Protein AF-A0A9D1DBP9-F1 (afdb_monomer_lite)

pLDDT: mean 75.23, std 22.91, range [21.39, 98.62]

Radius of gyration: 34.04 Å; chains: 1; bounding box: 79×96×110 Å

Sequence (607 aa):
MKKKFKTLYVLNIVIIIFLLILFNTSFYYPAKTNLSSVDNKQDINYITVNTDDIKNINTITEQNKNINEINNYTKLSNNFIKPAFPNKEIASCENLYNLDGSADFIYIKFENAGYAIYSKQTMELMEYSMNSNLPYKSNEIKYYAGPSNYLYKLNNKFYNVLTNKQLKVTTQETETIAQQIEQATVNQQAQSYSITSYENSTLTQNDDNNEIKSAPDINTDDLIAASTISGRLIENYKYFLANPTHGDNFAGEVYGNGNTGTCGPISAQLLLSFNNYYNDRRLITNKFLNGYNDIKNAVTEPEKNPNYCTDPSLMNQWTTGTRSEPTGKNSFYNEMITRIMSPNSSGSTINEVTSGIRSYLNDTIGAGEYGLTKDEQQWAFGYSPINSYFIKESLNEGRPLIISMNSHLGAINHDVVAYGYQDYTYPNGEGSYEGFVVHFGWSQASNACIWVNSAWCDAYITLKLFHTHDCEIVGNIENTNKTEYRCTSCGYRSDANPYSSYILIDNLGKNGNNWNIKIENPFNYGITVYYNKKMCFSGDAGKWLGLKDIEAFYLPAKNSTTKLISENFLATSIAVSHISKGIRFITYGYNLTQNGDMDIHYNIVDV

Structure (mmCIF, N/CA/C/O backbone):
data_AF-A0A9D1DBP9-F1
#
_entry.id   AF-A0A9D1DBP9-F1
#
loop_
_atom_site.group_PDB
_atom_site.id
_atom_site.type_symbol
_atom_site.label_atom_id
_atom_site.label_alt_id
_atom_site.label_comp_id
_atom_site.label_asym_id
_atom_site.label_entity_id
_atom_site.label_seq_id
_atom_site.pdbx_PDB_ins_code
_atom_site.Cartn_x
_atom_site.Cartn_y
_atom_site.Cartn_z
_atom_site.occupancy
_atom_site.B_iso_or_equiv
_atom_site.auth_seq_id
_atom_site.auth_comp_id
_atom_site.auth_asym_id
_atom_site.auth_atom_id
_atom_site.pdbx_PDB_model_num
ATOM 1 N N . MET A 1 1 ? 2.672 -52.837 -47.571 1.00 33.31 1 MET A N 1
ATOM 2 C CA . MET A 1 1 ? 1.904 -53.334 -48.737 1.00 33.31 1 MET A CA 1
ATOM 3 C C . MET A 1 1 ? 1.000 -52.224 -49.268 1.00 33.31 1 MET A C 1
ATOM 5 O O . MET A 1 1 ? 0.220 -51.665 -48.518 1.00 33.31 1 MET A O 1
ATOM 9 N N . LYS A 1 2 ? 1.191 -51.886 -50.548 1.00 27.27 2 LYS A N 1
ATOM 10 C CA . LYS A 1 2 ? 0.378 -51.060 -51.467 1.00 27.27 2 LYS A CA 1
ATOM 11 C C . LYS A 1 2 ? -1.150 -51.031 -51.198 1.00 27.27 2 LYS A C 1
ATOM 13 O O . LYS A 1 2 ? -1.747 -52.097 -51.244 1.00 27.27 2 LYS A O 1
ATOM 18 N N . LYS A 1 3 ? -1.789 -49.843 -51.144 1.00 27.53 3 LYS A N 1
ATOM 19 C CA . LYS A 1 3 ? -2.583 -49.175 -52.227 1.00 27.53 3 LYS A CA 1
ATOM 20 C C . LYS A 1 3 ? -3.615 -48.153 -51.680 1.00 27.53 3 LYS A C 1
ATOM 22 O O . LYS A 1 3 ? -4.424 -48.526 -50.850 1.00 27.53 3 LYS A O 1
ATOM 27 N N . LYS A 1 4 ? -3.659 -46.978 -52.345 1.00 27.59 4 LYS A N 1
ATOM 28 C CA . LYS A 1 4 ? -4.803 -46.054 -52.615 1.00 27.59 4 LYS A CA 1
ATOM 29 C C . LYS A 1 4 ? -5.474 -45.398 -51.385 1.00 27.59 4 LYS A C 1
ATOM 31 O O . LYS A 1 4 ? -5.942 -46.089 -50.506 1.00 27.59 4 LYS A O 1
ATOM 36 N N . PHE A 1 5 ? -5.562 -44.069 -51.279 1.00 28.44 5 PHE A N 1
ATOM 37 C CA . PHE A 1 5 ? -6.349 -43.187 -52.153 1.00 28.44 5 PHE A CA 1
ATOM 38 C C . PHE A 1 5 ? -5.737 -41.772 -52.270 1.00 28.44 5 PHE A C 1
ATOM 40 O O . PHE A 1 5 ? -5.468 -41.111 -51.275 1.00 28.44 5 PHE A O 1
ATOM 47 N N . LYS A 1 6 ? -5.569 -41.305 -53.516 1.00 28.88 6 LYS A N 1
ATOM 48 C CA . LYS A 1 6 ? -5.584 -39.883 -53.903 1.00 28.88 6 LYS A CA 1
ATOM 49 C C . LYS A 1 6 ? -7.053 -39.445 -54.018 1.00 28.88 6 LYS A C 1
ATOM 51 O O . LYS A 1 6 ? -7.876 -40.294 -54.367 1.00 28.88 6 LYS A O 1
ATOM 56 N N . THR A 1 7 ? -7.302 -38.137 -53.860 1.00 31.38 7 THR A N 1
ATOM 57 C CA . THR A 1 7 ? -8.466 -37.309 -54.294 1.00 31.38 7 THR A CA 1
ATOM 58 C C . THR A 1 7 ? -9.223 -36.641 -53.139 1.00 31.38 7 THR A C 1
ATOM 60 O O . THR A 1 7 ? -10.273 -37.129 -52.748 1.00 31.38 7 THR A O 1
ATOM 63 N N . LEU A 1 8 ? -8.718 -35.504 -52.632 1.00 29.66 8 LEU A N 1
ATOM 64 C CA . LEU A 1 8 ? -9.545 -34.455 -52.006 1.00 29.66 8 LEU A CA 1
ATOM 65 C C . LEU A 1 8 ? -8.761 -33.133 -51.836 1.00 29.66 8 LEU A C 1
ATOM 67 O O . LEU A 1 8 ? -8.559 -32.677 -50.723 1.00 29.66 8 LEU A O 1
ATOM 71 N N . TYR A 1 9 ? -8.238 -32.541 -52.916 1.00 31.86 9 TYR A N 1
ATOM 72 C CA . TYR A 1 9 ? -7.583 -31.217 -52.845 1.00 31.86 9 TYR A CA 1
ATOM 73 C C . TYR A 1 9 ? -7.616 -30.469 -54.191 1.00 31.86 9 TYR A C 1
ATOM 75 O O . TYR A 1 9 ? -6.629 -29.888 -54.609 1.00 31.86 9 TYR A O 1
ATOM 83 N N . VAL A 1 10 ? -8.741 -30.514 -54.916 1.00 33.09 10 VAL A N 1
ATOM 84 C CA . VAL A 1 10 ? -9.014 -29.626 -56.069 1.00 33.09 10 VAL A CA 1
ATOM 85 C C . VAL A 1 10 ? -10.529 -29.435 -56.188 1.00 33.09 10 VAL A C 1
ATOM 87 O O . VAL A 1 10 ? -11.155 -29.925 -57.119 1.00 33.09 10 VAL A O 1
ATOM 90 N N . LEU A 1 11 ? -11.152 -28.801 -55.192 1.00 32.25 11 LEU A N 1
ATOM 91 C CA . LEU A 1 11 ? -12.535 -28.325 -55.307 1.00 32.25 11 LEU A CA 1
ATOM 92 C C . LEU A 1 11 ? -12.835 -27.282 -54.218 1.00 32.25 11 LEU A C 1
ATOM 94 O O . LEU A 1 11 ? -13.584 -27.573 -53.302 1.00 32.25 11 LEU A O 1
ATOM 98 N N . ASN A 1 12 ? -12.171 -26.117 -54.257 1.00 33.78 12 ASN A N 1
ATOM 99 C CA . ASN A 1 12 ? -12.644 -24.880 -53.590 1.00 33.78 12 ASN A CA 1
ATOM 100 C C . ASN A 1 12 ? -11.865 -23.591 -53.957 1.00 33.78 12 ASN A C 1
ATOM 102 O O . ASN A 1 12 ? -12.015 -22.575 -53.293 1.00 33.78 12 ASN A O 1
ATOM 106 N N . ILE A 1 13 ? -11.072 -23.576 -55.040 1.00 36.53 13 ILE A N 1
ATOM 107 C CA . ILE A 1 13 ? -10.329 -22.371 -55.493 1.00 36.53 13 ILE A CA 1
ATOM 108 C C . ILE A 1 13 ? -10.917 -21.753 -56.785 1.00 36.53 13 ILE A C 1
ATOM 110 O O . ILE A 1 13 ? -10.418 -20.761 -57.298 1.00 36.53 13 ILE A O 1
ATOM 114 N N . VAL A 1 14 ? -12.052 -22.256 -57.288 1.00 34.16 14 VAL A N 1
ATOM 115 C CA . VAL A 1 14 ? -12.670 -21.764 -58.545 1.00 34.16 14 VAL A CA 1
ATOM 116 C C . VAL A 1 14 ? -13.980 -20.978 -58.321 1.00 34.16 14 VAL A C 1
ATOM 118 O O . VAL A 1 14 ? -14.575 -20.498 -59.275 1.00 34.16 14 VAL A O 1
ATOM 121 N N . ILE A 1 15 ? -14.412 -20.748 -57.072 1.00 37.50 15 ILE A N 1
ATOM 122 C CA . ILE A 1 15 ? -15.691 -20.057 -56.775 1.00 37.50 15 ILE A CA 1
ATOM 123 C C . ILE A 1 15 ? -15.531 -18.615 -56.242 1.00 37.50 15 ILE A C 1
ATOM 125 O O . ILE A 1 15 ? -16.513 -17.890 -56.162 1.00 37.50 15 ILE A O 1
ATOM 129 N N . ILE A 1 16 ? -14.313 -18.116 -55.990 1.00 34.94 16 ILE A N 1
ATOM 130 C CA . ILE A 1 16 ? -14.121 -16.724 -55.510 1.00 34.94 16 ILE A CA 1
ATOM 131 C C . ILE A 1 16 ? -13.537 -15.779 -56.581 1.00 34.94 16 ILE A C 1
ATOM 133 O O . ILE A 1 16 ? -13.642 -14.564 -56.458 1.00 34.94 16 ILE A O 1
ATOM 137 N N . ILE A 1 17 ? -13.049 -16.299 -57.713 1.00 34.84 17 ILE A N 1
ATOM 138 C CA . ILE A 1 17 ? -12.545 -15.468 -58.831 1.00 34.84 17 ILE A CA 1
ATOM 139 C C . ILE A 1 17 ? -13.655 -15.094 -59.844 1.00 34.84 17 ILE A C 1
ATOM 141 O O . ILE A 1 17 ? -13.439 -14.280 -60.734 1.00 34.84 17 ILE A O 1
ATOM 145 N N . PHE A 1 18 ? -14.889 -15.583 -59.664 1.00 32.19 18 PHE A N 1
ATOM 146 C CA . PHE A 1 18 ? -16.038 -15.240 -60.524 1.00 32.19 18 PHE A CA 1
ATOM 147 C C . PHE A 1 18 ? -16.981 -14.160 -59.951 1.00 32.19 18 PHE A C 1
ATOM 149 O O . PHE A 1 18 ? -17.998 -13.855 -60.565 1.00 32.19 18 PHE A O 1
ATOM 156 N N . LEU A 1 19 ? -16.641 -13.551 -58.806 1.00 31.05 19 LEU A N 1
ATOM 157 C CA . LEU A 1 19 ? -17.450 -12.511 -58.139 1.00 31.05 19 LEU A CA 1
ATOM 158 C C . LEU A 1 19 ? -16.826 -11.101 -58.159 1.00 31.05 19 LEU A C 1
ATOM 160 O O . LEU A 1 19 ? -17.350 -10.196 -57.522 1.00 31.05 19 LEU A O 1
ATOM 164 N N . LEU A 1 20 ? -15.743 -10.888 -58.915 1.00 29.70 20 LEU A N 1
ATOM 165 C CA . LEU A 1 20 ? -15.038 -9.594 -58.990 1.00 29.70 20 LEU A CA 1
ATOM 166 C C . LEU A 1 20 ? -14.935 -8.994 -60.401 1.00 29.70 20 LEU A C 1
ATOM 168 O O . LEU A 1 20 ? -14.269 -7.983 -60.601 1.00 29.70 20 LEU A O 1
ATOM 172 N N . ILE A 1 21 ? -15.635 -9.566 -61.382 1.00 33.88 21 ILE A N 1
ATOM 173 C CA . ILE A 1 21 ? -15.764 -8.983 -62.721 1.00 33.88 21 ILE A CA 1
ATOM 174 C C . ILE A 1 21 ? -17.241 -8.996 -63.089 1.00 33.88 21 ILE A C 1
ATOM 176 O O . ILE A 1 21 ? -17.702 -9.938 -63.719 1.00 33.88 21 ILE A O 1
ATOM 180 N N . LEU A 1 22 ? -17.980 -7.990 -62.621 1.00 28.58 22 LEU A N 1
ATOM 181 C CA . LEU A 1 22 ? -19.187 -7.401 -63.217 1.00 28.58 22 LEU A CA 1
ATOM 182 C C . LEU A 1 22 ? -19.699 -6.340 -62.227 1.00 28.58 22 LEU A C 1
ATOM 184 O O . LEU A 1 22 ? -19.783 -6.609 -61.037 1.00 28.58 22 LEU A O 1
ATOM 188 N N . PHE A 1 23 ? -20.029 -5.152 -62.735 1.00 28.53 23 PHE A N 1
ATOM 189 C CA . PHE A 1 23 ? -20.404 -3.914 -62.024 1.00 28.53 23 PHE A CA 1
ATOM 190 C C . PHE A 1 23 ? -19.277 -2.926 -61.697 1.00 28.53 23 PHE A C 1
ATOM 192 O O . PHE A 1 23 ? -19.182 -2.368 -60.612 1.00 28.53 23 PHE A O 1
ATOM 199 N N . ASN A 1 24 ? -18.507 -2.593 -62.732 1.00 28.12 24 ASN A N 1
ATOM 200 C CA . ASN A 1 24 ? -18.130 -1.205 -62.982 1.00 28.12 24 ASN A CA 1
ATOM 201 C C . ASN A 1 24 ? -18.860 -0.781 -64.266 1.00 28.12 24 ASN A C 1
ATOM 203 O O . ASN A 1 24 ? -18.556 -1.311 -65.331 1.00 28.12 24 ASN A O 1
ATOM 207 N N . THR A 1 25 ? -19.890 0.061 -64.162 1.00 29.52 25 THR A N 1
ATOM 208 C CA . THR A 1 25 ? -20.428 0.917 -65.244 1.00 29.52 25 THR A CA 1
ATOM 209 C C . THR A 1 25 ? -21.555 1.775 -64.673 1.00 29.52 25 THR A C 1
ATOM 211 O O . THR A 1 25 ? -22.690 1.338 -64.503 1.00 29.52 25 THR A O 1
ATOM 214 N N . SER A 1 26 ? -21.223 3.024 -64.367 1.00 26.09 26 SER A N 1
ATOM 215 C CA . SER A 1 26 ? -22.183 4.083 -64.081 1.00 26.09 26 SER A CA 1
ATOM 216 C C . SER A 1 26 ? -22.897 4.484 -65.375 1.00 26.09 26 SER A C 1
ATOM 218 O O . SER A 1 26 ? -22.246 4.943 -66.309 1.00 26.09 26 SER A O 1
ATOM 220 N N . PHE A 1 27 ? -24.225 4.368 -65.419 1.00 26.09 27 PHE A N 1
ATOM 221 C CA . PHE A 1 27 ? -25.066 5.117 -66.353 1.00 26.09 27 PHE A CA 1
ATOM 222 C C . PHE A 1 27 ? -26.290 5.673 -65.623 1.00 26.09 27 PHE A C 1
ATOM 224 O O . PHE A 1 27 ? -26.925 5.009 -64.808 1.00 26.09 27 PHE A O 1
ATOM 231 N N . TYR A 1 28 ? -26.558 6.942 -65.906 1.00 21.39 28 TYR A N 1
ATOM 232 C CA . TYR A 1 28 ? -27.533 7.808 -65.261 1.00 21.39 28 TYR A CA 1
ATOM 233 C C . TYR A 1 28 ? -28.893 7.722 -65.986 1.00 21.39 28 TYR A C 1
ATOM 235 O O . TYR A 1 28 ? -28.929 8.009 -67.178 1.00 21.39 28 TYR A O 1
ATOM 243 N N . TYR A 1 29 ? -29.962 7.407 -65.226 1.00 26.78 29 TYR A N 1
ATOM 244 C CA . TYR A 1 29 ? -31.416 7.689 -65.411 1.00 26.78 29 TYR A CA 1
ATOM 245 C C . TYR A 1 29 ? -32.134 7.174 -66.696 1.00 26.78 29 TYR A C 1
ATOM 247 O O . TYR A 1 29 ? -31.470 6.981 -67.706 1.00 26.78 29 TYR A O 1
ATOM 255 N N . PRO A 1 30 ? -33.485 6.957 -66.733 1.00 26.86 30 PRO A N 1
ATOM 256 C CA . PRO A 1 30 ? -34.520 7.692 -65.985 1.00 26.86 30 PRO A CA 1
ATOM 257 C C . PRO A 1 30 ? -35.754 6.904 -65.471 1.00 26.86 30 PRO A C 1
ATOM 259 O O . PRO A 1 30 ? -36.086 5.823 -65.948 1.00 26.86 30 PRO A O 1
ATOM 262 N N . ALA A 1 31 ? -36.528 7.528 -64.575 1.00 23.94 31 ALA A N 1
ATOM 263 C CA . ALA A 1 31 ? -37.931 7.183 -64.333 1.00 23.94 31 ALA A CA 1
ATOM 264 C C . ALA A 1 31 ? -38.851 8.228 -65.002 1.00 23.94 31 ALA A C 1
ATOM 266 O O . ALA A 1 31 ? -38.832 9.407 -64.656 1.00 23.94 31 ALA A O 1
ATOM 267 N N . LYS A 1 32 ? -39.644 7.773 -65.979 1.00 26.28 32 LYS A N 1
ATOM 268 C CA . LYS A 1 32 ? -40.868 8.401 -66.519 1.00 26.28 32 LYS A CA 1
ATOM 269 C C . LYS A 1 32 ? -42.066 7.655 -65.901 1.00 26.28 32 LYS A C 1
ATOM 271 O O . LYS A 1 32 ? -41.921 6.470 -65.633 1.00 26.28 32 LYS A O 1
ATOM 276 N N . THR A 1 33 ? -43.283 8.155 -65.699 1.00 27.52 33 THR A N 1
ATOM 277 C CA . THR A 1 33 ? -43.992 9.439 -65.870 1.00 27.52 33 THR A CA 1
ATOM 278 C C . THR A 1 33 ? -45.396 9.203 -65.299 1.00 27.52 33 THR A C 1
ATOM 280 O O . THR A 1 33 ? -45.898 8.086 -65.408 1.00 27.52 33 THR A O 1
ATOM 283 N N . ASN A 1 34 ? -46.069 10.243 -64.802 1.00 22.89 34 ASN A N 1
ATOM 284 C CA . ASN A 1 34 ? -47.333 10.724 -65.385 1.00 22.89 34 ASN A CA 1
ATOM 285 C C . ASN A 1 34 ? -47.890 11.890 -64.566 1.00 22.89 34 ASN A C 1
ATOM 287 O O . ASN A 1 34 ? -48.294 11.686 -63.429 1.00 22.89 34 ASN A O 1
ATOM 291 N N . LEU A 1 35 ? -47.982 13.072 -65.183 1.00 23.02 35 LEU A N 1
ATOM 292 C CA . LEU A 1 35 ? -49.231 13.837 -65.254 1.00 23.02 35 LEU A CA 1
ATOM 293 C C . LEU A 1 35 ? -49.109 15.013 -66.246 1.00 23.02 35 LEU A C 1
ATOM 295 O O . LEU A 1 35 ? -48.235 15.864 -66.126 1.00 23.02 35 LEU A O 1
ATOM 299 N N . SER A 1 36 ? -50.025 14.975 -67.222 1.00 24.55 36 SER A N 1
ATOM 300 C CA . SER A 1 36 ? -50.627 16.052 -68.034 1.00 24.55 36 SER A CA 1
ATOM 301 C C . SER A 1 36 ? -49.758 17.002 -68.882 1.00 24.55 36 SER A C 1
ATOM 303 O O . SER A 1 36 ? -49.202 17.981 -68.402 1.00 24.55 36 SER A O 1
ATOM 305 N N . SER A 1 37 ? -49.785 16.712 -70.190 1.00 26.56 37 SER A N 1
ATOM 306 C CA . SER A 1 37 ? -49.950 17.591 -71.372 1.00 26.56 37 SER A CA 1
ATOM 307 C C . SER A 1 37 ? -50.038 19.120 -71.189 1.00 26.56 37 SER A C 1
ATOM 309 O O . SER A 1 37 ? -50.900 19.592 -70.452 1.00 26.56 37 SER A O 1
ATOM 311 N N . VAL A 1 38 ? -49.305 19.893 -72.007 1.00 24.38 38 VAL A N 1
ATOM 312 C CA . VAL A 1 38 ? -49.734 20.494 -7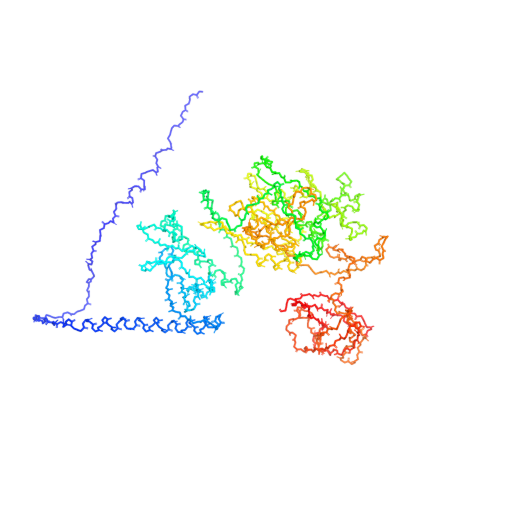3.303 1.00 24.38 38 VAL A CA 1
ATOM 313 C C . VAL A 1 38 ? -48.577 21.355 -73.868 1.00 24.38 38 VAL A C 1
ATOM 315 O O . VAL A 1 38 ? -47.864 22.019 -73.122 1.00 24.38 38 VAL A O 1
ATOM 318 N N . ASP A 1 39 ? -48.393 21.306 -75.191 1.00 27.89 39 ASP A N 1
ATOM 319 C CA . ASP A 1 39 ? -47.401 22.011 -76.019 1.00 27.89 39 ASP A CA 1
ATOM 320 C C . ASP A 1 39 ? -47.466 23.554 -75.975 1.00 27.89 39 ASP A C 1
ATOM 322 O O . ASP A 1 39 ? -48.551 24.126 -76.059 1.00 27.89 39 ASP A O 1
ATOM 326 N N . ASN A 1 40 ? -46.308 24.236 -76.012 1.00 23.53 40 ASN A N 1
ATOM 327 C CA . ASN A 1 40 ? -45.866 25.033 -77.178 1.00 23.53 40 ASN A CA 1
ATOM 328 C C . ASN A 1 40 ? -44.548 25.806 -76.947 1.00 23.53 40 ASN A C 1
ATOM 330 O O . ASN A 1 40 ? -44.247 26.276 -75.855 1.00 23.53 40 ASN A O 1
ATOM 334 N N . LYS A 1 41 ? -43.781 25.943 -78.037 1.00 30.95 41 LYS A N 1
ATOM 335 C CA . LYS A 1 41 ? -42.565 26.763 -78.216 1.00 30.95 41 LYS A CA 1
ATOM 336 C C . LYS A 1 41 ? -42.709 28.199 -77.682 1.00 30.95 41 LYS A C 1
ATOM 338 O O . LYS A 1 41 ? -43.699 28.837 -78.012 1.00 30.95 41 LYS A O 1
ATOM 343 N N . GLN A 1 42 ? -41.652 28.752 -77.076 1.00 23.36 42 GLN A N 1
ATOM 344 C CA . GLN A 1 42 ? -40.849 29.847 -77.663 1.00 23.36 42 GLN A CA 1
ATOM 345 C C . GLN A 1 42 ? -39.749 30.367 -76.719 1.00 23.36 42 GLN A C 1
ATOM 347 O O . GLN A 1 42 ? -39.981 30.596 -75.540 1.00 23.36 42 GLN A O 1
ATOM 352 N N . ASP A 1 43 ? -38.583 30.569 -77.334 1.00 23.47 43 ASP A N 1
ATOM 353 C CA . ASP A 1 43 ? -37.581 31.622 -77.151 1.00 23.47 43 ASP A CA 1
ATOM 354 C C . ASP A 1 43 ? -36.890 31.886 -75.798 1.00 23.47 43 ASP A C 1
ATOM 356 O O . ASP A 1 43 ? -37.458 32.102 -74.732 1.00 23.47 43 ASP A O 1
ATOM 360 N N . ILE A 1 44 ? -35.567 31.907 -75.941 1.00 29.33 44 ILE A N 1
ATOM 361 C CA . ILE A 1 44 ? -34.505 32.167 -74.981 1.00 29.33 44 ILE A CA 1
ATOM 362 C C . ILE A 1 44 ? -34.580 33.613 -74.472 1.00 29.33 44 ILE A C 1
ATOM 364 O O . ILE A 1 44 ? -34.626 34.542 -75.273 1.00 29.33 44 ILE A O 1
ATOM 368 N N . ASN A 1 45 ? -34.433 33.803 -73.158 1.00 22.08 45 ASN A N 1
ATOM 369 C CA . ASN A 1 45 ? -33.896 35.038 -72.586 1.00 22.08 45 ASN A CA 1
ATOM 370 C C . ASN A 1 45 ? -32.696 34.697 -71.696 1.00 22.08 45 ASN A C 1
ATOM 372 O O . ASN A 1 45 ? -32.836 34.099 -70.630 1.00 22.08 45 ASN A O 1
ATOM 376 N N . TYR A 1 46 ? -31.505 35.080 -72.159 1.00 23.50 46 TYR A N 1
ATOM 377 C CA . TYR A 1 46 ? -30.298 35.129 -71.343 1.00 23.50 46 TYR A CA 1
ATOM 378 C C . TYR A 1 46 ? -30.459 36.247 -70.308 1.00 23.50 46 TYR A C 1
ATOM 380 O O . TYR A 1 46 ? -30.491 37.422 -70.666 1.00 23.50 46 TYR A O 1
ATOM 388 N N . ILE A 1 47 ? -30.539 35.890 -69.026 1.00 25.39 47 ILE A N 1
ATOM 389 C CA . ILE A 1 47 ? -30.283 36.841 -67.942 1.00 25.39 47 ILE A CA 1
ATOM 390 C C . ILE A 1 47 ? -28.775 36.822 -67.703 1.00 25.39 47 ILE A C 1
ATOM 392 O O . ILE A 1 47 ? -28.231 35.885 -67.120 1.00 25.39 47 ILE A O 1
ATOM 396 N N . THR A 1 48 ? -28.094 37.850 -68.197 1.00 29.78 48 THR A N 1
ATOM 397 C CA . THR A 1 48 ? -26.702 38.139 -67.853 1.00 29.78 48 THR A CA 1
ATOM 398 C C . THR A 1 48 ? -26.669 38.587 -66.394 1.00 29.78 48 THR A C 1
ATOM 400 O O . THR A 1 48 ? -27.058 39.710 -66.081 1.00 29.78 48 THR A O 1
ATOM 403 N N . VAL A 1 49 ? -26.249 37.704 -65.486 1.00 29.83 49 VAL A N 1
ATOM 404 C CA . VAL A 1 49 ? -25.985 38.084 -64.092 1.00 29.83 49 VAL A CA 1
ATOM 405 C C . VAL A 1 49 ? -24.670 38.854 -64.063 1.00 29.83 49 VAL A C 1
ATOM 407 O O . VAL A 1 49 ? -23.636 38.362 -64.518 1.00 29.83 49 VAL A O 1
ATOM 410 N N . ASN A 1 50 ? -24.741 40.091 -63.580 1.00 35.12 50 ASN A N 1
ATOM 411 C CA . ASN A 1 50 ? -23.625 41.017 -63.503 1.00 35.12 50 ASN A CA 1
ATOM 412 C C . ASN A 1 50 ? -22.578 40.500 -62.498 1.00 35.12 50 ASN A C 1
ATOM 414 O O . ASN A 1 50 ? -22.908 40.081 -61.388 1.00 35.12 50 ASN A O 1
ATOM 418 N N . THR A 1 51 ? -21.302 40.521 -62.878 1.00 36.62 51 THR A N 1
ATOM 419 C CA . THR A 1 51 ? -20.181 39.975 -62.091 1.00 36.62 51 THR A CA 1
ATOM 420 C C . THR A 1 51 ? -19.940 40.687 -60.755 1.00 36.62 51 THR A C 1
ATOM 422 O O . THR A 1 51 ? -19.231 40.153 -59.901 1.00 36.62 51 THR A O 1
ATOM 425 N N . ASP A 1 52 ? -20.558 41.849 -60.539 1.00 34.66 52 ASP A N 1
ATOM 426 C CA . ASP A 1 52 ? -20.482 42.590 -59.276 1.00 34.66 52 ASP A CA 1
ATOM 427 C C . ASP A 1 52 ? -21.415 42.025 -58.184 1.00 34.66 52 ASP A C 1
ATOM 429 O O . ASP A 1 52 ? -21.090 42.109 -56.997 1.00 34.66 52 ASP A O 1
ATOM 433 N N . ASP A 1 53 ? -22.500 41.334 -58.555 1.00 32.62 53 ASP A N 1
ATOM 434 C CA . ASP A 1 53 ? -23.431 40.727 -57.588 1.00 32.62 53 ASP A CA 1
ATOM 435 C C . ASP A 1 53 ? -22.864 39.437 -56.957 1.00 32.62 53 ASP A C 1
ATOM 437 O O . ASP A 1 53 ? -23.162 39.109 -55.807 1.00 32.62 53 ASP A O 1
ATOM 441 N N . ILE A 1 54 ? -21.961 38.736 -57.658 1.00 35.88 54 ILE A N 1
ATOM 442 C CA . ILE A 1 54 ? -21.280 37.526 -57.154 1.00 35.88 54 ILE A CA 1
ATOM 443 C C . ILE A 1 54 ? -20.182 37.879 -56.138 1.00 35.88 54 ILE A C 1
ATOM 445 O O . ILE A 1 54 ? -19.946 37.122 -55.193 1.00 35.88 54 ILE A O 1
ATOM 449 N N . LYS A 1 55 ? -19.541 39.051 -56.267 1.00 33.91 55 LYS A N 1
ATOM 450 C CA . LYS A 1 55 ? -18.585 39.519 -55.252 1.00 33.91 55 LYS A CA 1
ATOM 451 C C . LYS A 1 55 ? -19.283 39.791 -53.923 1.00 33.91 55 LYS A C 1
ATOM 453 O O . LYS A 1 55 ? -18.795 39.319 -52.907 1.00 33.91 55 LYS A O 1
ATOM 458 N N . ASN A 1 56 ? -20.450 40.438 -53.923 1.00 32.88 56 ASN A N 1
ATOM 459 C CA . ASN A 1 56 ? -21.168 40.755 -52.683 1.00 32.88 56 ASN A CA 1
ATOM 460 C C . ASN A 1 56 ? -21.699 39.519 -51.934 1.00 32.88 56 ASN A C 1
ATOM 462 O O . ASN A 1 56 ? -21.693 39.515 -50.704 1.00 32.88 56 ASN A O 1
ATOM 466 N N . ILE A 1 57 ? -22.087 38.445 -52.631 1.00 32.97 57 ILE A N 1
ATOM 467 C CA . ILE A 1 57 ? -22.535 37.195 -51.986 1.00 32.97 57 ILE A CA 1
ATOM 468 C C . ILE A 1 57 ? -21.364 36.456 -51.315 1.00 32.97 57 ILE A C 1
ATOM 470 O O . ILE A 1 57 ? -21.521 35.942 -50.204 1.00 32.97 57 ILE A O 1
ATOM 474 N N . ASN A 1 58 ? -20.173 36.460 -51.922 1.00 34.78 58 ASN A N 1
ATOM 475 C CA . ASN A 1 58 ? -18.979 35.876 -51.301 1.00 34.78 58 ASN A CA 1
ATOM 476 C C . ASN A 1 58 ? -18.515 36.689 -50.082 1.00 34.78 58 ASN A C 1
ATOM 478 O O . ASN A 1 58 ? -18.213 36.095 -49.048 1.00 34.78 58 ASN A O 1
ATOM 482 N N . THR A 1 59 ? -18.575 38.026 -50.137 1.00 34.88 59 THR A N 1
ATOM 483 C CA . THR A 1 59 ? -18.227 38.882 -48.988 1.00 34.88 59 THR A CA 1
ATOM 484 C C . THR A 1 59 ? -19.197 38.704 -47.815 1.00 34.88 59 THR A C 1
ATOM 486 O O . THR A 1 59 ? -18.760 38.646 -46.670 1.00 34.88 59 THR A O 1
ATOM 489 N N . ILE A 1 60 ? -20.504 38.554 -48.073 1.00 34.69 60 ILE A N 1
ATOM 490 C CA . ILE A 1 60 ? -21.516 38.318 -47.024 1.00 34.69 60 ILE A CA 1
ATOM 491 C C . ILE A 1 60 ? -21.375 36.906 -46.424 1.00 34.69 60 ILE A C 1
ATOM 493 O O . ILE A 1 60 ? -21.562 36.719 -45.221 1.00 34.69 60 ILE A O 1
ATOM 497 N N . THR A 1 61 ? -20.995 35.909 -47.227 1.00 34.94 61 THR A N 1
ATOM 498 C CA . THR A 1 61 ? -20.776 34.531 -46.752 1.00 34.94 61 THR A CA 1
ATOM 499 C C . THR A 1 61 ? -19.498 34.416 -45.909 1.00 34.94 61 THR A C 1
ATOM 501 O O . THR A 1 61 ? -19.518 33.757 -44.870 1.00 34.94 61 THR A O 1
ATOM 504 N N . GLU A 1 62 ? -18.413 35.110 -46.276 1.00 35.16 62 GLU A N 1
ATOM 505 C CA . GLU A 1 62 ? -17.184 35.196 -45.468 1.00 35.16 62 GLU A CA 1
ATOM 506 C C . GLU A 1 62 ? -17.360 36.048 -44.203 1.00 35.16 62 GLU A C 1
ATOM 508 O O . GLU A 1 62 ? -16.883 35.663 -43.134 1.00 35.16 62 GLU A O 1
ATOM 513 N N . GLN A 1 63 ? -18.103 37.160 -44.272 1.00 30.81 63 GLN A N 1
ATOM 514 C CA . GLN A 1 63 ? -18.433 37.967 -43.091 1.00 30.81 63 GLN A CA 1
ATOM 515 C C . GLN A 1 63 ? -19.293 37.187 -42.086 1.00 30.81 63 GLN A C 1
ATOM 517 O O . GLN A 1 63 ? -19.019 37.238 -40.890 1.00 30.81 63 GLN A O 1
ATOM 522 N N . ASN A 1 64 ? -20.266 36.392 -42.545 1.00 31.14 64 ASN A N 1
ATOM 523 C CA . ASN A 1 64 ? -21.084 35.552 -41.660 1.00 31.14 64 ASN A CA 1
ATOM 524 C C . ASN A 1 64 ? -20.313 34.355 -41.070 1.00 31.14 64 ASN A C 1
ATOM 526 O O . ASN A 1 64 ? -20.599 33.938 -39.946 1.00 31.14 64 ASN A O 1
ATOM 530 N N . LYS A 1 65 ? -19.304 33.826 -41.778 1.00 35.47 65 LYS A N 1
ATOM 531 C CA . LYS A 1 65 ? -18.378 32.810 -41.242 1.00 35.47 65 LYS A CA 1
ATOM 532 C C . LYS A 1 65 ? -17.489 33.397 -40.136 1.00 35.47 65 LYS A C 1
ATOM 534 O O . LYS A 1 65 ? -17.406 32.816 -39.057 1.00 35.47 65 LYS A O 1
ATOM 539 N N . ASN A 1 66 ? -16.943 34.595 -40.364 1.00 38.00 66 ASN A N 1
ATOM 540 C CA . ASN A 1 66 ? -16.146 35.333 -39.379 1.00 38.00 66 ASN A CA 1
ATOM 541 C C . ASN A 1 66 ? -16.956 35.729 -38.133 1.00 38.00 66 ASN A C 1
ATOM 543 O O . ASN A 1 66 ? -16.458 35.603 -37.020 1.00 38.00 66 ASN A O 1
ATOM 547 N N . ILE A 1 67 ? -18.218 36.154 -38.275 1.00 34.66 67 ILE A N 1
ATOM 548 C CA . ILE A 1 67 ? -19.066 36.534 -37.128 1.00 34.66 67 ILE A CA 1
ATOM 549 C C . ILE A 1 67 ? -19.396 35.322 -36.236 1.00 34.66 67 ILE A C 1
ATOM 551 O O . ILE A 1 67 ? -19.383 35.440 -35.010 1.00 34.66 67 ILE A O 1
ATOM 555 N N . ASN A 1 68 ? -19.638 34.142 -36.817 1.00 41.44 68 ASN A N 1
ATOM 556 C CA . ASN A 1 68 ? -19.889 32.917 -36.047 1.00 41.44 68 ASN A CA 1
ATOM 557 C C . ASN A 1 68 ? -18.634 32.395 -35.329 1.00 41.44 68 ASN A C 1
ATOM 559 O O . ASN A 1 68 ? -18.731 31.935 -34.191 1.00 41.44 68 ASN A O 1
ATOM 563 N N . GLU A 1 69 ? -17.455 32.511 -35.943 1.00 45.06 69 GLU A N 1
ATOM 564 C CA . GLU A 1 69 ? -16.186 32.193 -35.281 1.00 45.06 69 GLU A CA 1
ATOM 565 C C . GLU A 1 69 ? -15.879 33.180 -34.137 1.00 45.06 69 GLU A C 1
ATOM 567 O O . GLU A 1 69 ? -15.616 32.747 -33.016 1.00 45.06 69 GLU A O 1
ATOM 572 N N . ILE A 1 70 ? -16.039 34.492 -34.352 1.00 42.66 70 ILE A N 1
ATOM 573 C CA . ILE A 1 70 ? -15.848 35.541 -33.325 1.00 42.66 70 ILE A CA 1
ATOM 574 C C . ILE A 1 70 ? -16.795 35.357 -32.119 1.00 42.66 70 ILE A C 1
ATOM 576 O O . ILE A 1 70 ? -16.380 35.509 -30.962 1.00 42.66 70 ILE A O 1
ATOM 580 N N . ASN A 1 71 ? -18.054 34.972 -32.359 1.00 45.16 71 ASN A N 1
ATOM 581 C CA . ASN A 1 71 ? -19.020 34.682 -31.294 1.00 45.16 71 ASN A CA 1
ATOM 582 C C . ASN A 1 71 ? -18.655 33.418 -30.493 1.00 45.16 71 ASN A C 1
ATOM 584 O O . ASN A 1 71 ? -18.818 33.396 -29.269 1.00 45.16 71 ASN A O 1
ATOM 588 N N . ASN A 1 72 ? -18.104 32.393 -31.150 1.00 54.34 72 ASN A N 1
ATOM 589 C CA . ASN A 1 72 ? -17.609 31.190 -30.478 1.00 54.34 72 ASN A CA 1
ATOM 590 C C . ASN A 1 72 ? -16.362 31.478 -29.628 1.00 54.34 72 ASN A 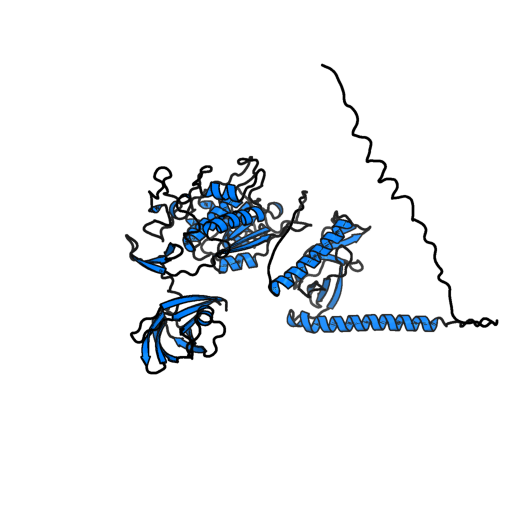C 1
ATOM 592 O O . ASN A 1 72 ? -16.288 31.001 -28.496 1.00 54.34 72 ASN A O 1
ATOM 596 N N . TYR A 1 73 ? -15.437 32.324 -30.095 1.00 55.12 73 TYR A N 1
ATOM 597 C CA . TYR A 1 73 ? -14.241 32.709 -29.330 1.00 55.12 73 TYR A CA 1
ATOM 598 C C . TYR A 1 73 ? -14.562 33.547 -28.090 1.00 55.12 73 TYR A C 1
ATOM 600 O O . TYR A 1 73 ? -13.976 33.332 -27.028 1.00 55.12 73 TYR A O 1
ATOM 608 N N . THR A 1 74 ? -15.539 34.450 -28.182 1.00 52.47 74 THR A N 1
ATOM 609 C CA . THR A 1 74 ? -15.986 35.255 -27.031 1.00 52.47 74 THR A CA 1
ATOM 610 C C . THR A 1 74 ? -16.619 34.373 -25.948 1.00 52.47 74 THR A C 1
ATOM 612 O O . THR A 1 74 ? -16.408 34.586 -24.752 1.00 52.47 74 THR A O 1
ATOM 615 N N . LYS A 1 75 ? -17.349 33.327 -26.357 1.00 56.09 75 LYS A N 1
ATOM 616 C CA . LYS A 1 75 ? -17.941 32.329 -25.457 1.00 56.09 75 LYS A CA 1
ATOM 617 C C . LYS A 1 75 ? -16.881 31.405 -24.835 1.00 56.09 75 LYS A C 1
ATOM 619 O O . LYS A 1 75 ? -16.956 31.136 -23.639 1.00 56.09 75 LYS A O 1
ATOM 624 N N . LEU A 1 76 ? -15.875 30.985 -25.611 1.00 58.56 76 LEU A N 1
ATOM 625 C CA . LEU A 1 76 ? -14.721 30.196 -25.149 1.00 58.56 76 LEU A CA 1
ATOM 626 C C . LEU A 1 76 ? -13.897 30.963 -24.096 1.00 58.56 76 LEU A C 1
ATOM 628 O O . LEU A 1 76 ? -13.583 30.440 -23.026 1.00 58.56 76 LEU A O 1
ATOM 632 N N . SER A 1 77 ? -13.607 32.236 -24.389 1.00 58.53 77 SER A N 1
ATOM 633 C CA . SER A 1 77 ? -12.854 33.142 -23.519 1.00 58.53 77 SER A CA 1
ATOM 634 C C . SER A 1 77 ? -13.556 33.367 -22.179 1.00 58.53 77 SER A C 1
ATOM 636 O O . SER A 1 77 ? -12.937 33.201 -21.130 1.00 58.53 77 SER A O 1
ATOM 638 N N . ASN A 1 78 ? -14.854 33.685 -22.193 1.00 55.88 78 ASN A N 1
ATOM 639 C CA . ASN A 1 78 ? -15.579 34.029 -20.969 1.00 55.88 78 ASN A CA 1
ATOM 640 C C . ASN A 1 78 ? -15.950 32.815 -20.098 1.00 55.88 78 ASN A C 1
ATOM 642 O O . ASN A 1 78 ? -15.982 32.961 -18.879 1.00 55.88 78 ASN A O 1
ATOM 646 N N . ASN A 1 79 ? -16.210 31.640 -20.684 1.00 54.28 79 ASN A N 1
ATOM 647 C CA . ASN A 1 79 ? -16.721 30.487 -19.927 1.00 54.28 79 ASN A CA 1
ATOM 648 C C . ASN A 1 79 ? -15.644 29.496 -19.466 1.00 54.28 79 ASN A C 1
ATOM 650 O O . ASN A 1 79 ? -15.879 28.792 -18.490 1.00 54.28 79 ASN A O 1
ATOM 654 N N . PHE A 1 80 ? -14.492 29.427 -20.141 1.00 58.97 80 PHE A N 1
ATOM 655 C CA . PHE A 1 80 ? -13.464 28.416 -19.847 1.00 58.97 80 PHE A CA 1
ATOM 656 C C . PHE A 1 80 ? -12.096 29.037 -19.551 1.00 58.97 80 PHE A C 1
ATOM 658 O O . PHE A 1 80 ? -11.445 28.663 -18.580 1.00 58.97 80 PHE A O 1
ATOM 665 N N . ILE A 1 81 ? -11.678 30.042 -20.330 1.00 62.28 81 ILE A N 1
ATOM 666 C CA . ILE A 1 81 ? -10.309 30.576 -20.241 1.00 62.28 81 ILE A CA 1
ATOM 667 C C . ILE A 1 81 ? -10.161 31.602 -19.114 1.00 62.28 81 ILE A C 1
ATOM 669 O O . ILE A 1 81 ? -9.247 31.472 -18.309 1.00 62.28 81 ILE A O 1
ATOM 673 N N . LYS A 1 82 ? -11.050 32.600 -19.009 1.00 64.38 82 LYS A N 1
ATOM 674 C CA . LYS A 1 82 ? -10.991 33.611 -17.933 1.00 64.38 82 LYS A CA 1
ATOM 675 C C . LYS A 1 82 ? -11.138 33.023 -16.521 1.00 64.38 82 LYS A C 1
ATOM 677 O O . LYS A 1 82 ? -10.429 33.493 -15.637 1.00 64.38 82 LYS A O 1
ATOM 682 N N . PRO A 1 83 ? -11.995 32.010 -16.278 1.00 62.19 83 PRO A N 1
ATOM 683 C CA . PRO A 1 83 ? -12.039 31.337 -14.980 1.00 62.19 83 PRO A CA 1
ATOM 684 C C . PRO A 1 83 ? -10.744 30.586 -14.636 1.00 62.19 83 PRO A C 1
ATOM 686 O O . PRO A 1 83 ? -10.306 30.643 -13.491 1.00 62.19 83 PRO A O 1
ATOM 689 N N . ALA A 1 84 ? -10.118 29.915 -15.611 1.00 57.19 84 ALA A N 1
ATOM 690 C CA . ALA A 1 84 ? -8.882 29.154 -15.400 1.00 57.19 84 ALA A CA 1
ATOM 691 C C . ALA A 1 84 ? -7.626 30.047 -15.331 1.00 57.19 84 ALA A C 1
ATOM 693 O O . ALA A 1 84 ? -6.680 29.745 -14.605 1.00 57.19 84 ALA A O 1
ATOM 694 N N . PHE A 1 85 ? -7.622 31.166 -16.061 1.00 71.56 85 PHE A N 1
ATOM 695 C CA . PHE A 1 85 ? -6.485 32.078 -16.197 1.00 71.56 85 PHE A CA 1
ATOM 696 C C . PHE A 1 85 ? -6.924 33.551 -16.086 1.00 71.56 85 PHE A C 1
ATOM 698 O O . PHE A 1 85 ? -6.840 34.301 -17.060 1.00 71.56 85 PHE A O 1
ATOM 705 N N . PRO A 1 86 ? -7.349 34.017 -14.896 1.00 64.50 86 PRO A N 1
ATOM 706 C CA . PRO A 1 86 ? -7.942 35.349 -14.715 1.00 64.50 86 PRO A CA 1
ATOM 707 C C . PRO A 1 86 ? -6.984 36.518 -14.996 1.00 64.50 86 PRO A C 1
ATOM 709 O O . PRO A 1 86 ? -7.432 37.645 -15.177 1.00 64.50 86 PRO A O 1
ATOM 712 N N . ASN A 1 87 ? -5.674 36.253 -15.051 1.00 74.19 87 ASN A N 1
ATOM 713 C CA . ASN A 1 87 ? -4.620 37.256 -15.240 1.00 74.19 87 ASN A CA 1
ATOM 714 C C . ASN A 1 87 ? -3.944 37.185 -16.626 1.00 74.19 87 ASN A C 1
ATOM 716 O O . ASN A 1 87 ? -2.857 37.740 -16.803 1.00 74.19 87 ASN A O 1
ATOM 720 N N . LYS A 1 88 ? -4.515 36.455 -17.593 1.00 69.94 88 LYS A N 1
ATOM 721 C CA . LYS A 1 88 ? -3.940 36.291 -18.938 1.00 69.94 88 LYS A CA 1
ATOM 722 C C . LYS A 1 88 ? -4.929 36.761 -20.007 1.00 69.94 88 LYS A C 1
ATOM 724 O O . LYS A 1 88 ? -6.075 36.328 -20.027 1.00 69.94 88 LYS A O 1
ATOM 729 N N . GLU A 1 89 ? -4.448 37.597 -20.926 1.00 79.75 89 GLU A N 1
ATOM 730 C CA . GLU A 1 89 ? -5.192 38.034 -22.114 1.00 79.75 89 GLU A CA 1
ATOM 731 C C . GLU A 1 89 ? -4.815 37.182 -23.333 1.00 79.75 89 GLU A C 1
ATOM 733 O O . GLU A 1 89 ? -3.653 36.793 -23.502 1.00 79.75 89 GLU A O 1
ATOM 738 N N . ILE A 1 90 ? -5.804 36.868 -24.173 1.00 79.00 90 ILE A N 1
ATOM 739 C CA . ILE A 1 90 ? -5.647 36.000 -25.347 1.00 79.00 90 ILE A CA 1
ATOM 740 C C . ILE A 1 90 ? -5.148 36.828 -26.535 1.00 79.00 90 ILE A C 1
ATOM 742 O O . ILE A 1 90 ? -5.851 37.715 -27.003 1.00 79.00 90 ILE A O 1
ATOM 746 N N . ALA A 1 91 ? -3.978 36.476 -27.071 1.00 81.50 91 ALA A N 1
ATOM 747 C CA . ALA A 1 91 ? -3.422 37.068 -28.289 1.00 81.50 91 ALA A CA 1
ATOM 748 C C . ALA A 1 91 ? -4.022 36.467 -29.563 1.00 81.50 91 ALA A C 1
ATOM 750 O O . ALA A 1 91 ? -4.305 37.175 -30.526 1.00 81.50 91 ALA A O 1
ATOM 751 N N . SER A 1 92 ? -4.163 35.141 -29.603 1.00 82.06 92 SER A N 1
ATOM 752 C CA . SER A 1 92 ? -4.712 34.438 -30.762 1.00 82.06 92 SER A CA 1
ATOM 753 C C . SER A 1 92 ? -5.267 33.075 -30.376 1.00 82.06 92 SER A C 1
ATOM 755 O O . SER A 1 92 ? -4.816 32.461 -29.409 1.00 82.06 92 SER A O 1
ATOM 757 N N . CYS A 1 93 ? -6.207 32.587 -31.179 1.00 79.88 93 CYS A N 1
ATOM 758 C CA . CYS A 1 93 ? -6.787 31.258 -31.063 1.00 79.88 93 CYS A CA 1
ATOM 759 C C . CYS A 1 93 ? -6.828 30.610 -32.452 1.00 79.88 93 CYS A C 1
ATOM 761 O O . CYS A 1 93 ? -7.208 31.268 -33.419 1.00 79.88 93 CYS A O 1
ATOM 763 N N . GLU A 1 94 ? -6.422 29.350 -32.564 1.00 85.56 94 GLU A N 1
ATOM 764 C CA . GLU A 1 94 ? -6.442 28.594 -33.822 1.00 85.56 94 GLU A CA 1
ATOM 765 C C . GLU A 1 94 ? -6.678 27.101 -33.562 1.00 85.56 94 GLU A C 1
ATOM 767 O O . GLU A 1 94 ? -6.436 26.600 -32.464 1.00 85.56 94 GLU A O 1
ATOM 772 N N . ASN A 1 95 ? -7.155 26.376 -34.576 1.00 87.69 95 ASN A N 1
ATOM 773 C CA . ASN A 1 95 ? -7.294 24.924 -34.480 1.00 87.69 95 ASN A CA 1
ATOM 774 C C . ASN A 1 95 ? -5.929 24.242 -34.653 1.00 87.69 95 ASN A C 1
ATOM 776 O O . ASN A 1 95 ? -5.158 24.631 -35.537 1.00 87.69 95 ASN A O 1
ATOM 780 N N . LEU A 1 96 ? -5.681 23.183 -33.880 1.00 87.69 96 LEU A N 1
ATOM 781 C CA . LEU A 1 96 ? -4.677 22.173 -34.220 1.00 87.69 96 LEU A CA 1
ATOM 782 C C . LEU A 1 96 ? -5.384 20.900 -34.688 1.00 87.69 96 LEU A C 1
ATOM 784 O O . LEU A 1 96 ? -6.499 20.601 -34.256 1.00 87.69 96 LEU A O 1
ATOM 788 N N . TYR A 1 97 ? -4.723 20.178 -35.586 1.00 90.12 97 TYR A N 1
ATOM 789 C CA . TYR A 1 97 ? -5.297 19.040 -36.290 1.00 90.12 97 TYR A CA 1
ATOM 790 C C . TYR A 1 97 ? -4.731 17.715 -35.779 1.00 90.12 97 TYR A C 1
ATOM 792 O O . TYR A 1 97 ? -3.547 17.622 -35.468 1.00 90.12 97 TYR A O 1
ATOM 800 N N . ASN A 1 98 ? -5.556 16.681 -35.723 1.00 84.62 98 ASN A N 1
ATOM 801 C CA . ASN A 1 98 ? -5.130 15.323 -35.416 1.00 84.62 98 ASN A CA 1
ATOM 802 C C . ASN A 1 98 ? -4.537 14.646 -36.668 1.00 84.62 98 ASN A C 1
ATOM 804 O O . ASN A 1 98 ? -4.525 15.214 -37.765 1.00 84.62 98 ASN A O 1
ATOM 808 N N . LEU A 1 99 ? -3.999 13.437 -36.527 1.00 77.94 99 LEU A N 1
ATOM 809 C CA . LEU A 1 99 ? -3.254 12.739 -37.582 1.00 77.94 99 LEU A CA 1
ATOM 810 C C . LEU A 1 99 ? -4.109 12.317 -38.785 1.00 77.94 99 LEU A C 1
ATOM 812 O O . LEU A 1 99 ? -3.588 12.186 -39.896 1.00 77.94 99 LEU A O 1
ATOM 816 N N . ASP A 1 100 ? -5.409 12.143 -38.595 1.00 79.94 100 ASP A N 1
ATOM 817 C CA . ASP A 1 100 ? -6.384 11.921 -39.667 1.00 79.94 100 ASP A CA 1
ATOM 818 C C . ASP A 1 100 ? -6.836 13.236 -40.342 1.00 79.94 100 ASP A C 1
ATOM 820 O O . ASP A 1 100 ? -7.479 13.220 -41.392 1.00 79.94 100 ASP A O 1
ATOM 824 N N . GLY A 1 101 ? -6.426 14.385 -39.798 1.00 81.62 101 GLY A N 1
ATOM 825 C CA . GLY A 1 101 ? -6.775 15.716 -40.283 1.00 81.62 101 GLY A CA 1
ATOM 826 C C . GLY A 1 101 ? -8.060 16.292 -39.690 1.00 81.62 101 GLY A C 1
ATOM 827 O O . GLY A 1 101 ? -8.491 17.352 -40.154 1.00 81.62 101 GLY A O 1
ATOM 828 N N . SER A 1 102 ? -8.663 15.652 -38.685 1.00 83.62 102 SER A N 1
ATOM 829 C CA . SER A 1 102 ? -9.732 16.255 -37.885 1.00 83.62 102 SER A CA 1
ATOM 830 C C . SER A 1 102 ? -9.193 17.453 -37.084 1.00 83.62 102 SER A C 1
ATOM 832 O O . SER A 1 102 ? -8.006 17.551 -36.775 1.00 83.62 102 SER A O 1
ATOM 834 N N . ALA A 1 103 ? -10.044 18.438 -36.798 1.00 86.12 103 ALA A N 1
ATOM 835 C CA . ALA A 1 103 ? -9.659 19.655 -36.079 1.00 86.12 103 ALA A CA 1
ATOM 836 C C . ALA A 1 103 ? -10.016 19.529 -34.593 1.00 86.12 103 ALA A C 1
ATOM 838 O O . ALA A 1 103 ? -10.926 20.223 -34.131 1.00 86.12 103 ALA A O 1
ATOM 839 N N . ASP A 1 104 ? -9.326 18.641 -33.881 1.00 79.31 104 ASP A N 1
ATOM 840 C CA . ASP A 1 104 ? -9.738 18.174 -32.547 1.00 79.31 104 ASP A CA 1
ATOM 841 C C . ASP A 1 104 ? -9.271 19.049 -31.395 1.00 79.31 104 ASP A C 1
ATOM 843 O O . ASP A 1 104 ? -9.750 18.890 -30.273 1.00 79.31 104 ASP A O 1
ATOM 847 N N . PHE A 1 105 ? -8.368 19.999 -31.645 1.00 80.94 105 PHE A N 1
ATOM 848 C CA . PHE A 1 105 ? -7.782 20.809 -30.583 1.00 80.94 105 PHE A CA 1
ATOM 849 C C . PHE A 1 105 ? -7.880 22.299 -30.866 1.00 80.94 105 PHE A C 1
ATOM 851 O O . PHE A 1 105 ? -7.878 22.756 -32.011 1.00 80.94 105 PHE A O 1
ATOM 858 N N . ILE A 1 106 ? -7.909 23.065 -29.783 1.00 82.56 106 ILE A N 1
ATOM 859 C CA . ILE A 1 106 ? -7.891 24.521 -29.781 1.00 82.56 106 ILE A CA 1
ATOM 860 C C . ILE A 1 106 ? -6.586 24.972 -29.137 1.00 82.56 106 ILE A C 1
ATOM 862 O O . ILE A 1 106 ? -6.360 24.714 -27.958 1.00 82.56 106 ILE A O 1
ATOM 866 N N . TYR A 1 107 ? -5.746 25.679 -29.884 1.00 86.06 107 TYR A N 1
ATOM 867 C CA . TYR A 1 107 ? -4.553 26.333 -29.363 1.00 86.06 107 TYR A CA 1
ATOM 868 C C . TYR A 1 107 ? -4.819 27.811 -29.101 1.00 86.06 107 TYR A C 1
ATOM 870 O O . TYR A 1 107 ? -5.306 28.538 -29.965 1.00 86.06 107 TYR A O 1
ATOM 878 N N . ILE A 1 108 ? -4.457 28.253 -27.902 1.00 82.88 108 ILE A N 1
ATOM 879 C CA . ILE A 1 108 ? -4.594 29.621 -27.419 1.00 82.88 108 ILE A CA 1
ATOM 880 C C . ILE A 1 108 ? -3.209 30.147 -27.085 1.00 82.88 108 ILE A C 1
ATOM 882 O O . ILE A 1 108 ? -2.504 29.592 -26.244 1.00 82.88 108 ILE A O 1
ATOM 886 N N . LYS A 1 109 ? -2.845 31.268 -27.698 1.00 82.31 109 LYS A N 1
ATOM 887 C CA . LYS A 1 109 ? -1.639 32.027 -27.374 1.00 82.31 109 LYS A CA 1
ATOM 888 C C . LYS A 1 109 ? -2.013 33.235 -26.526 1.00 82.31 109 LYS A C 1
ATOM 890 O O . LYS A 1 109 ? -2.986 33.915 -26.847 1.00 82.31 109 LYS A O 1
ATOM 895 N N . PHE A 1 110 ? -1.235 33.537 -25.490 1.00 82.94 110 PHE A N 1
ATOM 896 C CA . PHE A 1 110 ? -1.453 34.714 -24.639 1.00 82.94 110 PHE A CA 1
ATOM 897 C C . PHE A 1 110 ? -0.582 35.912 -25.064 1.00 82.94 110 PHE A C 1
ATOM 899 O O . PHE A 1 110 ? 0.501 35.724 -25.621 1.00 82.94 110 PHE A O 1
ATOM 906 N N . GLU A 1 111 ? -1.031 37.147 -24.793 1.00 79.62 111 GLU A N 1
ATOM 907 C CA . GLU A 1 111 ? -0.338 38.387 -25.217 1.00 79.62 111 GLU A CA 1
ATOM 908 C C . GLU A 1 111 ? 1.042 38.574 -24.564 1.00 79.62 111 GLU A C 1
ATOM 910 O O . GLU A 1 111 ? 1.970 39.062 -25.204 1.00 79.62 111 GLU A O 1
ATOM 915 N N . ASN A 1 112 ? 1.215 38.100 -23.325 1.00 72.44 112 ASN A N 1
ATOM 916 C CA . ASN A 1 112 ? 2.431 38.276 -22.516 1.00 72.44 112 ASN A CA 1
ATOM 917 C C . ASN A 1 112 ? 3.207 36.962 -22.305 1.00 72.44 112 ASN A C 1
ATOM 919 O O . ASN A 1 112 ? 3.683 36.690 -21.203 1.00 72.44 112 ASN A O 1
ATOM 923 N N . ALA A 1 113 ? 3.307 36.151 -23.363 1.00 66.62 113 ALA A N 1
ATOM 924 C CA . ALA A 1 113 ? 3.889 34.805 -23.384 1.00 66.62 113 ALA A CA 1
ATOM 925 C C . ALA A 1 113 ? 3.063 33.714 -22.672 1.00 66.62 113 ALA A C 1
ATOM 927 O O . ALA A 1 113 ? 2.200 33.978 -21.822 1.00 66.62 113 ALA A O 1
ATOM 928 N N . GLY A 1 114 ? 3.346 32.468 -23.058 1.00 76.06 114 GLY A N 1
ATOM 929 C CA . GLY A 1 114 ? 2.590 31.292 -22.657 1.00 76.06 114 GLY A CA 1
ATOM 930 C C . GLY A 1 114 ? 1.526 30.882 -23.673 1.00 76.06 114 GLY A C 1
ATOM 931 O O . GLY A 1 114 ? 1.146 31.641 -24.573 1.00 76.06 114 GLY A O 1
ATOM 932 N N . TYR A 1 115 ? 1.017 29.671 -23.492 1.00 83.81 115 TYR A N 1
ATOM 933 C CA . TYR A 1 115 ? -0.070 29.128 -24.288 1.00 83.81 115 TYR A CA 1
ATOM 934 C C . TYR A 1 115 ? -0.886 28.086 -23.528 1.00 83.81 115 TYR A C 1
ATOM 936 O O . TYR A 1 115 ? -0.435 27.562 -22.513 1.00 83.81 115 TYR A O 1
ATOM 944 N N . ALA A 1 116 ? -2.057 27.759 -24.066 1.00 74.38 116 ALA A N 1
ATOM 945 C CA . ALA A 1 116 ? -2.865 26.617 -23.663 1.00 74.38 116 ALA A CA 1
ATOM 946 C C . ALA A 1 116 ? -3.360 25.851 -24.899 1.00 74.38 116 ALA A C 1
ATOM 948 O O . ALA A 1 116 ? -3.636 26.459 -25.933 1.00 74.38 116 ALA A O 1
ATOM 949 N N . ILE A 1 117 ? -3.482 24.532 -24.795 1.00 76.94 117 ILE A N 1
ATOM 950 C CA . ILE A 1 117 ? -4.141 23.671 -25.778 1.00 76.94 117 ILE A CA 1
ATOM 951 C C . ILE A 1 117 ? -5.301 22.986 -25.078 1.00 76.94 117 ILE A C 1
ATOM 953 O O . ILE A 1 117 ? -5.127 22.430 -23.997 1.00 76.94 117 ILE A O 1
ATOM 957 N N . TYR A 1 118 ? -6.469 23.010 -25.702 1.00 68.25 118 TYR A N 1
ATOM 958 C CA . TYR A 1 118 ? -7.661 22.330 -25.222 1.00 68.25 118 TYR A CA 1
ATOM 959 C C . TYR A 1 118 ? -8.138 21.301 -26.230 1.00 68.25 118 TYR A C 1
ATOM 961 O O . TYR A 1 118 ? -8.016 21.518 -27.436 1.00 68.25 118 TYR A O 1
ATOM 969 N N . SER A 1 119 ? -8.756 20.229 -25.748 1.00 72.44 119 SER A N 1
ATOM 970 C CA . SER A 1 119 ? -9.609 19.411 -26.600 1.00 72.44 119 SER A CA 1
ATOM 971 C C . SER A 1 119 ? -10.835 20.216 -26.999 1.00 72.44 119 SER A C 1
ATOM 973 O O . SER A 1 119 ? -11.492 20.847 -26.173 1.00 72.44 119 SER A O 1
ATOM 975 N N . LYS A 1 120 ? -11.153 20.207 -28.288 1.00 70.06 120 LYS A N 1
ATOM 976 C CA . LYS A 1 120 ? -12.301 20.921 -28.842 1.00 70.06 120 LYS A CA 1
ATOM 977 C C . LYS A 1 120 ? -13.619 20.242 -28.489 1.00 70.06 120 LYS A C 1
ATOM 979 O O . LYS A 1 120 ? -14.641 20.917 -28.395 1.00 70.06 120 LYS A O 1
ATOM 984 N N . GLN A 1 121 ? -13.597 18.922 -28.309 1.00 63.53 121 GLN A N 1
ATOM 985 C CA . GLN A 1 121 ? -14.784 18.142 -27.979 1.00 63.53 121 GLN A CA 1
ATOM 986 C C . GLN A 1 121 ? -15.163 18.293 -26.505 1.00 63.53 121 GLN A C 1
ATOM 988 O O . GLN A 1 121 ? -16.328 18.539 -26.196 1.00 63.53 121 GLN A O 1
ATOM 993 N N . THR A 1 122 ? -14.190 18.160 -25.602 1.00 60.72 122 THR A N 1
ATOM 994 C CA . THR A 1 122 ? -14.450 18.108 -24.154 1.00 60.72 122 THR A CA 1
ATOM 995 C C . THR A 1 122 ? -14.183 19.434 -23.447 1.00 60.72 122 THR A C 1
ATOM 997 O O . THR A 1 122 ? -14.641 19.623 -22.322 1.00 60.72 122 THR A O 1
ATOM 1000 N N . MET A 1 123 ? -13.480 20.367 -24.104 1.00 65.44 123 MET A N 1
ATOM 1001 C CA . MET A 1 123 ? -12.952 21.601 -23.510 1.00 65.44 123 MET A CA 1
ATOM 1002 C C . MET A 1 123 ? -11.976 21.358 -22.352 1.00 65.44 123 MET A C 1
ATOM 1004 O O . MET A 1 123 ? -11.751 22.251 -21.535 1.00 65.44 123 MET A O 1
ATOM 1008 N N . GLU A 1 124 ? -11.373 20.171 -22.287 1.00 63.75 124 GLU A N 1
ATOM 1009 C CA . GLU A 1 124 ? -10.346 19.841 -21.304 1.00 63.75 124 GLU A CA 1
ATOM 1010 C C . GLU A 1 124 ? -8.994 20.445 -21.686 1.00 63.75 124 GLU A C 1
ATOM 1012 O O . GLU A 1 124 ? -8.629 20.478 -22.863 1.00 63.75 124 GLU A O 1
ATOM 1017 N N . LEU A 1 125 ? -8.263 20.949 -20.689 1.00 62.34 125 LEU A N 1
ATOM 1018 C CA . LEU A 1 125 ? -6.924 21.496 -20.877 1.00 62.34 125 LEU A CA 1
ATOM 1019 C C . LEU A 1 125 ? -5.932 20.347 -21.101 1.00 62.34 125 LEU A C 1
ATOM 1021 O O . LEU A 1 125 ? -5.633 19.598 -20.178 1.00 62.34 125 LEU A O 1
ATOM 1025 N N . MET A 1 126 ? -5.397 20.249 -22.315 1.00 62.91 126 MET A N 1
ATOM 1026 C CA . MET A 1 126 ? -4.454 19.203 -22.728 1.00 62.91 126 MET A CA 1
ATOM 1027 C C . MET A 1 126 ? -3.012 19.563 -22.378 1.00 62.91 126 MET A C 1
ATOM 1029 O O . MET A 1 126 ? -2.216 18.713 -21.995 1.00 62.91 126 MET A O 1
ATOM 1033 N N . GLU A 1 127 ? -2.659 20.837 -22.538 1.00 72.88 127 GLU A N 1
ATOM 1034 C CA . GLU A 1 127 ? -1.295 21.316 -22.343 1.00 72.88 127 GLU A CA 1
ATOM 1035 C C . GLU A 1 127 ? -1.306 22.809 -22.034 1.00 72.88 127 GLU A C 1
ATOM 1037 O O . GLU A 1 127 ? -2.092 23.569 -22.600 1.00 72.88 127 GLU A O 1
ATOM 1042 N N . TYR A 1 128 ? -0.423 23.252 -21.144 1.00 77.31 128 TYR A N 1
ATOM 1043 C CA . TYR A 1 128 ? -0.284 24.659 -20.798 1.00 77.31 128 TYR A CA 1
ATOM 1044 C C . TYR A 1 128 ? 1.169 24.995 -20.496 1.00 77.31 128 TYR A C 1
ATOM 1046 O O . TYR A 1 128 ? 1.879 24.247 -19.827 1.00 77.31 128 TYR A O 1
ATOM 1054 N N . SER A 1 129 ? 1.590 26.177 -20.932 1.00 69.94 129 SER A N 1
ATOM 1055 C CA . SER A 1 129 ? 2.832 26.787 -20.483 1.00 69.94 129 SER A CA 1
ATOM 1056 C C . SER A 1 129 ? 2.602 28.242 -20.120 1.00 69.94 129 SER A C 1
ATOM 1058 O O . SER A 1 129 ? 1.974 28.996 -20.860 1.00 69.94 129 SER A O 1
ATOM 1060 N N . MET A 1 130 ? 3.173 28.660 -18.991 1.00 64.50 130 MET A N 1
ATOM 1061 C CA . MET A 1 130 ? 3.046 30.029 -18.497 1.00 64.50 130 MET A CA 1
ATOM 1062 C C . MET A 1 130 ? 3.871 31.041 -19.300 1.00 64.50 130 MET A C 1
ATOM 1064 O O . MET A 1 130 ? 3.470 32.204 -19.386 1.00 64.50 130 MET A O 1
ATOM 1068 N N . ASN A 1 131 ? 4.999 30.596 -19.871 1.00 65.69 131 ASN A N 1
ATOM 1069 C CA . ASN A 1 131 ? 6.041 31.470 -20.426 1.00 65.69 131 ASN A CA 1
ATOM 1070 C C . ASN A 1 131 ? 6.559 31.036 -21.810 1.00 65.69 131 ASN A C 1
ATOM 1072 O O . ASN A 1 131 ? 7.208 31.832 -22.486 1.00 65.69 131 ASN A O 1
ATOM 1076 N N . SER A 1 132 ? 6.305 29.800 -22.246 1.00 66.44 132 SER A N 1
ATOM 1077 C CA . SER A 1 132 ? 6.825 29.286 -23.521 1.00 66.44 132 SER A CA 1
ATOM 1078 C C . SER A 1 132 ? 5.864 29.551 -24.680 1.00 66.44 132 SER A C 1
ATOM 1080 O O . SER A 1 132 ? 4.691 29.855 -24.481 1.00 66.44 132 SER A O 1
ATOM 1082 N N . ASN A 1 133 ? 6.357 29.405 -25.909 1.00 71.62 133 ASN A N 1
ATOM 1083 C CA . ASN A 1 133 ? 5.534 29.350 -27.116 1.00 71.62 133 ASN A CA 1
ATOM 1084 C C . ASN A 1 133 ? 5.666 27.968 -27.757 1.00 71.62 133 ASN A C 1
ATOM 1086 O O . ASN A 1 133 ? 6.703 27.320 -27.614 1.00 71.62 133 ASN A O 1
ATOM 1090 N N . LEU A 1 134 ? 4.639 27.547 -28.495 1.00 76.62 134 LEU A N 1
ATOM 1091 C CA . LEU A 1 134 ? 4.728 26.338 -29.304 1.00 76.62 134 LEU A CA 1
ATOM 1092 C C . LEU A 1 134 ? 5.711 26.525 -30.466 1.00 76.62 134 LEU A C 1
ATOM 1094 O O . LEU A 1 134 ? 5.796 27.621 -31.024 1.00 76.62 134 LEU A O 1
ATOM 1098 N N . PRO A 1 135 ? 6.430 25.465 -30.868 1.00 78.50 135 PRO A N 1
ATOM 1099 C CA . PRO A 1 135 ? 7.512 25.559 -31.844 1.00 78.50 135 PRO A CA 1
ATOM 1100 C C . PRO A 1 135 ? 7.037 25.620 -33.306 1.00 78.50 135 PRO A C 1
ATOM 1102 O O . PRO A 1 135 ? 7.867 25.571 -34.212 1.00 78.50 135 PRO A O 1
ATOM 1105 N N . TYR A 1 136 ? 5.727 25.702 -33.566 1.00 83.00 136 TYR A N 1
ATOM 1106 C CA . TYR A 1 136 ? 5.185 25.713 -34.926 1.00 83.00 136 TYR A CA 1
ATOM 1107 C C . TYR A 1 136 ? 5.694 26.898 -35.754 1.00 83.00 136 TYR A C 1
ATOM 1109 O O . TYR A 1 136 ? 5.717 28.044 -35.302 1.00 83.00 136 TYR A O 1
ATOM 1117 N N . LYS A 1 137 ? 6.033 26.624 -37.016 1.00 75.38 137 LYS A N 1
ATOM 1118 C CA . LYS A 1 137 ? 6.383 27.654 -37.998 1.00 75.38 137 LYS A CA 1
ATOM 1119 C C . LYS A 1 137 ? 5.123 28.366 -38.496 1.00 75.38 137 LYS A C 1
ATOM 1121 O O . LYS A 1 137 ? 4.032 27.795 -38.529 1.00 75.38 137 LYS A O 1
ATOM 1126 N N . SER A 1 138 ? 5.269 29.631 -38.891 1.00 63.66 138 SER A N 1
ATOM 1127 C CA . SER A 1 138 ? 4.170 30.386 -39.503 1.00 63.66 138 SER A CA 1
ATOM 1128 C C . SER A 1 138 ? 3.831 29.791 -40.872 1.00 63.66 138 SER A C 1
ATOM 1130 O O . SER A 1 138 ? 4.736 29.554 -41.668 1.00 63.66 138 SER A O 1
ATOM 1132 N N . ASN A 1 139 ? 2.534 29.642 -41.158 1.00 68.31 139 ASN A N 1
ATOM 1133 C CA . ASN A 1 139 ? 1.945 29.263 -42.456 1.00 68.31 139 ASN A CA 1
ATOM 1134 C C . ASN A 1 139 ? 1.874 27.756 -42.786 1.00 68.31 139 ASN A C 1
ATOM 1136 O O . ASN A 1 139 ? 1.553 27.409 -43.921 1.00 68.31 139 ASN A O 1
ATOM 1140 N N . GLU A 1 140 ? 2.105 26.862 -41.821 1.00 78.06 140 GLU A N 1
ATOM 1141 C CA . GLU A 1 140 ? 1.890 25.412 -41.978 1.00 78.06 140 GLU A CA 1
ATOM 1142 C C . GLU A 1 140 ? 0.634 24.948 -41.224 1.00 78.06 140 GLU A C 1
ATOM 1144 O O . GLU A 1 140 ? 0.275 25.518 -40.192 1.00 78.06 140 GLU A O 1
ATOM 1149 N N . ILE A 1 141 ? -0.036 23.903 -41.728 1.00 85.31 141 ILE A N 1
ATOM 1150 C CA . ILE A 1 141 ? -1.090 23.212 -40.970 1.00 85.31 141 ILE A CA 1
ATOM 1151 C C . ILE A 1 141 ? -0.423 22.522 -39.779 1.00 85.31 141 ILE A C 1
ATOM 1153 O O . ILE A 1 141 ? 0.511 21.736 -39.954 1.00 85.31 141 ILE A O 1
ATOM 1157 N N . LYS A 1 142 ? -0.908 22.837 -38.579 1.00 91.50 142 LYS A N 1
ATOM 1158 C CA . LYS A 1 142 ? -0.323 22.411 -37.308 1.00 91.50 142 LYS A CA 1
ATOM 1159 C C . LYS A 1 142 ? -1.015 21.150 -36.834 1.00 91.50 142 LYS A C 1
ATOM 1161 O O . LYS A 1 142 ? -2.209 21.183 -36.539 1.00 91.50 142 LYS A O 1
ATOM 1166 N N . TYR A 1 143 ? -0.265 20.062 -36.767 1.00 89.00 143 TYR A N 1
ATOM 1167 C CA . TYR A 1 143 ? -0.770 18.785 -36.298 1.00 89.00 143 TYR A CA 1
ATOM 1168 C C . TYR A 1 143 ? -0.310 18.531 -34.867 1.00 89.00 143 TYR A C 1
ATOM 1170 O O . TYR A 1 143 ? 0.854 18.757 -34.551 1.00 89.00 143 TYR A O 1
ATOM 1178 N N . TYR A 1 144 ? -1.210 18.061 -34.015 1.00 82.94 144 TYR A N 1
ATOM 1179 C CA . TYR A 1 144 ? -0.968 17.815 -32.601 1.00 82.94 144 TYR A CA 1
ATOM 1180 C C . TYR A 1 144 ? -1.324 16.375 -32.259 1.00 82.94 144 TYR A C 1
ATOM 1182 O O . TYR A 1 144 ? -2.412 15.913 -32.590 1.00 82.94 144 TYR A O 1
ATOM 1190 N N . ALA A 1 145 ? -0.404 15.683 -31.592 1.00 68.06 145 ALA A N 1
ATOM 1191 C CA . ALA A 1 145 ? -0.596 14.308 -31.139 1.00 68.06 145 ALA A CA 1
ATOM 1192 C C . ALA A 1 145 ? -0.280 14.153 -29.639 1.00 68.06 145 ALA A C 1
ATOM 1194 O O . ALA A 1 145 ? 0.229 13.121 -29.216 1.00 68.06 145 ALA A O 1
ATOM 1195 N N . GLY A 1 146 ? -0.543 15.203 -28.851 1.00 62.81 146 GLY A N 1
ATOM 1196 C CA . GLY A 1 146 ? -0.266 15.260 -27.413 1.00 62.81 146 GLY A CA 1
ATOM 1197 C C . GLY A 1 146 ? 0.950 16.125 -27.049 1.00 62.81 146 GLY A C 1
ATOM 1198 O O . GLY A 1 146 ? 1.646 16.629 -27.941 1.00 62.81 146 GLY A O 1
ATOM 1199 N N . PRO A 1 147 ? 1.215 16.324 -25.744 1.00 63.28 147 PRO A N 1
ATOM 1200 C CA . PRO A 1 147 ? 2.299 17.179 -25.275 1.00 63.28 147 PRO A CA 1
ATOM 1201 C C . PRO A 1 147 ? 3.643 16.837 -25.915 1.00 63.28 147 PRO A C 1
ATOM 1203 O O . PRO A 1 147 ? 3.981 15.669 -26.097 1.00 63.28 147 PRO A O 1
ATOM 1206 N N . SER A 1 148 ? 4.403 17.865 -26.297 1.00 59.62 148 SER A N 1
ATOM 1207 C CA . SER A 1 148 ? 5.680 17.754 -27.034 1.00 59.62 148 SER A CA 1
ATOM 1208 C C . SER A 1 148 ? 5.622 17.111 -28.438 1.00 59.62 148 SER A C 1
ATOM 1210 O O . SER A 1 148 ? 6.628 17.103 -29.157 1.00 59.62 148 SER A O 1
ATOM 1212 N N . ASN A 1 149 ? 4.453 16.647 -28.892 1.00 66.62 149 ASN A N 1
ATOM 1213 C CA . ASN A 1 149 ? 4.244 16.034 -30.204 1.00 66.62 149 ASN A CA 1
ATOM 1214 C C . ASN A 1 149 ? 3.605 17.021 -31.184 1.00 66.62 149 ASN A C 1
ATOM 1216 O O . ASN A 1 149 ? 2.468 16.875 -31.634 1.00 66.62 149 ASN A O 1
ATOM 1220 N N . TYR A 1 150 ? 4.381 18.049 -31.520 1.00 81.69 150 TYR A N 1
ATOM 1221 C CA . TYR A 1 150 ? 4.017 19.064 -32.503 1.00 81.69 150 TYR A CA 1
ATOM 1222 C C . TYR A 1 150 ? 4.501 18.621 -33.875 1.00 81.69 150 TYR A C 1
ATOM 1224 O O . TYR A 1 150 ? 5.694 18.371 -34.057 1.00 81.69 150 TYR A O 1
ATOM 1232 N N . LEU A 1 151 ? 3.597 18.515 -34.840 1.00 83.12 151 LEU A N 1
ATOM 1233 C CA . LEU A 1 151 ? 3.856 17.889 -36.128 1.00 83.12 151 LEU A CA 1
ATOM 1234 C C . LEU A 1 151 ? 3.486 18.818 -37.294 1.00 83.12 151 LEU A C 1
ATOM 1236 O O . LEU A 1 151 ? 2.584 19.653 -37.205 1.00 83.12 151 LEU A O 1
ATOM 1240 N N . TYR A 1 152 ? 4.165 18.634 -38.422 1.00 86.94 152 TYR A N 1
ATOM 1241 C CA . TYR A 1 152 ? 3.773 19.170 -39.724 1.00 86.94 152 TYR A CA 1
ATOM 1242 C C . TYR A 1 152 ? 3.719 18.034 -40.748 1.00 86.94 152 TYR A C 1
ATOM 1244 O O . TYR A 1 152 ? 4.342 16.985 -40.565 1.00 86.94 152 TYR A O 1
ATOM 1252 N N . LYS A 1 153 ? 2.961 18.223 -41.832 1.00 86.38 153 LYS A N 1
ATOM 1253 C CA . LYS A 1 153 ? 2.783 17.208 -42.879 1.00 86.38 153 LYS A CA 1
ATOM 1254 C C . LYS A 1 153 ? 3.428 17.663 -44.183 1.00 86.38 153 LYS A C 1
ATOM 1256 O O . LYS A 1 153 ? 3.072 18.708 -44.719 1.00 86.38 153 LYS A O 1
ATOM 1261 N N . LEU A 1 154 ? 4.338 16.851 -44.718 1.00 83.69 154 LEU A N 1
ATOM 1262 C CA . LEU A 1 154 ? 4.992 17.063 -46.010 1.00 83.69 154 LEU A CA 1
ATOM 1263 C C . LEU A 1 154 ? 4.915 15.772 -46.831 1.00 83.69 154 LEU A C 1
ATOM 1265 O O . LEU A 1 154 ? 5.290 14.707 -46.348 1.00 83.69 154 LEU A O 1
ATOM 1269 N N . ASN A 1 155 ? 4.427 15.843 -48.073 1.00 84.44 155 ASN A N 1
ATOM 1270 C CA . ASN A 1 155 ? 4.291 14.682 -48.969 1.00 84.44 155 ASN A CA 1
ATOM 1271 C C . ASN A 1 155 ? 3.569 13.481 -48.316 1.00 84.44 155 ASN A C 1
ATOM 1273 O O . ASN A 1 155 ? 4.042 12.348 -48.390 1.00 84.44 155 ASN A O 1
ATOM 1277 N N . ASN A 1 156 ? 2.439 13.740 -47.646 1.00 78.25 156 ASN A N 1
ATOM 1278 C CA . ASN A 1 156 ? 1.655 12.757 -46.882 1.00 78.25 156 ASN A CA 1
ATOM 1279 C C . ASN A 1 156 ? 2.378 12.069 -45.714 1.00 78.25 156 ASN A C 1
ATOM 1281 O O . ASN A 1 156 ? 1.883 11.074 -45.193 1.00 78.25 156 ASN A O 1
ATOM 1285 N N . LYS A 1 157 ? 3.502 12.617 -45.254 1.00 76.62 157 LYS A N 1
ATOM 1286 C CA . LYS A 1 157 ? 4.251 12.110 -44.104 1.00 76.62 157 LYS A CA 1
ATOM 1287 C C . LYS A 1 157 ? 4.287 13.159 -43.004 1.00 76.62 157 LYS A C 1
ATOM 1289 O O . LYS A 1 157 ? 4.418 14.347 -43.294 1.00 76.62 157 LYS A O 1
ATOM 1294 N N . PHE A 1 158 ? 4.166 12.714 -41.761 1.00 79.62 158 PHE A N 1
ATOM 1295 C CA . PHE A 1 158 ? 4.242 13.581 -40.592 1.00 79.62 158 PHE A CA 1
ATOM 1296 C C . PHE A 1 158 ? 5.687 13.726 -40.129 1.00 79.62 158 PHE A C 1
ATOM 1298 O O . PHE A 1 158 ? 6.466 12.778 -40.207 1.00 79.62 158 PHE A O 1
ATOM 1305 N N . TYR A 1 159 ? 6.041 14.911 -39.653 1.00 77.00 159 TYR A N 1
ATOM 1306 C CA . TYR A 1 159 ? 7.367 15.240 -39.151 1.00 77.00 159 TYR A CA 1
ATOM 1307 C C . TYR A 1 159 ? 7.226 16.033 -37.862 1.00 77.00 159 TYR A C 1
ATOM 1309 O O . TYR A 1 159 ? 6.435 16.973 -37.806 1.00 77.00 159 TYR A O 1
ATOM 1317 N N . ASN A 1 160 ? 7.999 15.683 -36.838 1.00 79.50 160 ASN A N 1
ATOM 1318 C CA . ASN A 1 160 ? 8.004 16.438 -35.592 1.00 79.50 160 ASN A CA 1
ATOM 1319 C C . ASN A 1 160 ? 8.729 17.778 -35.782 1.00 79.50 160 ASN A C 1
ATOM 1321 O O . ASN A 1 160 ? 9.823 17.836 -36.337 1.00 79.50 160 ASN A O 1
ATOM 1325 N N . VAL A 1 161 ? 8.104 18.862 -35.333 1.00 74.38 161 VAL A N 1
ATOM 1326 C CA . VAL A 1 161 ? 8.549 20.244 -35.546 1.00 74.38 161 VAL A CA 1
ATOM 1327 C C . VAL A 1 161 ? 9.854 20.544 -34.804 1.00 74.38 161 VAL A C 1
ATOM 1329 O O . VAL A 1 161 ? 10.683 21.293 -35.315 1.00 74.38 161 VAL A O 1
ATOM 1332 N N . LEU A 1 162 ? 10.057 19.951 -33.622 1.00 66.25 162 LEU A N 1
ATOM 1333 C CA . LEU A 1 162 ? 11.257 20.161 -32.806 1.00 66.25 162 LEU A CA 1
ATOM 1334 C C . LEU A 1 162 ? 12.456 19.387 -33.355 1.00 66.25 162 LEU A C 1
ATOM 1336 O O . LEU A 1 162 ? 13.564 19.911 -33.421 1.00 66.25 162 LEU A O 1
ATOM 1340 N N . THR A 1 163 ? 12.235 18.135 -33.755 1.00 62.66 163 THR A N 1
ATOM 1341 C CA . THR A 1 163 ? 13.326 17.212 -34.112 1.00 62.66 163 THR A CA 1
ATOM 1342 C C . THR A 1 163 ? 13.541 17.062 -35.617 1.00 62.66 163 THR A C 1
ATOM 1344 O O . THR A 1 163 ? 14.561 16.520 -36.037 1.00 62.66 163 THR A O 1
ATOM 1347 N N . ASN A 1 164 ? 12.583 17.499 -36.440 1.00 69.00 164 ASN A N 1
ATOM 1348 C CA . ASN A 1 164 ? 12.477 17.202 -37.874 1.00 69.00 164 ASN A CA 1
ATOM 1349 C C . ASN A 1 164 ? 12.492 15.699 -38.223 1.00 69.00 164 ASN A C 1
ATOM 1351 O O . ASN A 1 164 ? 12.664 15.341 -39.391 1.00 69.00 164 ASN A O 1
ATOM 1355 N N . LYS A 1 165 ? 12.292 14.800 -37.249 1.00 63.44 165 LYS A N 1
ATOM 1356 C CA . LYS A 1 165 ? 12.194 13.358 -37.507 1.00 63.44 165 LYS A CA 1
ATOM 1357 C C . LYS A 1 165 ? 10.840 13.029 -38.136 1.00 63.44 165 LYS A C 1
ATOM 1359 O O . LYS A 1 165 ? 9.807 13.531 -37.696 1.00 63.44 165 LYS A O 1
ATOM 1364 N N . GLN A 1 166 ? 10.856 12.175 -39.158 1.00 63.44 166 GLN A N 1
ATOM 1365 C CA . GLN A 1 166 ? 9.640 11.667 -39.788 1.00 63.44 166 GLN A CA 1
ATOM 1366 C C . GLN A 1 166 ? 8.952 10.652 -38.868 1.00 63.44 166 GLN A C 1
ATOM 1368 O O . GLN A 1 166 ? 9.587 9.698 -38.420 1.00 63.44 166 GLN A O 1
ATOM 1373 N N . LEU A 1 167 ? 7.646 10.800 -38.684 1.00 55.19 167 LEU A N 1
ATOM 1374 C CA . LEU A 1 167 ? 6.779 9.779 -38.120 1.00 55.19 167 LEU A CA 1
ATOM 1375 C C . LEU A 1 167 ? 6.555 8.679 -39.174 1.00 55.19 167 LEU A C 1
ATOM 1377 O O . LEU A 1 167 ? 6.069 8.938 -40.284 1.00 55.19 167 LEU A O 1
ATOM 1381 N N . LYS A 1 168 ? 6.964 7.448 -38.863 1.00 63.59 168 LYS A N 1
ATOM 1382 C CA . LYS A 1 168 ? 6.767 6.281 -39.734 1.00 63.59 168 LYS A CA 1
ATOM 1383 C C . LYS A 1 168 ? 5.410 5.649 -39.430 1.00 63.59 168 LYS A C 1
ATOM 1385 O O . LYS A 1 168 ? 5.342 4.673 -38.703 1.00 63.59 168 LYS A O 1
ATOM 1390 N N . VAL A 1 169 ? 4.356 6.235 -39.985 1.00 53.88 169 VAL A N 1
ATOM 1391 C CA . VAL A 1 169 ? 2.973 5.763 -39.842 1.00 53.88 169 VAL A CA 1
ATOM 1392 C C . VAL A 1 169 ? 2.323 5.608 -41.211 1.00 53.88 169 VAL A C 1
ATOM 1394 O O . VAL A 1 169 ? 2.546 6.412 -42.123 1.00 53.88 169 VAL A O 1
ATOM 1397 N N . THR A 1 170 ? 1.538 4.553 -41.364 1.00 62.59 170 THR A N 1
ATOM 1398 C CA . THR A 1 170 ? 0.641 4.326 -42.496 1.00 62.59 170 THR A CA 1
ATOM 1399 C C . THR A 1 170 ? -0.646 5.134 -42.328 1.00 62.59 170 THR A C 1
ATOM 1401 O O . THR A 1 170 ? -0.986 5.583 -41.237 1.00 62.59 170 THR A O 1
ATOM 1404 N N . THR A 1 171 ? -1.401 5.312 -43.413 1.00 60.88 171 THR A N 1
ATOM 1405 C CA . THR A 1 171 ? -2.680 6.043 -43.374 1.00 60.88 171 THR A CA 1
ATOM 1406 C C . THR A 1 171 ? -3.707 5.387 -42.441 1.00 60.88 171 THR A C 1
ATOM 1408 O O . THR A 1 171 ? -4.429 6.081 -41.733 1.00 60.88 171 THR A O 1
ATOM 1411 N N . GLN A 1 172 ? -3.735 4.054 -42.375 1.00 52.19 172 GLN A N 1
ATOM 1412 C CA . GLN A 1 172 ? -4.649 3.327 -41.492 1.00 52.19 172 GLN A CA 1
ATOM 1413 C C . GLN A 1 172 ? -4.254 3.465 -40.010 1.00 52.19 172 GLN A C 1
ATOM 1415 O O . GLN A 1 172 ? -5.114 3.575 -39.135 1.00 52.19 172 GLN A O 1
ATOM 1420 N N . GLU A 1 173 ? -2.952 3.526 -39.720 1.00 50.50 173 GLU A N 1
ATOM 1421 C CA . GLU A 1 173 ? -2.448 3.808 -38.371 1.00 50.50 173 GLU A CA 1
ATOM 1422 C C . GLU A 1 173 ? -2.763 5.245 -37.951 1.00 50.50 173 GLU A C 1
ATOM 1424 O O . GLU A 1 173 ? -3.150 5.466 -36.811 1.00 50.50 173 GLU A O 1
ATOM 1429 N N . THR A 1 174 ? -2.689 6.222 -38.863 1.00 58.62 174 THR A N 1
ATOM 1430 C CA . THR A 1 174 ? -3.027 7.616 -38.524 1.00 58.62 174 THR A CA 1
ATOM 1431 C C . THR A 1 174 ? -4.490 7.796 -38.128 1.00 58.62 174 THR A C 1
ATOM 1433 O O . THR A 1 174 ? -4.760 8.531 -37.185 1.00 58.62 174 THR A O 1
ATOM 1436 N N . GLU A 1 175 ? -5.415 7.090 -38.784 1.00 65.88 175 GLU A N 1
ATOM 1437 C CA . GLU A 1 175 ? -6.842 7.096 -38.422 1.00 65.88 175 GLU A CA 1
ATOM 1438 C C . GLU A 1 175 ? -7.083 6.413 -37.072 1.00 65.88 175 GLU A C 1
ATOM 1440 O O . GLU A 1 175 ? -7.807 6.930 -36.225 1.00 65.88 175 GLU A O 1
ATOM 1445 N N . THR A 1 176 ? -6.421 5.278 -36.838 1.00 54.59 176 THR A N 1
ATOM 1446 C CA . THR A 1 176 ? -6.532 4.539 -35.572 1.00 54.59 176 THR A CA 1
ATOM 1447 C C . THR A 1 176 ? -6.010 5.371 -34.402 1.00 54.59 176 THR A C 1
ATOM 1449 O O . THR A 1 176 ? -6.644 5.435 -33.351 1.00 54.59 176 THR A O 1
ATOM 1452 N N . ILE A 1 177 ? -4.872 6.042 -34.580 1.00 53.91 177 ILE A N 1
ATOM 1453 C CA . ILE A 1 177 ? -4.259 6.839 -33.517 1.00 53.91 177 ILE A CA 1
ATOM 1454 C C . ILE A 1 177 ? -5.065 8.112 -33.258 1.00 53.91 177 ILE A C 1
ATOM 1456 O O . ILE A 1 177 ? -5.255 8.483 -32.101 1.00 53.91 177 ILE A O 1
ATOM 1460 N N . ALA A 1 178 ? -5.602 8.746 -34.304 1.00 63.53 178 ALA A N 1
ATOM 1461 C CA . ALA A 1 178 ? -6.492 9.887 -34.132 1.00 63.53 178 ALA A CA 1
ATOM 1462 C C . ALA A 1 178 ? -7.711 9.524 -33.267 1.00 63.53 178 ALA A C 1
ATOM 1464 O O . ALA A 1 178 ? -7.974 10.193 -32.268 1.00 63.53 178 ALA A O 1
ATOM 1465 N N . GLN A 1 179 ? -8.352 8.388 -33.565 1.00 61.34 179 GLN A N 1
ATOM 1466 C CA . GLN A 1 179 ? -9.475 7.857 -32.785 1.00 61.34 179 GLN A CA 1
ATOM 1467 C C . GLN A 1 179 ? -9.092 7.510 -31.340 1.00 61.34 179 GLN A C 1
ATOM 1469 O O . GLN A 1 179 ? -9.889 7.716 -30.427 1.00 61.34 179 GLN A O 1
ATOM 1474 N N . GLN A 1 180 ? -7.884 6.992 -31.104 1.00 54.31 180 GLN A N 1
ATOM 1475 C CA . GLN A 1 180 ? -7.396 6.711 -29.749 1.00 54.31 180 GLN A CA 1
ATOM 1476 C C . GLN A 1 180 ? -7.196 7.990 -28.933 1.00 54.31 180 GLN A C 1
ATOM 1478 O O . GLN A 1 180 ? -7.563 8.019 -27.759 1.00 54.31 180 GLN A O 1
ATOM 1483 N N . ILE A 1 181 ? -6.657 9.049 -29.545 1.00 58.66 181 ILE A N 1
ATOM 1484 C CA . ILE A 1 181 ? -6.475 10.344 -28.880 1.00 58.66 181 ILE A CA 1
ATOM 1485 C C . ILE A 1 181 ? -7.840 10.944 -28.508 1.00 58.66 181 ILE A C 1
ATOM 1487 O O . ILE A 1 181 ? -8.030 11.365 -27.365 1.00 58.66 181 ILE A O 1
ATOM 1491 N N . GLU A 1 182 ? -8.807 10.911 -29.430 1.00 60.50 182 GLU A N 1
ATOM 1492 C CA . GLU A 1 182 ? -10.184 11.347 -29.164 1.00 60.50 182 GLU A CA 1
ATOM 1493 C C . GLU A 1 182 ? -10.823 10.542 -28.018 1.00 60.50 182 GLU A C 1
ATOM 1495 O O . GLU A 1 182 ? -11.359 11.115 -27.066 1.00 60.50 182 GLU A O 1
ATOM 1500 N N . GLN A 1 183 ? -10.720 9.208 -28.059 1.00 54.91 183 GLN A N 1
ATOM 1501 C CA . GLN A 1 183 ? -11.280 8.332 -27.027 1.00 54.91 183 GLN A CA 1
ATOM 1502 C C . GLN A 1 183 ? -10.623 8.536 -25.661 1.00 54.91 183 GLN A C 1
ATOM 1504 O O . GLN A 1 183 ? -11.329 8.544 -24.656 1.00 54.91 183 GLN A O 1
ATOM 1509 N N . ALA A 1 184 ? -9.304 8.733 -25.598 1.00 53.16 184 ALA A N 1
ATOM 1510 C CA . ALA A 1 184 ? -8.599 9.002 -24.347 1.00 53.16 184 ALA A CA 1
ATOM 1511 C C . ALA A 1 184 ? -9.122 10.280 -23.677 1.00 53.16 184 ALA A C 1
ATOM 1513 O O . ALA A 1 184 ? -9.407 10.275 -22.481 1.00 53.16 184 ALA A O 1
ATOM 1514 N N . THR A 1 185 ? -9.345 11.343 -24.458 1.00 53.81 185 THR A N 1
ATOM 1515 C CA . THR A 1 185 ? -9.883 12.603 -23.929 1.00 53.81 185 THR A CA 1
ATOM 1516 C C . THR A 1 185 ? -11.354 12.488 -23.507 1.00 53.81 185 THR A C 1
ATOM 1518 O O . THR A 1 185 ? -11.757 13.022 -22.474 1.00 53.81 185 THR A O 1
ATOM 1521 N N . VAL A 1 186 ? -12.172 11.735 -24.250 1.00 48.69 186 VAL A N 1
ATOM 1522 C CA . VAL A 1 186 ? -13.564 11.450 -23.855 1.00 48.69 186 VAL A CA 1
ATOM 1523 C C . VAL A 1 186 ? -13.620 10.586 -22.587 1.00 48.69 186 VAL A C 1
ATOM 1525 O O . VAL A 1 186 ? -14.451 10.829 -21.712 1.00 48.69 186 VAL A O 1
ATOM 1528 N N . ASN A 1 187 ? -12.715 9.616 -22.443 1.00 42.94 187 ASN A N 1
ATOM 1529 C CA . ASN A 1 187 ? -12.635 8.745 -21.269 1.00 42.94 187 ASN A CA 1
ATOM 1530 C C . ASN A 1 187 ? -12.166 9.497 -20.015 1.00 42.94 187 ASN A C 1
ATOM 1532 O O . ASN A 1 187 ? -12.683 9.235 -18.930 1.00 42.94 187 ASN A O 1
ATOM 1536 N N . GLN A 1 188 ? -11.252 10.460 -20.150 1.00 44.31 188 GLN A N 1
ATOM 1537 C CA . GLN A 1 188 ? -10.808 11.340 -19.061 1.00 44.31 188 GLN A CA 1
ATOM 1538 C C . GLN A 1 188 ? -11.959 12.225 -18.535 1.00 44.31 188 GLN A C 1
ATOM 1540 O O . GLN A 1 188 ? -12.153 12.367 -17.320 1.00 44.31 188 GLN A O 1
ATOM 1545 N N . GLN A 1 189 ? -12.825 12.706 -19.435 1.00 39.75 189 GLN A N 1
ATOM 1546 C CA . GLN A 1 189 ? -14.075 13.378 -19.066 1.00 39.75 189 GLN A CA 1
ATOM 1547 C C . GLN A 1 189 ? -15.100 12.408 -18.443 1.00 39.75 189 GLN A C 1
ATOM 1549 O O . GLN A 1 189 ? -15.768 12.739 -17.466 1.00 39.75 189 GLN A O 1
ATOM 1554 N N . ALA A 1 190 ? -15.218 11.179 -18.951 1.00 29.97 190 ALA A N 1
ATOM 1555 C CA . ALA A 1 190 ? -16.114 10.170 -18.379 1.00 29.97 190 ALA A CA 1
ATOM 1556 C C . ALA A 1 190 ? -15.690 9.741 -16.957 1.00 29.97 190 ALA A C 1
ATOM 1558 O O . ALA A 1 190 ? -16.540 9.533 -16.089 1.00 29.97 190 ALA A O 1
ATOM 1559 N N . GLN A 1 191 ? -14.383 9.677 -16.684 1.00 34.25 191 GLN A N 1
ATOM 1560 C CA . GLN A 1 191 ? -13.825 9.387 -15.358 1.00 34.25 191 GLN A CA 1
ATOM 1561 C C . GLN A 1 191 ? -14.092 10.511 -14.346 1.00 34.25 191 GLN A C 1
ATOM 1563 O O . GLN A 1 191 ? -14.354 10.221 -13.180 1.00 34.25 191 GLN A O 1
ATOM 1568 N N . SER A 1 192 ? -14.127 11.774 -14.784 1.00 35.06 192 SER A N 1
ATOM 1569 C CA . SER A 1 192 ? -14.508 12.915 -13.936 1.00 35.06 192 SER A CA 1
ATOM 1570 C C . SER A 1 192 ? -16.021 13.005 -13.651 1.00 35.06 192 SER A C 1
ATOM 1572 O O . SER A 1 192 ? -16.418 13.723 -12.733 1.00 35.06 192 SER A O 1
ATOM 1574 N N . TYR A 1 193 ? -16.864 12.217 -14.343 1.00 27.72 193 TYR A N 1
ATOM 1575 C CA . TYR A 1 193 ? -18.327 12.166 -14.151 1.00 27.72 193 TYR A CA 1
ATOM 1576 C C . TYR A 1 193 ? -18.907 10.804 -13.697 1.00 27.72 193 TYR A C 1
ATOM 1578 O O . TYR A 1 193 ? -20.124 10.691 -13.575 1.00 27.72 193 TYR A O 1
ATOM 1586 N N . SER A 1 194 ? -18.069 9.831 -13.308 1.00 26.39 194 SER A N 1
ATOM 1587 C CA . SER A 1 194 ? -18.437 8.520 -12.713 1.00 26.39 194 SER A CA 1
ATOM 1588 C C . SER A 1 194 ? -19.160 7.505 -13.631 1.00 26.39 194 SER A C 1
ATOM 1590 O O . SER A 1 194 ? -20.315 7.716 -13.985 1.00 26.39 194 SER A O 1
ATOM 1592 N N . ILE A 1 195 ? -18.528 6.340 -13.895 1.00 25.44 195 ILE A N 1
ATOM 1593 C CA . ILE A 1 195 ? -19.038 4.933 -13.802 1.00 25.44 195 ILE A CA 1
ATOM 1594 C C . ILE A 1 195 ? -18.168 3.939 -14.633 1.00 25.44 195 ILE A C 1
ATOM 1596 O O . ILE A 1 195 ? -17.479 4.302 -15.576 1.00 25.44 195 ILE A O 1
ATOM 1600 N N . THR A 1 196 ? -18.186 2.679 -14.178 1.00 26.73 196 THR A N 1
ATOM 1601 C CA . THR A 1 196 ? -17.335 1.477 -14.327 1.00 26.73 196 THR A CA 1
ATOM 1602 C C . THR A 1 196 ? -17.317 0.673 -15.653 1.00 26.73 196 THR A C 1
ATOM 1604 O O . THR A 1 196 ? -18.311 0.609 -16.367 1.00 26.73 196 THR A O 1
ATOM 1607 N N . SER A 1 197 ? -16.242 -0.135 -15.781 1.00 25.56 197 SER A N 1
ATOM 1608 C CA . SER A 1 197 ? -16.076 -1.493 -16.382 1.00 25.56 197 SER A CA 1
ATOM 1609 C C . SER A 1 197 ? -15.625 -1.733 -17.846 1.00 25.56 197 SER A C 1
ATOM 1611 O O . SER A 1 197 ? -16.384 -1.540 -18.782 1.00 25.56 197 SER A O 1
ATOM 1613 N N . TYR A 1 198 ? -14.419 -2.331 -17.920 1.00 24.70 198 TYR A N 1
ATOM 1614 C CA . TYR A 1 198 ? -13.904 -3.499 -18.680 1.00 24.70 198 TYR A CA 1
ATOM 1615 C C . TYR A 1 198 ? -13.868 -3.590 -20.228 1.00 24.70 198 TYR A C 1
ATOM 1617 O O . TYR A 1 198 ? -14.887 -3.687 -20.896 1.00 24.70 198 TYR A O 1
ATOM 1625 N N . GLU A 1 199 ? -12.626 -3.833 -20.690 1.00 24.30 199 GLU A N 1
ATOM 1626 C CA . GLU A 1 199 ? -12.115 -4.990 -21.470 1.00 24.30 199 GLU A CA 1
ATOM 1627 C C . GLU A 1 199 ? -11.620 -4.826 -22.926 1.00 24.30 199 GLU A C 1
ATOM 1629 O O . GLU A 1 199 ? -12.336 -4.373 -23.810 1.00 24.30 199 GLU A O 1
ATOM 1634 N N . ASN A 1 200 ? -10.424 -5.423 -23.122 1.00 26.25 200 ASN A N 1
ATOM 1635 C CA . ASN A 1 200 ? -9.798 -5.985 -24.335 1.00 26.25 200 ASN A CA 1
ATOM 1636 C C . ASN A 1 200 ? -9.189 -5.022 -25.373 1.00 26.25 200 ASN A C 1
ATOM 1638 O O . ASN A 1 200 ? -9.750 -3.987 -25.687 1.00 26.25 200 ASN A O 1
ATOM 1642 N N . SER A 1 201 ? -8.062 -5.313 -26.031 1.00 25.70 201 SER A N 1
ATOM 1643 C CA . SER A 1 201 ? -7.024 -6.354 -25.917 1.00 25.70 201 SER A CA 1
ATOM 1644 C C . SER A 1 201 ? -5.982 -6.085 -27.016 1.00 25.70 201 SER A C 1
ATOM 1646 O O . SER A 1 201 ? -6.373 -5.716 -28.119 1.00 25.70 201 SER A O 1
ATOM 1648 N N . THR A 1 202 ? -4.711 -6.394 -26.726 1.00 26.12 202 THR A N 1
ATOM 1649 C CA . THR A 1 202 ? -3.607 -6.762 -27.646 1.00 26.12 202 THR A CA 1
ATOM 1650 C C . THR A 1 202 ? -3.271 -5.844 -28.824 1.00 26.12 202 THR A C 1
ATOM 1652 O O . THR A 1 202 ? -4.054 -5.757 -29.757 1.00 26.12 202 THR A O 1
ATOM 1655 N N . LEU A 1 203 ? -2.021 -5.364 -28.877 1.00 22.47 203 LEU A N 1
ATOM 1656 C CA . LEU A 1 203 ? -1.138 -5.472 -30.051 1.00 22.47 203 LEU A CA 1
ATOM 1657 C C . LEU A 1 203 ? 0.322 -5.215 -29.625 1.00 22.47 203 LEU A C 1
ATOM 1659 O O . LEU A 1 203 ? 0.668 -4.160 -29.112 1.00 22.47 203 LEU A O 1
ATOM 1663 N N . THR A 1 204 ? 1.164 -6.224 -29.826 1.00 28.83 204 THR A N 1
ATOM 1664 C CA . THR A 1 204 ? 2.630 -6.176 -29.750 1.00 28.83 204 THR A CA 1
ATOM 1665 C C . THR A 1 204 ? 3.215 -5.468 -30.971 1.00 28.83 204 THR A C 1
ATOM 1667 O O . THR A 1 204 ? 2.837 -5.848 -32.080 1.00 28.83 204 THR A O 1
ATOM 1670 N N . GLN A 1 205 ? 4.220 -4.599 -30.800 1.00 24.58 205 GLN A N 1
ATOM 1671 C CA . GLN A 1 205 ? 5.393 -4.569 -31.687 1.00 24.58 205 GLN A CA 1
ATOM 1672 C C . GLN A 1 205 ? 6.578 -3.774 -31.112 1.00 24.58 205 GLN A C 1
ATOM 1674 O O . GLN A 1 205 ? 6.412 -2.702 -30.543 1.00 24.58 205 GLN A O 1
ATOM 1679 N N . ASN A 1 206 ? 7.765 -4.356 -31.301 1.00 28.23 206 ASN A N 1
ATOM 1680 C CA . ASN A 1 206 ? 9.090 -3.785 -31.072 1.00 28.23 206 ASN A CA 1
ATOM 1681 C C . A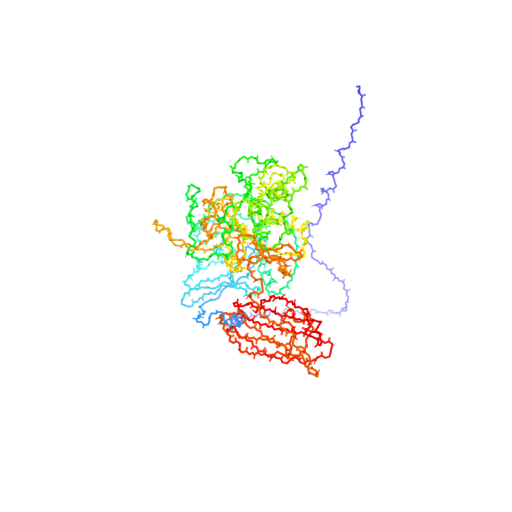SN A 1 206 ? 9.421 -2.727 -32.138 1.00 28.23 206 ASN A C 1
ATOM 1683 O O . ASN A 1 206 ? 9.088 -2.940 -33.302 1.00 28.23 206 ASN A O 1
ATOM 1687 N N . ASP A 1 207 ? 10.145 -1.668 -31.770 1.00 26.11 207 ASP A N 1
ATOM 1688 C CA . ASP A 1 207 ? 11.485 -1.378 -32.313 1.00 26.11 207 ASP A CA 1
ATOM 1689 C C . ASP A 1 207 ? 12.053 -0.058 -31.757 1.00 26.11 207 ASP A C 1
ATOM 1691 O O . ASP A 1 207 ? 11.375 0.966 -31.668 1.00 26.11 207 ASP A O 1
ATOM 1695 N N . ASP A 1 208 ? 13.342 -0.113 -31.422 1.00 34.25 208 ASP A N 1
ATOM 1696 C CA . ASP A 1 208 ? 14.200 0.959 -30.919 1.00 34.25 208 ASP A CA 1
ATOM 1697 C C . ASP A 1 208 ? 14.157 2.257 -31.757 1.00 34.25 208 ASP A C 1
ATOM 1699 O O . ASP A 1 208 ? 14.177 2.218 -32.993 1.00 34.25 208 ASP A O 1
ATOM 1703 N N . ASN A 1 209 ? 14.253 3.425 -31.096 1.00 30.88 209 ASN A N 1
ATOM 1704 C CA . ASN A 1 209 ? 15.443 4.302 -31.163 1.00 30.88 209 ASN A CA 1
ATOM 1705 C C . ASN A 1 209 ? 15.231 5.706 -30.537 1.00 30.88 209 ASN A C 1
ATOM 1707 O O . ASN A 1 209 ? 14.683 6.616 -31.166 1.00 30.88 209 ASN A O 1
ATOM 1711 N N . ASN A 1 210 ? 15.877 5.898 -29.379 1.00 35.66 210 ASN A N 1
ATOM 1712 C CA . ASN A 1 210 ? 16.409 7.148 -28.812 1.00 35.66 210 ASN A CA 1
ATOM 1713 C C . ASN A 1 210 ? 15.435 8.317 -28.584 1.00 35.66 210 ASN A C 1
ATOM 1715 O O . ASN A 1 210 ? 15.345 9.253 -29.393 1.00 35.66 210 ASN A O 1
ATOM 1719 N N . GLU A 1 211 ? 14.832 8.296 -27.395 1.00 39.31 211 GLU A N 1
ATOM 1720 C CA . GLU A 1 211 ? 14.224 9.440 -26.716 1.00 39.31 211 GLU A CA 1
ATOM 1721 C C . GLU A 1 211 ? 15.268 10.279 -25.974 1.00 39.31 211 GLU A C 1
ATOM 1723 O O . GLU A 1 211 ? 16.279 9.781 -25.478 1.00 39.31 211 GLU A O 1
ATOM 1728 N N . ILE A 1 212 ? 15.029 11.588 -25.928 1.00 40.59 212 ILE A N 1
ATOM 1729 C CA . ILE A 1 212 ? 15.848 12.526 -25.164 1.00 40.59 212 ILE A CA 1
ATOM 1730 C C . ILE A 1 212 ? 15.435 12.378 -23.701 1.00 40.59 212 ILE A C 1
ATOM 1732 O O . ILE A 1 212 ? 14.409 12.912 -23.286 1.00 40.59 212 ILE A O 1
ATOM 1736 N N . LYS A 1 213 ? 16.233 11.640 -22.934 1.00 48.66 213 LYS A N 1
ATOM 1737 C CA . LYS A 1 213 ? 16.065 11.496 -21.487 1.00 48.66 213 LYS A CA 1
ATOM 1738 C C . LYS A 1 213 ? 16.220 12.865 -20.818 1.00 48.66 213 LYS A C 1
ATOM 1740 O O . LYS A 1 213 ? 17.189 13.577 -21.078 1.00 48.66 213 LYS A O 1
ATOM 1745 N N . SER A 1 214 ? 15.262 13.256 -19.978 1.00 56.78 214 SER A N 1
ATOM 1746 C CA . SER A 1 214 ? 15.289 14.542 -19.258 1.00 56.78 214 SER A CA 1
ATOM 1747 C C . SER A 1 214 ? 16.126 14.508 -17.972 1.00 56.78 214 SER A C 1
ATOM 1749 O O . SER A 1 214 ? 16.420 15.558 -17.397 1.00 56.78 214 SER A O 1
ATOM 1751 N N . ALA A 1 215 ? 16.486 13.309 -17.511 1.00 67.69 215 ALA A N 1
ATOM 1752 C CA . ALA A 1 215 ? 17.251 13.050 -16.299 1.00 67.69 215 ALA A CA 1
ATOM 1753 C C . ALA A 1 215 ? 18.504 12.209 -16.605 1.00 67.69 215 ALA A C 1
ATOM 1755 O O . ALA A 1 215 ? 18.499 11.478 -17.601 1.00 67.69 215 ALA A O 1
ATOM 1756 N N . PRO A 1 216 ? 19.552 12.283 -15.760 1.00 79.69 216 PRO A N 1
ATOM 1757 C CA . PRO A 1 216 ? 20.695 11.377 -15.839 1.00 79.69 216 PRO A CA 1
ATOM 1758 C C . PRO A 1 216 ? 20.263 9.910 -15.776 1.00 79.69 216 PRO A C 1
ATOM 1760 O O . PRO A 1 216 ? 19.260 9.584 -15.137 1.00 79.69 216 PRO A O 1
ATOM 1763 N N . ASP A 1 217 ? 21.033 9.033 -16.416 1.00 84.75 217 ASP A N 1
ATOM 1764 C CA . ASP A 1 217 ? 20.803 7.590 -16.355 1.00 84.75 217 ASP A CA 1
ATOM 1765 C C . ASP A 1 217 ? 21.106 7.038 -14.959 1.00 84.75 217 ASP A C 1
ATOM 1767 O O . ASP A 1 217 ? 21.995 7.523 -14.253 1.00 84.75 217 ASP A O 1
ATOM 1771 N N . ILE A 1 218 ? 20.377 5.994 -14.565 1.00 88.94 218 ILE A N 1
ATOM 1772 C CA . ILE A 1 218 ? 20.655 5.263 -13.334 1.00 88.94 218 ILE A CA 1
ATOM 1773 C C . ILE A 1 218 ? 22.028 4.587 -13.416 1.00 88.94 218 ILE A C 1
ATOM 1775 O O . ILE A 1 218 ? 22.374 3.947 -14.409 1.00 88.94 218 ILE A O 1
ATOM 1779 N N . ASN A 1 219 ? 22.792 4.676 -12.329 1.00 86.69 219 ASN A N 1
ATOM 1780 C CA . ASN A 1 219 ? 23.983 3.864 -12.126 1.00 86.69 219 ASN A CA 1
ATOM 1781 C C . ASN A 1 219 ? 23.641 2.708 -11.177 1.00 86.69 219 ASN A C 1
ATOM 1783 O O . ASN A 1 219 ? 23.503 2.912 -9.974 1.00 86.69 219 ASN A O 1
ATOM 1787 N N . THR A 1 220 ? 23.484 1.494 -11.703 1.00 84.38 220 THR A N 1
ATOM 1788 C CA . THR A 1 220 ? 23.137 0.319 -10.883 1.00 84.38 220 THR A CA 1
ATOM 1789 C C . THR A 1 220 ? 24.271 -0.158 -9.983 1.00 84.38 220 THR A C 1
ATOM 1791 O O . THR A 1 220 ? 24.001 -0.859 -9.010 1.00 84.38 220 THR A O 1
ATOM 1794 N N . ASP A 1 221 ? 25.514 0.230 -10.278 1.00 85.56 221 ASP A N 1
ATOM 1795 C CA . ASP A 1 221 ? 26.675 -0.074 -9.434 1.00 85.56 221 ASP A CA 1
ATOM 1796 C C . ASP A 1 221 ? 26.803 0.911 -8.258 1.00 85.56 221 ASP A C 1
ATOM 1798 O O . ASP A 1 221 ? 27.503 0.626 -7.287 1.00 85.56 221 ASP A O 1
ATOM 1802 N N . ASP A 1 222 ? 26.120 2.060 -8.333 1.00 87.44 222 ASP A N 1
ATOM 1803 C CA . ASP A 1 222 ? 26.146 3.132 -7.334 1.00 87.44 222 ASP A CA 1
ATOM 1804 C C . ASP A 1 222 ? 24.750 3.759 -7.183 1.00 87.44 222 ASP A C 1
ATOM 1806 O O . ASP A 1 222 ? 24.480 4.887 -7.607 1.00 87.44 222 ASP A O 1
ATOM 1810 N N . LEU A 1 223 ? 23.821 2.976 -6.625 1.00 92.81 223 LEU A N 1
ATOM 1811 C CA . LEU A 1 223 ? 22.460 3.438 -6.363 1.00 92.81 223 LEU A CA 1
ATOM 1812 C C . LEU A 1 223 ? 22.463 4.595 -5.356 1.00 92.81 223 LEU A C 1
ATOM 1814 O O . LEU A 1 223 ? 23.113 4.549 -4.311 1.00 92.81 223 LEU A O 1
ATOM 1818 N N . ILE A 1 224 ? 21.655 5.617 -5.635 1.00 93.06 224 ILE A N 1
ATOM 1819 C CA . ILE A 1 224 ? 21.564 6.808 -4.790 1.00 93.06 224 ILE A CA 1
ATOM 1820 C C . ILE A 1 224 ? 20.818 6.448 -3.502 1.00 93.06 224 ILE A C 1
ATOM 1822 O O . ILE A 1 224 ? 19.619 6.176 -3.519 1.00 93.06 224 ILE A O 1
ATOM 1826 N N . ALA A 1 225 ? 21.507 6.481 -2.363 1.00 93.00 225 ALA A N 1
ATOM 1827 C CA . ALA A 1 225 ? 20.868 6.282 -1.067 1.00 93.00 225 ALA A CA 1
ATOM 1828 C C . ALA A 1 225 ? 19.877 7.420 -0.765 1.00 93.00 225 ALA A C 1
ATOM 1830 O O . ALA A 1 225 ? 20.215 8.605 -0.847 1.00 93.00 225 ALA A O 1
ATOM 1831 N N . ALA A 1 226 ? 18.652 7.063 -0.378 1.00 93.81 226 ALA A N 1
ATOM 1832 C CA . ALA A 1 226 ? 17.671 8.041 0.069 1.00 93.81 226 ALA A CA 1
ATOM 1833 C C . ALA A 1 226 ? 17.934 8.492 1.514 1.00 93.81 226 ALA A C 1
ATOM 1835 O O . ALA A 1 226 ? 18.497 7.758 2.327 1.00 93.81 226 ALA A O 1
ATOM 1836 N N . SER A 1 227 ? 17.485 9.700 1.854 1.00 88.00 227 SER A N 1
ATOM 1837 C CA . SER A 1 227 ? 17.595 10.239 3.207 1.00 88.00 227 SER A CA 1
ATOM 1838 C C . SER A 1 227 ? 16.306 9.973 3.974 1.00 88.00 227 SER A C 1
ATOM 1840 O O . SER A 1 227 ? 15.206 10.185 3.473 1.00 88.00 227 SER A O 1
ATOM 1842 N N . THR A 1 228 ? 16.429 9.546 5.230 1.00 86.50 228 THR A N 1
ATOM 1843 C CA . THR A 1 228 ? 15.265 9.319 6.099 1.00 86.50 228 THR A CA 1
ATOM 1844 C C . THR A 1 228 ? 14.863 10.547 6.914 1.00 86.50 228 THR A C 1
ATOM 1846 O O . THR A 1 228 ? 13.973 10.455 7.756 1.00 86.50 228 THR A O 1
ATOM 1849 N N . ILE A 1 229 ? 15.556 11.675 6.731 1.00 80.12 229 ILE A N 1
ATOM 1850 C CA . ILE A 1 229 ? 15.337 12.922 7.486 1.00 80.12 229 ILE A CA 1
ATOM 1851 C C . ILE A 1 229 ? 14.876 14.087 6.601 1.00 80.12 229 ILE A C 1
ATOM 1853 O O . ILE A 1 229 ? 14.568 15.160 7.115 1.00 80.12 229 ILE A O 1
ATOM 1857 N N . SER A 1 230 ? 14.836 13.891 5.283 1.00 81.88 230 SER A N 1
ATOM 1858 C CA . SER A 1 230 ? 14.379 14.873 4.295 1.00 81.88 230 SER A CA 1
ATOM 1859 C C . SER A 1 230 ? 13.275 14.283 3.424 1.00 81.88 230 SER A C 1
ATOM 1861 O O . SER A 1 230 ? 13.153 13.067 3.308 1.00 81.88 230 SER A O 1
ATOM 1863 N N . GLY A 1 231 ? 12.479 15.147 2.795 1.00 87.06 231 GLY A N 1
ATOM 1864 C CA . GLY A 1 231 ? 11.320 14.717 2.015 1.00 87.06 231 GLY A CA 1
ATOM 1865 C C . GLY A 1 231 ? 10.186 14.190 2.895 1.00 87.06 231 GLY A C 1
ATOM 1866 O O . GLY A 1 231 ? 10.023 14.611 4.043 1.00 87.06 231 GLY A O 1
ATOM 1867 N N . ARG A 1 232 ? 9.375 13.289 2.338 1.00 88.81 232 ARG A N 1
ATOM 1868 C CA . ARG A 1 232 ? 8.241 12.662 3.019 1.00 88.81 232 ARG A CA 1
ATOM 1869 C C . ARG A 1 232 ? 8.346 11.148 2.916 1.00 88.81 232 ARG A C 1
ATOM 1871 O O . ARG A 1 232 ? 8.452 10.604 1.824 1.00 88.81 232 ARG A O 1
ATOM 1878 N N . LEU A 1 233 ? 8.236 10.477 4.055 1.00 91.75 233 LEU A N 1
ATOM 1879 C CA . LEU A 1 233 ? 8.061 9.031 4.150 1.00 91.75 233 LEU A CA 1
ATOM 1880 C C . LEU A 1 233 ? 6.657 8.732 4.680 1.00 91.75 233 LEU A C 1
ATOM 1882 O O . LEU A 1 233 ? 6.091 9.544 5.418 1.00 91.75 233 LEU A O 1
ATOM 1886 N N . ILE A 1 234 ? 6.100 7.572 4.331 1.00 91.06 234 ILE A N 1
ATOM 1887 C CA . ILE A 1 234 ? 4.891 7.076 5.002 1.00 91.06 234 ILE A CA 1
ATOM 1888 C C . ILE A 1 234 ? 5.180 6.843 6.492 1.00 91.06 234 ILE A C 1
ATOM 1890 O O . ILE A 1 234 ? 6.314 6.559 6.871 1.00 91.06 234 ILE A O 1
ATOM 1894 N N . GLU A 1 235 ? 4.159 6.893 7.347 1.00 86.56 235 GLU A N 1
ATOM 1895 C CA . GLU A 1 235 ? 4.315 6.682 8.797 1.00 86.56 235 GLU A CA 1
ATOM 1896 C C . GLU A 1 235 ? 5.010 5.347 9.131 1.00 86.56 235 GLU A C 1
ATOM 1898 O O . GLU A 1 235 ? 5.911 5.288 9.968 1.00 86.56 235 GLU A O 1
ATOM 1903 N N . ASN A 1 236 ? 4.668 4.296 8.382 1.00 90.56 236 ASN A N 1
ATOM 1904 C CA . ASN A 1 236 ? 5.150 2.929 8.577 1.00 90.56 236 ASN A CA 1
ATOM 1905 C C . ASN A 1 236 ? 6.423 2.582 7.778 1.00 90.56 236 ASN A C 1
ATOM 1907 O O . ASN A 1 236 ? 6.714 1.409 7.547 1.00 90.56 236 ASN A O 1
ATOM 1911 N N . TYR A 1 237 ? 7.217 3.574 7.358 1.00 94.88 237 TYR A N 1
ATOM 1912 C CA . TYR A 1 237 ? 8.390 3.359 6.492 1.00 94.88 237 TYR A CA 1
ATOM 1913 C C . TYR A 1 237 ? 9.449 2.417 7.086 1.00 94.88 237 TYR A C 1
ATOM 1915 O O . TYR A 1 237 ? 10.169 1.742 6.351 1.00 94.88 237 TYR A O 1
ATOM 1923 N N . LYS A 1 238 ? 9.547 2.346 8.423 1.00 94.62 238 LYS A N 1
ATOM 1924 C CA . LYS A 1 238 ? 10.510 1.485 9.132 1.00 94.62 238 LYS A CA 1
ATOM 1925 C C . LYS A 1 238 ? 10.343 0.005 8.799 1.00 94.62 238 LYS A C 1
ATOM 1927 O O . LYS A 1 238 ? 11.311 -0.740 8.909 1.00 94.62 238 LYS A O 1
ATOM 1932 N N . TYR A 1 239 ? 9.158 -0.402 8.349 1.00 96.25 239 TYR A N 1
ATOM 1933 C CA . TYR A 1 239 ? 8.921 -1.747 7.842 1.00 96.25 239 TYR A CA 1
ATOM 1934 C C . TYR A 1 239 ? 9.848 -2.103 6.681 1.00 96.25 239 TYR A C 1
ATOM 1936 O O . TYR A 1 239 ? 10.443 -3.176 6.689 1.00 96.25 239 TYR A O 1
ATOM 1944 N N . PHE A 1 240 ? 10.020 -1.191 5.722 1.00 96.81 240 PHE A N 1
ATOM 1945 C CA . PHE A 1 240 ? 10.900 -1.414 4.577 1.00 96.81 240 PHE A CA 1
ATOM 1946 C C . PHE A 1 240 ? 12.365 -1.421 5.009 1.00 96.81 240 PHE A C 1
ATOM 1948 O O . PHE A 1 240 ? 13.118 -2.291 4.589 1.00 96.81 240 PHE A O 1
ATOM 1955 N N . LEU A 1 241 ? 12.751 -0.544 5.941 1.00 94.94 241 LEU A N 1
ATOM 1956 C CA . LEU A 1 241 ? 14.114 -0.510 6.490 1.00 94.94 241 LEU A CA 1
ATOM 1957 C C . LEU A 1 241 ? 14.484 -1.754 7.308 1.00 94.94 241 LEU A C 1
ATOM 1959 O O . LEU A 1 241 ? 15.665 -2.063 7.447 1.00 94.94 241 LEU A O 1
ATOM 1963 N N . ALA A 1 242 ? 13.495 -2.483 7.834 1.00 94.06 242 ALA A N 1
ATOM 1964 C CA . ALA A 1 242 ? 13.718 -3.782 8.467 1.00 94.06 242 ALA A CA 1
ATOM 1965 C C . ALA A 1 242 ? 14.126 -4.875 7.460 1.00 94.06 242 ALA A C 1
ATOM 1967 O O . ALA A 1 242 ? 14.429 -5.988 7.892 1.00 94.06 242 ALA A O 1
ATOM 1968 N N . ASN A 1 243 ? 14.131 -4.553 6.157 1.00 94.44 243 ASN A N 1
ATOM 1969 C CA . ASN A 1 243 ? 14.444 -5.425 5.028 1.00 94.44 243 ASN A CA 1
ATOM 1970 C C . ASN A 1 243 ? 13.690 -6.763 5.127 1.00 94.44 243 ASN A C 1
ATOM 1972 O O . ASN A 1 243 ? 14.306 -7.792 5.414 1.00 94.44 243 ASN A O 1
ATOM 1976 N N . PRO A 1 244 ? 12.348 -6.754 4.985 1.00 95.88 244 PRO A N 1
ATOM 1977 C CA . PRO A 1 244 ? 11.526 -7.956 5.097 1.00 95.88 244 PRO A CA 1
ATOM 1978 C C . PRO A 1 244 ? 12.082 -9.088 4.235 1.00 95.88 244 PRO A C 1
ATOM 1980 O O . PRO A 1 244 ? 12.436 -8.860 3.086 1.00 95.88 244 PRO A O 1
ATOM 1983 N N . THR A 1 245 ? 12.135 -10.314 4.752 1.00 95.38 245 THR A N 1
ATOM 1984 C CA . THR A 1 245 ? 12.561 -11.484 3.969 1.00 95.38 245 THR A CA 1
ATOM 1985 C C . THR A 1 245 ? 11.661 -11.622 2.739 1.00 95.38 245 THR A C 1
ATOM 1987 O O . THR A 1 245 ? 10.436 -11.716 2.874 1.00 95.38 245 THR A O 1
ATOM 1990 N N . HIS A 1 246 ? 12.282 -11.624 1.564 1.00 94.88 246 HIS A N 1
ATOM 1991 C CA . HIS A 1 246 ? 11.664 -11.691 0.242 1.00 94.88 246 HIS A CA 1
ATOM 1992 C C . HIS A 1 246 ? 12.526 -12.564 -0.681 1.00 94.88 246 HIS A C 1
ATOM 1994 O O . HIS A 1 246 ? 13.659 -12.907 -0.331 1.00 94.88 246 HIS A O 1
ATOM 2000 N N . GLY A 1 247 ? 11.974 -12.980 -1.823 1.00 90.38 247 GLY A N 1
ATOM 2001 C CA . GLY A 1 247 ? 12.722 -13.740 -2.824 1.00 90.38 247 GLY A CA 1
ATOM 2002 C C . GLY A 1 247 ? 13.832 -12.913 -3.470 1.00 90.38 247 GLY A C 1
ATOM 2003 O O . GLY A 1 247 ? 13.769 -11.685 -3.500 1.00 90.38 247 GLY A O 1
ATOM 2004 N N . ASP A 1 248 ? 14.837 -13.592 -4.019 1.00 85.31 248 ASP A N 1
ATOM 2005 C CA . ASP A 1 248 ? 15.906 -12.933 -4.766 1.00 85.31 248 ASP A CA 1
ATOM 2006 C C . ASP A 1 248 ? 15.455 -12.557 -6.181 1.00 85.31 248 ASP A C 1
ATOM 2008 O O . ASP A 1 248 ? 14.817 -13.347 -6.888 1.00 85.31 248 ASP A O 1
ATOM 2012 N N . ASN A 1 249 ? 15.853 -11.360 -6.613 1.00 78.62 249 ASN A N 1
ATOM 2013 C CA . ASN A 1 249 ? 15.687 -10.921 -7.991 1.00 78.62 249 ASN A CA 1
ATOM 2014 C C . ASN A 1 249 ? 16.553 -11.778 -8.920 1.00 78.62 249 ASN A C 1
ATOM 2016 O O . ASN A 1 249 ? 17.776 -11.816 -8.785 1.00 78.62 249 ASN A O 1
ATOM 2020 N N . PHE A 1 250 ? 15.925 -12.446 -9.884 1.00 69.00 250 PHE A N 1
ATOM 2021 C CA . PHE A 1 250 ? 16.640 -13.200 -10.905 1.00 69.00 250 PHE A CA 1
ATOM 2022 C C . PHE A 1 250 ? 17.013 -12.256 -12.054 1.00 69.00 250 PHE A C 1
ATOM 2024 O O . PHE A 1 250 ? 16.230 -12.030 -12.975 1.00 69.00 250 PHE A O 1
ATOM 2031 N N . ALA A 1 251 ? 18.196 -11.645 -11.948 1.00 52.62 251 ALA A N 1
ATOM 2032 C CA . ALA A 1 251 ? 18.749 -10.747 -12.954 1.00 52.62 251 ALA A CA 1
ATOM 2033 C C . ALA A 1 251 ? 19.590 -11.542 -13.971 1.00 52.62 251 ALA A C 1
ATOM 2035 O O . ALA A 1 251 ? 20.785 -11.750 -13.776 1.00 52.62 251 ALA A O 1
ATOM 2036 N N . GLY A 1 252 ? 18.957 -11.976 -15.064 1.00 50.62 252 GLY A N 1
ATOM 2037 C CA . GLY A 1 252 ? 19.624 -12.642 -16.189 1.00 50.62 252 GLY A CA 1
ATOM 2038 C C . GLY A 1 252 ? 19.501 -14.172 -16.198 1.00 50.62 252 GLY A C 1
ATOM 2039 O O . GLY A 1 252 ? 19.513 -14.815 -15.158 1.00 50.62 252 GLY A O 1
ATOM 2040 N N . GLU A 1 253 ? 19.417 -14.720 -17.418 1.00 47.06 253 GLU A N 1
ATOM 2041 C CA . GLU A 1 253 ? 18.960 -16.072 -17.802 1.00 47.06 253 GLU A CA 1
ATOM 2042 C C . GLU A 1 253 ? 17.441 -16.321 -17.697 1.00 47.06 253 GLU A C 1
ATOM 2044 O O . GLU A 1 253 ? 16.669 -15.504 -17.202 1.00 47.06 253 GLU A O 1
ATOM 2049 N N . VAL A 1 254 ? 17.009 -17.460 -18.246 1.00 54.84 254 VAL A N 1
ATOM 2050 C CA . VAL A 1 254 ? 15.633 -17.955 -18.193 1.00 54.84 254 VAL A CA 1
ATOM 2051 C C . VAL A 1 254 ? 15.333 -18.483 -16.786 1.00 54.84 254 VAL A C 1
ATOM 2053 O O . VAL A 1 254 ? 15.850 -19.522 -16.379 1.00 54.84 254 VAL A O 1
ATOM 2056 N N . TYR A 1 255 ? 14.453 -17.804 -16.056 1.00 57.72 255 TYR A N 1
ATOM 2057 C CA . TYR A 1 255 ? 13.849 -18.319 -14.834 1.00 57.72 255 TYR A CA 1
ATOM 2058 C C . TYR A 1 255 ? 12.719 -19.299 -15.183 1.00 57.72 255 TYR A C 1
ATOM 2060 O O . TYR A 1 255 ? 11.723 -18.940 -15.818 1.00 57.72 255 TYR A O 1
ATOM 2068 N N . GLY A 1 256 ? 12.853 -20.556 -14.756 1.00 59.62 256 GLY A N 1
ATOM 2069 C CA . GLY A 1 256 ? 11.824 -21.581 -14.949 1.00 59.62 256 GLY A CA 1
ATOM 2070 C C . GLY A 1 256 ? 11.427 -21.778 -16.420 1.00 59.62 256 GLY A C 1
ATOM 2071 O O . GLY A 1 256 ? 12.261 -22.087 -17.266 1.00 59.62 256 GLY A O 1
ATOM 2072 N N . ASN A 1 257 ? 10.137 -21.619 -16.726 1.00 60.22 257 ASN A N 1
ATOM 2073 C CA . ASN A 1 257 ? 9.538 -21.892 -18.040 1.00 60.22 257 ASN A CA 1
ATOM 2074 C C . ASN A 1 257 ? 9.762 -20.766 -19.074 1.00 60.22 257 ASN A C 1
ATOM 2076 O O . ASN A 1 257 ? 8.808 -20.347 -19.725 1.00 60.22 257 ASN A O 1
ATOM 2080 N N . GLY A 1 258 ? 10.987 -20.262 -19.231 1.00 56.91 258 GLY A N 1
ATOM 2081 C CA . GLY A 1 258 ? 11.285 -19.231 -20.241 1.00 56.91 258 GLY A CA 1
ATOM 2082 C C . GLY A 1 258 ? 11.238 -17.780 -19.755 1.00 56.91 258 GLY A C 1
ATOM 2083 O O . GLY A 1 258 ? 11.292 -16.886 -20.592 1.00 56.91 258 GLY A O 1
ATOM 2084 N N . ASN A 1 259 ? 11.108 -17.517 -18.452 1.00 63.47 259 ASN A N 1
ATOM 2085 C CA . ASN A 1 259 ? 10.807 -16.169 -17.959 1.00 63.47 259 ASN A CA 1
ATOM 2086 C C . ASN A 1 259 ? 12.062 -15.309 -17.746 1.00 63.47 259 ASN A C 1
ATOM 2088 O O . ASN A 1 259 ? 13.121 -15.855 -17.462 1.00 63.47 259 ASN A O 1
ATOM 2092 N N . THR A 1 260 ? 11.962 -13.978 -17.849 1.00 63.19 260 THR A N 1
ATOM 2093 C CA . THR A 1 260 ? 13.155 -13.100 -17.944 1.00 63.19 260 THR A CA 1
ATOM 2094 C C . THR A 1 260 ? 13.366 -12.106 -16.788 1.00 63.19 260 THR A C 1
ATOM 2096 O O . THR A 1 260 ? 14.260 -11.270 -16.885 1.00 63.19 260 THR A O 1
ATOM 2099 N N . GLY A 1 261 ? 12.589 -12.175 -15.701 1.00 74.19 261 GLY A N 1
ATOM 2100 C CA . GLY A 1 261 ? 12.771 -11.339 -14.502 1.00 74.19 261 GLY A CA 1
ATOM 2101 C C . GLY A 1 261 ? 11.796 -11.696 -13.373 1.00 74.19 261 GLY A C 1
ATOM 2102 O O . GLY A 1 261 ? 10.802 -12.372 -13.614 1.00 74.19 261 GLY A O 1
ATOM 2103 N N . THR A 1 262 ? 12.083 -11.291 -12.129 1.00 86.62 262 THR A N 1
ATOM 2104 C CA . THR A 1 262 ? 11.212 -11.570 -10.959 1.00 86.62 262 THR A CA 1
ATOM 2105 C C . THR A 1 262 ? 10.896 -10.337 -10.106 1.00 86.62 262 THR A C 1
ATOM 2107 O O . THR A 1 262 ? 10.305 -10.463 -9.029 1.00 86.62 262 THR A O 1
ATOM 2110 N N . CYS A 1 263 ? 11.226 -9.136 -10.591 1.00 91.31 263 CYS A N 1
ATOM 2111 C CA . CYS A 1 263 ? 11.028 -7.893 -9.846 1.00 91.31 263 CYS A CA 1
ATOM 2112 C C . CYS A 1 263 ? 9.553 -7.568 -9.587 1.00 91.31 263 CYS A C 1
ATOM 2114 O O . CYS A 1 263 ? 9.229 -7.140 -8.480 1.00 91.31 263 CYS A O 1
ATOM 2116 N N . GLY A 1 264 ? 8.651 -7.876 -10.525 1.00 93.56 264 GLY A N 1
ATOM 2117 C CA . GLY A 1 264 ? 7.206 -7.770 -10.316 1.00 93.56 264 GLY A CA 1
ATOM 2118 C C . GLY A 1 264 ? 6.700 -8.639 -9.153 1.00 93.56 264 GLY A C 1
ATOM 2119 O O . GLY A 1 264 ? 6.115 -8.108 -8.205 1.00 93.56 264 GLY A O 1
ATOM 2120 N N . PRO A 1 265 ? 6.963 -9.961 -9.152 1.00 93.94 265 PRO A N 1
ATOM 2121 C CA . PRO A 1 265 ? 6.653 -10.868 -8.053 1.00 93.94 265 PRO A CA 1
ATOM 2122 C C . PRO A 1 265 ? 7.228 -10.443 -6.710 1.00 93.94 265 PRO A C 1
ATOM 2124 O O . PRO A 1 265 ? 6.538 -10.552 -5.700 1.00 93.94 265 PRO A O 1
ATOM 2127 N N . ILE A 1 266 ? 8.459 -9.937 -6.684 1.00 94.88 266 ILE A N 1
ATOM 2128 C CA . ILE A 1 266 ? 9.109 -9.474 -5.454 1.00 94.88 266 ILE A CA 1
ATOM 2129 C C . ILE A 1 266 ? 8.451 -8.199 -4.931 1.00 94.88 266 ILE A C 1
ATOM 2131 O O . ILE A 1 266 ? 8.148 -8.098 -3.742 1.00 94.88 266 ILE A O 1
ATOM 2135 N N . SER A 1 267 ? 8.166 -7.242 -5.809 1.00 97.12 267 SER A N 1
ATOM 2136 C CA . SER A 1 267 ? 7.462 -6.013 -5.442 1.00 97.12 267 SER A CA 1
ATOM 2137 C C . SER A 1 267 ? 6.038 -6.300 -4.961 1.00 97.12 267 SER A C 1
ATOM 2139 O O . SER A 1 267 ? 5.605 -5.748 -3.947 1.00 97.12 267 SER A O 1
ATOM 2141 N N . ALA A 1 268 ? 5.340 -7.249 -5.593 1.00 98.12 268 ALA A N 1
ATOM 2142 C CA . ALA A 1 268 ? 4.065 -7.773 -5.107 1.00 98.12 268 ALA A CA 1
ATOM 2143 C C . ALA A 1 268 ? 4.202 -8.449 -3.734 1.00 98.12 268 ALA A C 1
ATOM 2145 O O . ALA A 1 268 ? 3.409 -8.172 -2.833 1.00 98.12 268 ALA A O 1
ATOM 2146 N N . GLN A 1 269 ? 5.225 -9.289 -3.545 1.00 97.75 269 GLN A N 1
ATOM 2147 C CA . GLN A 1 269 ? 5.514 -9.966 -2.281 1.00 97.75 269 GLN A CA 1
ATOM 2148 C C . GLN A 1 269 ? 5.712 -8.954 -1.147 1.00 97.75 269 GLN A C 1
ATOM 2150 O O . GLN A 1 269 ? 5.089 -9.088 -0.093 1.00 97.75 269 GLN A O 1
ATOM 2155 N N . LEU A 1 270 ? 6.533 -7.924 -1.365 1.00 98.19 270 LEU A N 1
ATOM 2156 C CA . LEU A 1 270 ? 6.810 -6.863 -0.394 1.00 98.19 270 LEU A CA 1
ATOM 2157 C C . LEU A 1 270 ? 5.565 -6.017 -0.097 1.00 98.19 270 LEU A C 1
ATOM 2159 O O . LEU A 1 270 ? 5.249 -5.792 1.072 1.00 98.19 270 LEU A O 1
ATOM 2163 N N . LEU A 1 271 ? 4.822 -5.596 -1.128 1.00 98.62 271 LEU A N 1
ATOM 2164 C CA . LEU A 1 271 ? 3.594 -4.813 -0.960 1.00 98.62 271 LEU A CA 1
ATOM 2165 C C . LEU A 1 271 ? 2.531 -5.592 -0.171 1.00 98.62 271 LEU A C 1
ATOM 2167 O O . LEU A 1 271 ? 1.911 -5.050 0.749 1.00 98.62 271 LEU A O 1
ATOM 2171 N N . LEU A 1 272 ? 2.318 -6.867 -0.506 1.00 98.50 272 LEU A N 1
ATOM 2172 C CA . LEU A 1 272 ? 1.358 -7.725 0.187 1.00 98.50 272 LEU A CA 1
ATOM 2173 C C . LEU A 1 272 ? 1.819 -8.063 1.603 1.00 98.50 272 LEU A C 1
ATOM 2175 O O . LEU A 1 272 ? 0.986 -8.108 2.503 1.00 98.50 272 LEU A O 1
ATOM 2179 N N . SER A 1 273 ? 3.123 -8.234 1.831 1.00 97.75 273 SER A N 1
ATOM 2180 C CA . SER A 1 273 ? 3.669 -8.459 3.176 1.00 97.75 273 SER A CA 1
ATOM 2181 C C . SER A 1 273 ? 3.483 -7.229 4.067 1.00 97.75 273 SER A C 1
ATOM 2183 O O . SER A 1 273 ? 3.062 -7.376 5.214 1.00 97.75 273 SER A O 1
ATOM 2185 N N . PHE A 1 274 ? 3.691 -6.018 3.533 1.00 98.00 274 PHE A N 1
ATOM 2186 C CA . PHE A 1 274 ? 3.411 -4.766 4.244 1.00 98.00 274 PHE A CA 1
ATOM 2187 C C . PHE A 1 274 ? 1.937 -4.675 4.640 1.00 98.00 274 PHE A C 1
ATOM 2189 O O . PHE A 1 274 ? 1.608 -4.394 5.793 1.00 98.00 274 PHE A O 1
ATOM 2196 N N . ASN A 1 275 ? 1.041 -4.946 3.690 1.00 97.25 275 ASN A N 1
ATOM 2197 C CA . ASN A 1 275 ? -0.397 -4.883 3.929 1.00 97.25 275 ASN A CA 1
ATOM 2198 C C . ASN A 1 275 ? -0.864 -5.989 4.883 1.00 97.25 275 ASN A C 1
ATOM 2200 O O . ASN A 1 275 ? -1.698 -5.733 5.749 1.00 97.25 275 ASN A O 1
ATOM 2204 N N . ASN A 1 276 ? -0.272 -7.183 4.805 1.00 96.88 276 ASN A N 1
ATOM 2205 C CA . ASN A 1 276 ? -0.483 -8.223 5.803 1.00 96.88 276 ASN A CA 1
ATOM 2206 C C . ASN A 1 276 ? -0.001 -7.764 7.179 1.00 96.88 276 ASN A C 1
ATOM 2208 O O . ASN A 1 276 ? -0.605 -8.103 8.190 1.00 96.88 276 ASN A O 1
ATOM 2212 N N . TYR A 1 277 ? 1.079 -6.981 7.238 1.00 95.38 277 TYR A N 1
ATOM 2213 C CA . TYR A 1 277 ? 1.607 -6.493 8.498 1.00 95.38 277 TYR A CA 1
ATOM 2214 C C . TYR A 1 277 ? 0.714 -5.437 9.159 1.00 95.38 277 TYR A C 1
ATOM 2216 O O . TYR A 1 277 ? 0.379 -5.559 10.335 1.00 95.38 277 TYR A O 1
ATOM 2224 N N . TYR A 1 278 ? 0.325 -4.403 8.418 1.00 92.19 278 TYR A N 1
ATOM 2225 C CA . TYR A 1 278 ? -0.331 -3.229 8.999 1.00 92.19 278 TYR A CA 1
ATOM 2226 C C . TYR A 1 278 ? -1.831 -3.149 8.803 1.00 92.19 278 TYR A C 1
ATOM 2228 O O . TYR A 1 278 ? -2.450 -2.339 9.478 1.00 92.19 278 TYR A O 1
ATOM 2236 N N . ASN A 1 279 ? -2.414 -3.934 7.899 1.00 90.62 279 ASN A N 1
ATOM 2237 C CA . ASN A 1 279 ? -3.783 -3.672 7.472 1.00 90.62 279 ASN A CA 1
ATOM 2238 C C . ASN A 1 279 ? -4.691 -4.902 7.537 1.00 90.62 279 ASN A C 1
ATOM 2240 O O . ASN A 1 279 ? -5.834 -4.759 7.928 1.00 90.62 279 ASN A O 1
ATOM 2244 N N . ASP A 1 280 ? -4.252 -6.110 7.177 1.00 94.06 280 ASP A N 1
ATOM 2245 C CA . ASP A 1 280 ? -5.134 -7.291 7.238 1.00 94.06 280 ASP A CA 1
ATOM 2246 C C . ASP A 1 280 ? -4.330 -8.603 7.282 1.00 94.06 280 ASP A C 1
ATOM 2248 O O . ASP A 1 280 ? -3.714 -8.990 6.291 1.00 94.06 280 ASP A O 1
ATOM 2252 N N . ARG A 1 281 ? -4.360 -9.334 8.410 1.00 94.69 281 ARG A N 1
ATOM 2253 C CA . ARG A 1 281 ? -3.582 -10.583 8.587 1.00 94.69 281 ARG A CA 1
ATOM 2254 C C . ARG A 1 281 ? -4.123 -11.766 7.778 1.00 94.69 281 ARG A C 1
ATOM 2256 O O . ARG A 1 281 ? -3.493 -12.825 7.759 1.00 94.69 281 ARG A O 1
ATOM 2263 N N . ARG A 1 282 ? -5.296 -11.632 7.148 1.00 95.00 282 ARG A N 1
ATOM 2264 C CA . ARG A 1 282 ? -5.883 -12.658 6.269 1.00 95.00 282 ARG A CA 1
ATOM 2265 C C . ARG A 1 282 ? -5.209 -12.681 4.901 1.00 95.00 282 ARG A C 1
ATOM 2267 O O . ARG A 1 282 ? -5.284 -13.699 4.216 1.00 95.00 282 ARG A O 1
ATOM 2274 N N . LEU A 1 283 ? -4.539 -11.589 4.517 1.00 96.12 283 LEU A N 1
ATOM 2275 C CA . LEU A 1 283 ? -3.905 -11.449 3.208 1.00 96.12 283 LEU A CA 1
ATOM 2276 C C . LEU A 1 283 ? -2.897 -12.555 2.930 1.00 96.12 283 LEU A C 1
ATOM 2278 O O . LEU A 1 283 ? -2.853 -13.067 1.816 1.00 96.12 283 LEU A O 1
ATOM 2282 N N . ILE A 1 284 ? -2.090 -12.943 3.919 1.00 97.38 284 ILE A N 1
ATOM 2283 C CA . ILE A 1 284 ? -1.097 -14.005 3.763 1.00 97.38 284 ILE A CA 1
ATOM 2284 C C . ILE A 1 284 ? -1.363 -15.113 4.772 1.00 97.38 284 ILE A C 1
ATOM 2286 O O . ILE A 1 284 ? -1.188 -14.962 5.980 1.00 97.38 284 ILE A O 1
ATOM 2290 N N . THR A 1 285 ? -1.758 -16.274 4.250 1.00 94.56 285 THR A N 1
ATOM 2291 C CA . THR A 1 285 ? -2.002 -17.456 5.082 1.00 94.56 285 THR A CA 1
ATOM 2292 C C . THR A 1 285 ? -0.727 -17.924 5.787 1.00 94.56 285 THR A C 1
ATOM 2294 O O . THR A 1 285 ? 0.373 -17.860 5.241 1.00 94.56 285 THR A O 1
ATOM 2297 N N . ASN A 1 286 ? -0.876 -18.480 6.990 1.00 95.12 286 ASN A N 1
ATOM 2298 C CA . ASN A 1 286 ? 0.254 -18.803 7.871 1.00 95.12 286 ASN A CA 1
ATOM 2299 C C . ASN A 1 286 ? 1.312 -19.718 7.246 1.00 95.12 286 ASN A C 1
ATOM 2301 O O . ASN A 1 286 ? 2.483 -19.587 7.580 1.00 95.12 286 ASN A O 1
ATOM 2305 N N . LYS A 1 287 ? 0.920 -20.614 6.331 1.00 95.31 287 LYS A N 1
ATOM 2306 C CA . LYS A 1 287 ? 1.849 -21.518 5.637 1.00 95.31 287 LYS A CA 1
ATOM 2307 C C . LYS A 1 287 ? 2.909 -20.781 4.810 1.00 95.31 287 LYS A C 1
ATOM 2309 O O . LYS A 1 287 ? 3.997 -21.316 4.634 1.00 95.31 287 LYS A O 1
ATOM 2314 N N . PHE A 1 288 ? 2.582 -19.574 4.343 1.00 97.38 288 PHE A N 1
ATOM 2315 C CA . PHE A 1 288 ? 3.431 -18.693 3.541 1.00 97.38 288 PHE A CA 1
ATOM 2316 C C . PHE A 1 288 ? 4.277 -17.727 4.389 1.00 97.38 288 PHE A C 1
ATOM 2318 O O . PHE A 1 288 ? 5.163 -17.049 3.870 1.00 97.38 288 PHE A O 1
ATOM 2325 N N . LEU A 1 289 ? 4.027 -17.656 5.698 1.00 97.25 289 LEU A N 1
ATOM 2326 C CA . LEU A 1 289 ? 4.756 -16.794 6.626 1.00 97.25 289 LEU A CA 1
ATOM 2327 C C . LEU A 1 289 ? 5.929 -17.541 7.267 1.00 97.25 289 LEU A C 1
ATOM 2329 O O . LEU A 1 289 ? 5.907 -18.766 7.425 1.00 97.25 289 LEU A O 1
ATOM 2333 N N . ASN A 1 290 ? 6.962 -16.792 7.655 1.00 97.12 290 ASN A N 1
ATOM 2334 C CA . ASN A 1 290 ? 8.118 -17.357 8.342 1.00 97.12 290 ASN A CA 1
ATOM 2335 C C . ASN A 1 290 ? 7.701 -18.031 9.663 1.00 97.12 290 ASN A C 1
ATOM 2337 O O . ASN A 1 290 ? 6.705 -17.672 10.291 1.00 97.12 290 ASN A O 1
ATOM 2341 N N . GLY A 1 291 ? 8.454 -19.054 10.072 1.00 95.50 291 GLY A N 1
ATOM 2342 C CA . GLY A 1 291 ? 8.186 -19.824 11.293 1.00 95.50 291 GLY A CA 1
ATOM 2343 C C . GLY A 1 291 ? 7.097 -20.898 11.183 1.00 95.50 291 GLY A C 1
ATOM 2344 O O . GLY A 1 291 ? 6.805 -21.572 12.177 1.00 95.50 291 GLY A O 1
ATOM 2345 N N . TYR A 1 292 ? 6.516 -21.097 9.995 1.00 96.25 292 TYR A N 1
ATOM 2346 C CA . TYR A 1 292 ? 5.674 -22.254 9.691 1.00 96.25 292 TYR A CA 1
ATOM 2347 C C . TYR A 1 292 ? 6.507 -23.511 9.414 1.00 96.25 292 TYR A C 1
ATOM 2349 O O . TYR A 1 292 ? 7.519 -23.458 8.718 1.00 96.25 292 TYR A O 1
ATOM 2357 N N . ASN A 1 293 ? 6.059 -24.658 9.924 1.00 94.62 293 ASN A N 1
ATOM 2358 C CA . ASN A 1 293 ? 6.703 -25.949 9.720 1.00 94.62 293 ASN A CA 1
ATOM 2359 C C . ASN A 1 293 ? 5.815 -26.877 8.884 1.00 94.62 293 ASN A C 1
ATOM 2361 O O . ASN A 1 293 ? 4.747 -27.298 9.332 1.00 94.62 293 ASN A O 1
ATOM 2365 N N . ASP A 1 294 ? 6.295 -27.248 7.696 1.00 91.62 294 ASP A N 1
ATOM 2366 C CA . ASP A 1 294 ? 5.541 -28.070 6.740 1.00 91.62 294 ASP A CA 1
ATOM 2367 C C . ASP A 1 294 ? 5.279 -29.497 7.247 1.00 91.62 294 ASP A C 1
ATOM 2369 O O . ASP A 1 294 ? 4.209 -30.048 7.006 1.00 91.62 294 ASP A O 1
ATOM 2373 N N . ILE A 1 295 ? 6.222 -30.083 7.994 1.00 94.06 295 ILE A N 1
ATOM 2374 C CA . ILE A 1 295 ? 6.107 -31.453 8.526 1.00 94.06 295 ILE A CA 1
ATOM 2375 C C . ILE A 1 295 ? 5.040 -31.517 9.621 1.00 94.06 295 ILE A C 1
ATOM 2377 O O . ILE A 1 295 ? 4.267 -32.469 9.691 1.00 94.06 295 ILE A O 1
ATOM 2381 N N . LYS A 1 296 ? 5.003 -30.503 10.488 1.00 94.75 296 LYS A N 1
ATOM 2382 C CA . LYS A 1 296 ? 4.043 -30.414 11.595 1.00 94.75 296 LYS A CA 1
ATOM 2383 C C . LYS A 1 296 ? 2.724 -29.758 11.195 1.00 94.75 296 LYS A C 1
ATOM 2385 O O . LYS A 1 296 ? 1.783 -29.804 11.981 1.00 94.75 296 LYS A O 1
ATOM 2390 N N . ASN A 1 297 ? 2.662 -29.152 10.008 1.00 93.88 297 ASN A N 1
ATOM 2391 C CA . ASN A 1 297 ? 1.523 -28.384 9.514 1.00 93.88 297 ASN A CA 1
ATOM 2392 C C . ASN A 1 297 ? 1.040 -27.325 10.529 1.00 93.88 297 ASN A C 1
ATOM 2394 O O . ASN A 1 297 ? -0.152 -27.209 10.810 1.00 93.88 297 ASN A O 1
ATOM 2398 N N . ALA A 1 298 ? 1.991 -26.607 11.135 1.00 95.94 298 ALA A N 1
ATOM 2399 C CA . ALA A 1 298 ? 1.737 -25.653 12.211 1.00 95.94 298 ALA A CA 1
ATOM 2400 C C . ALA A 1 298 ? 2.839 -24.588 12.302 1.00 95.94 298 ALA A C 1
ATOM 2402 O O . ALA A 1 298 ? 3.968 -24.806 11.861 1.00 95.94 298 ALA A O 1
ATOM 2403 N N . VAL A 1 299 ? 2.526 -23.454 12.935 1.00 96.62 299 VAL A N 1
ATOM 2404 C CA . VAL A 1 299 ? 3.526 -22.446 13.317 1.00 96.62 299 VAL A CA 1
ATOM 2405 C C . VAL A 1 299 ? 4.319 -22.967 14.514 1.00 96.62 299 VAL A C 1
ATOM 2407 O O . VAL A 1 299 ? 3.743 -23.267 15.557 1.00 96.62 299 VAL A O 1
ATOM 2410 N N . THR A 1 300 ? 5.637 -23.098 14.359 1.00 97.12 300 THR A N 1
ATOM 2411 C CA . THR A 1 300 ? 6.540 -23.589 15.417 1.00 97.12 300 THR A CA 1
ATOM 2412 C C . THR A 1 300 ? 7.499 -22.530 15.931 1.00 97.12 300 THR A C 1
ATOM 2414 O O . THR A 1 300 ? 8.063 -22.704 17.006 1.00 97.12 300 THR A O 1
ATOM 2417 N N . GLU A 1 301 ? 7.691 -21.449 15.177 1.00 96.69 301 GLU A N 1
ATOM 2418 C CA . GLU A 1 301 ? 8.514 -20.304 15.572 1.00 96.69 301 GLU A CA 1
ATOM 2419 C C . GLU A 1 301 ? 7.655 -19.030 15.516 1.00 96.69 301 GLU A C 1
ATOM 2421 O O . GLU A 1 301 ? 7.750 -18.267 14.552 1.00 96.69 301 GLU A O 1
ATOM 2426 N N . PRO A 1 302 ? 6.770 -18.814 16.510 1.00 95.31 302 PRO A N 1
ATOM 2427 C CA . PRO A 1 302 ? 5.769 -17.746 16.477 1.00 95.31 302 PRO A CA 1
ATOM 2428 C C . PRO A 1 302 ? 6.380 -16.352 16.327 1.00 95.31 302 PRO A C 1
ATOM 2430 O O . PRO A 1 302 ? 5.824 -15.533 15.610 1.00 95.31 302 PRO A O 1
ATOM 2433 N N . GLU A 1 303 ? 7.563 -16.098 16.889 1.00 94.88 303 GLU A N 1
ATOM 2434 C CA . GLU A 1 303 ? 8.230 -14.789 16.795 1.00 94.88 303 GLU A CA 1
ATOM 2435 C C . GLU A 1 303 ? 8.659 -14.400 15.370 1.00 94.88 303 GLU A C 1
ATOM 2437 O O . GLU A 1 303 ? 8.845 -13.221 15.075 1.00 94.88 303 GLU A O 1
ATOM 2442 N N . LYS A 1 304 ? 8.769 -15.368 14.452 1.00 96.12 304 LYS A N 1
ATOM 2443 C CA . LYS A 1 304 ? 9.006 -15.100 13.024 1.00 96.12 304 LYS A CA 1
ATOM 2444 C C . LYS A 1 304 ? 7.714 -14.890 12.239 1.00 96.12 304 LYS A C 1
ATOM 2446 O O . LYS A 1 304 ? 7.773 -14.502 11.079 1.00 96.12 304 LYS A O 1
ATOM 2451 N N . ASN A 1 305 ? 6.561 -15.172 12.838 1.00 95.44 305 ASN A N 1
ATOM 2452 C CA . ASN A 1 305 ? 5.275 -15.125 12.172 1.00 95.44 305 ASN A CA 1
ATOM 2453 C C . ASN A 1 305 ? 4.472 -13.928 12.692 1.00 95.44 305 ASN A C 1
ATOM 2455 O O . ASN A 1 305 ? 4.032 -13.947 13.841 1.00 95.44 305 ASN A O 1
ATOM 2459 N N . PRO A 1 306 ? 4.205 -12.904 11.875 1.00 93.94 306 PRO A N 1
ATOM 2460 C CA . PRO A 1 306 ? 3.551 -11.698 12.370 1.00 93.94 306 PRO A CA 1
ATOM 2461 C C . PRO A 1 306 ? 2.096 -11.928 12.831 1.00 93.94 306 PRO A C 1
ATOM 2463 O O . PRO A 1 306 ? 1.538 -11.126 13.585 1.00 93.94 306 PRO A O 1
ATOM 2466 N N . ASN A 1 307 ? 1.491 -13.059 12.452 1.00 92.31 307 ASN A N 1
ATOM 2467 C CA . ASN A 1 307 ? 0.159 -13.458 12.904 1.00 92.31 307 ASN A CA 1
ATOM 2468 C C . ASN A 1 307 ? 0.178 -14.146 14.291 1.00 92.31 307 ASN A C 1
ATOM 2470 O O . ASN A 1 307 ? -0.889 -14.317 14.881 1.00 92.31 307 ASN A O 1
ATOM 2474 N N . TYR A 1 308 ? 1.353 -14.545 14.807 1.00 92.31 308 TYR A N 1
ATOM 2475 C CA . TYR A 1 308 ? 1.515 -15.303 16.064 1.00 92.31 308 TYR A CA 1
ATOM 2476 C C . TYR A 1 308 ? 2.552 -14.733 17.036 1.00 92.31 308 TYR A C 1
ATOM 2478 O O . TYR A 1 308 ? 2.577 -15.179 18.180 1.00 92.31 308 TYR A O 1
ATOM 2486 N N . CYS A 1 309 ? 3.417 -13.808 16.609 1.00 92.19 309 CYS A N 1
ATOM 2487 C CA . CYS A 1 309 ? 4.482 -13.264 17.451 1.00 92.19 309 CYS A CA 1
ATOM 2488 C C . CYS A 1 309 ? 3.925 -12.646 18.733 1.00 92.19 309 CYS A C 1
ATOM 2490 O O . CYS A 1 309 ? 2.817 -12.110 18.741 1.00 92.19 309 CYS A O 1
ATOM 2492 N N . THR A 1 310 ? 4.685 -12.694 19.818 1.00 91.38 310 THR A N 1
ATOM 2493 C CA . THR A 1 310 ? 4.212 -12.140 21.091 1.00 91.38 310 THR A CA 1
ATOM 2494 C C . THR A 1 310 ? 4.173 -10.612 21.047 1.00 91.38 310 THR A C 1
ATOM 2496 O O . THR A 1 310 ? 3.248 -10.002 21.576 1.00 91.38 310 THR A O 1
ATOM 2499 N N . ASP A 1 311 ? 5.130 -9.993 20.348 1.00 91.12 311 ASP A N 1
ATOM 2500 C CA . ASP A 1 311 ? 5.181 -8.546 20.128 1.00 91.12 311 ASP A CA 1
ATOM 2501 C C . ASP A 1 311 ? 4.796 -8.185 18.677 1.00 91.12 311 ASP A C 1
ATOM 2503 O O . ASP A 1 311 ? 5.603 -8.377 17.761 1.00 91.12 311 ASP A O 1
ATOM 2507 N N . PRO A 1 312 ? 3.588 -7.638 18.427 1.00 89.00 312 PRO A N 1
ATOM 2508 C CA . PRO A 1 312 ? 3.165 -7.200 17.095 1.00 89.00 312 PRO A CA 1
ATOM 2509 C C . PRO A 1 312 ? 3.873 -5.925 16.607 1.00 89.00 312 PRO A C 1
ATOM 2511 O O . PRO A 1 312 ? 3.698 -5.539 15.450 1.00 89.00 312 PRO A O 1
ATOM 2514 N N . SER A 1 313 ? 4.660 -5.258 17.459 1.00 87.06 313 SER A N 1
ATOM 2515 C CA . SER A 1 313 ? 5.477 -4.091 17.104 1.00 87.06 313 SER A CA 1
ATOM 2516 C C . SER A 1 313 ? 6.924 -4.456 16.742 1.00 87.06 313 SER A C 1
ATOM 2518 O O . SER A 1 313 ? 7.670 -3.600 16.256 1.00 87.06 313 SER A O 1
ATOM 2520 N N . LEU A 1 314 ? 7.324 -5.722 16.931 1.00 86.31 314 LEU A N 1
ATOM 2521 C CA . LEU A 1 314 ? 8.672 -6.194 16.631 1.00 86.31 314 LEU A CA 1
ATOM 2522 C C . LEU A 1 314 ? 8.924 -6.244 15.119 1.00 86.31 314 LEU A C 1
ATOM 2524 O O . LEU A 1 314 ? 8.440 -7.122 14.408 1.00 86.31 314 LEU A O 1
ATOM 2528 N N . MET A 1 315 ? 9.775 -5.337 14.640 1.00 90.06 315 MET A N 1
ATOM 2529 C CA . MET A 1 315 ? 10.188 -5.285 13.238 1.00 90.06 315 MET A CA 1
ATOM 2530 C C . MET A 1 315 ? 11.601 -5.839 13.068 1.00 90.06 315 MET A C 1
ATOM 2532 O O . MET A 1 315 ? 12.589 -5.216 13.452 1.00 90.06 315 MET A O 1
ATOM 2536 N N . ASN A 1 316 ? 11.692 -7.015 12.457 1.00 92.88 316 ASN A N 1
ATOM 2537 C CA . ASN A 1 316 ? 12.923 -7.594 11.926 1.00 92.88 316 ASN A CA 1
ATOM 2538 C C . ASN A 1 316 ? 12.602 -8.311 10.607 1.00 92.88 316 ASN A C 1
ATOM 2540 O O . ASN A 1 316 ? 11.437 -8.629 10.366 1.00 92.88 316 ASN A O 1
ATOM 2544 N N . GLN A 1 317 ? 13.625 -8.626 9.806 1.00 93.81 317 GLN A N 1
ATOM 2545 C CA . GLN A 1 317 ? 13.457 -9.250 8.487 1.00 93.81 317 GLN A CA 1
ATOM 2546 C C . GLN A 1 317 ? 12.558 -10.499 8.478 1.00 93.81 317 GLN A C 1
ATOM 2548 O O . GLN A 1 317 ? 11.894 -10.773 7.482 1.00 93.81 317 GLN A O 1
ATOM 2553 N N . TRP A 1 318 ? 12.518 -11.281 9.560 1.00 95.31 318 TRP A N 1
ATOM 2554 C CA . TRP A 1 318 ? 11.719 -12.504 9.624 1.00 95.31 318 TRP A CA 1
ATOM 2555 C C . TRP A 1 318 ? 10.252 -12.192 9.886 1.00 95.31 318 TRP A C 1
ATOM 2557 O O . TRP A 1 318 ? 9.403 -12.651 9.127 1.00 95.31 318 TRP A O 1
ATOM 2567 N N . THR A 1 319 ? 9.974 -11.396 10.923 1.00 94.56 319 THR A N 1
ATOM 2568 C CA . THR A 1 319 ? 8.612 -11.044 11.346 1.00 94.56 319 THR A CA 1
ATOM 2569 C C . THR A 1 319 ? 7.913 -10.156 10.317 1.00 94.56 319 THR A C 1
ATOM 2571 O O . THR A 1 319 ? 6.714 -10.297 10.104 1.00 94.56 319 THR A O 1
ATOM 2574 N N . THR A 1 320 ? 8.639 -9.261 9.640 1.00 94.44 320 THR A N 1
ATOM 2575 C CA . THR A 1 320 ? 8.057 -8.424 8.579 1.00 94.44 320 THR A CA 1
ATOM 2576 C C . THR A 1 320 ? 7.962 -9.152 7.239 1.00 94.44 320 THR A C 1
ATOM 2578 O O . THR A 1 320 ? 7.135 -8.772 6.415 1.00 94.44 320 THR A O 1
ATOM 2581 N N . GLY A 1 321 ? 8.782 -10.180 7.010 1.00 95.00 321 GLY A N 1
ATOM 2582 C CA . GLY A 1 321 ? 8.881 -10.893 5.738 1.00 95.00 321 GLY A CA 1
ATOM 2583 C C . GLY A 1 321 ? 8.002 -12.133 5.608 1.00 95.00 321 GLY A C 1
ATOM 2584 O O . GLY A 1 321 ? 7.172 -12.464 6.454 1.00 95.00 321 GLY A O 1
ATOM 2585 N N . THR A 1 322 ? 8.236 -12.863 4.521 1.00 97.19 322 THR A N 1
ATOM 2586 C CA . THR A 1 322 ? 7.545 -14.114 4.187 1.00 97.19 322 THR A CA 1
ATOM 2587 C C . THR A 1 322 ? 8.538 -15.202 3.799 1.00 97.19 322 THR A C 1
ATOM 2589 O O . THR A 1 322 ? 9.731 -14.951 3.593 1.00 97.19 322 THR A O 1
ATOM 2592 N N . ARG A 1 323 ? 8.036 -16.434 3.691 1.00 95.56 323 ARG A N 1
ATOM 2593 C CA . ARG A 1 323 ? 8.799 -17.556 3.147 1.00 95.56 323 ARG A CA 1
ATOM 2594 C C . ARG A 1 323 ? 9.132 -17.298 1.686 1.00 95.56 323 ARG A C 1
ATOM 2596 O O . ARG A 1 323 ? 8.248 -16.976 0.890 1.00 95.56 323 ARG A O 1
ATOM 2603 N N . SER A 1 324 ? 10.413 -17.415 1.368 1.00 91.56 324 SER A N 1
ATOM 2604 C CA . SER A 1 324 ? 10.997 -16.879 0.136 1.00 91.56 324 SER A CA 1
ATOM 2605 C C . SER A 1 324 ? 11.817 -17.905 -0.639 1.00 91.56 324 SER A C 1
ATOM 2607 O O . SER A 1 324 ? 12.592 -17.555 -1.523 1.00 91.56 324 SER A O 1
ATOM 2609 N N . GLU A 1 325 ? 11.653 -19.191 -0.324 1.00 85.94 325 GLU A N 1
ATOM 2610 C CA . GLU A 1 325 ? 12.308 -20.270 -1.051 1.00 85.94 325 GLU A CA 1
ATOM 2611 C C . GLU A 1 325 ? 11.872 -20.234 -2.533 1.00 85.94 325 GLU A C 1
ATOM 2613 O O . GLU A 1 325 ? 10.682 -20.080 -2.819 1.00 85.94 325 GLU A O 1
ATOM 2618 N N . PRO A 1 326 ? 12.783 -20.404 -3.506 1.00 73.81 326 PRO A N 1
ATOM 2619 C CA . PRO A 1 326 ? 12.456 -20.273 -4.931 1.00 73.81 326 PRO A CA 1
ATOM 2620 C C . PRO A 1 326 ? 11.510 -21.366 -5.440 1.00 73.81 326 PRO A C 1
ATOM 2622 O O . PRO A 1 326 ? 10.946 -21.241 -6.518 1.00 73.81 326 PRO A O 1
ATOM 2625 N N . THR A 1 327 ? 11.350 -22.451 -4.680 1.00 68.56 327 THR A N 1
ATOM 2626 C CA . THR A 1 327 ? 10.423 -23.540 -4.979 1.00 68.56 327 THR A CA 1
ATOM 2627 C C . THR A 1 327 ? 9.739 -23.996 -3.695 1.00 68.56 327 THR A C 1
ATOM 2629 O O . THR A 1 327 ? 10.294 -23.874 -2.603 1.00 68.56 327 THR A O 1
ATOM 2632 N N . GLY A 1 328 ? 8.533 -24.549 -3.824 1.00 77.31 328 GLY A N 1
ATOM 2633 C CA . GLY A 1 328 ? 7.796 -25.135 -2.706 1.00 77.31 328 GLY A CA 1
ATOM 2634 C C . GLY A 1 328 ? 6.376 -24.595 -2.589 1.00 77.31 328 GLY A C 1
ATOM 2635 O O . GLY A 1 328 ? 6.117 -23.411 -2.776 1.00 77.31 328 GLY A O 1
ATOM 2636 N N . LYS A 1 329 ? 5.440 -25.482 -2.235 1.00 83.75 329 LYS A N 1
ATOM 2637 C CA . LYS A 1 329 ? 3.999 -25.167 -2.147 1.00 83.75 329 LYS A CA 1
ATOM 2638 C C . LYS A 1 329 ? 3.643 -24.132 -1.074 1.00 83.75 329 LYS A C 1
ATOM 2640 O O . LYS A 1 329 ? 2.533 -23.613 -1.088 1.00 83.75 329 LYS A O 1
ATOM 2645 N N . ASN A 1 330 ? 4.561 -23.885 -0.142 1.00 90.62 330 ASN A N 1
ATOM 2646 C CA . ASN A 1 330 ? 4.374 -23.001 1.002 1.00 90.62 330 ASN A CA 1
ATOM 2647 C C . ASN A 1 330 ? 5.378 -21.828 1.000 1.00 90.62 330 ASN A C 1
ATOM 2649 O O . ASN A 1 330 ? 5.524 -21.149 2.010 1.00 90.62 330 ASN A O 1
ATOM 2653 N N . SER A 1 331 ? 6.044 -21.569 -0.130 1.00 93.50 331 SER A N 1
ATOM 2654 C CA . SER A 1 331 ? 6.795 -20.330 -0.346 1.00 93.50 331 SER A CA 1
ATOM 2655 C C . SER A 1 331 ? 5.862 -19.258 -0.904 1.00 93.50 331 SER A C 1
ATOM 2657 O O . SER A 1 331 ? 5.176 -19.493 -1.903 1.00 93.50 331 SER A O 1
ATOM 2659 N N . PHE A 1 332 ? 5.835 -18.085 -0.267 1.00 96.50 332 PHE A N 1
ATOM 2660 C CA . PHE A 1 332 ? 5.040 -16.961 -0.756 1.00 96.50 332 PHE A CA 1
ATOM 2661 C C . PHE A 1 332 ? 5.644 -16.354 -2.019 1.00 96.50 332 PHE A C 1
ATOM 2663 O O . PHE A 1 332 ? 4.917 -15.980 -2.936 1.00 96.50 332 PHE A O 1
ATOM 2670 N N . TYR A 1 333 ? 6.975 -16.327 -2.094 1.00 93.44 333 TYR A N 1
ATOM 2671 C CA . TYR A 1 333 ? 7.684 -15.937 -3.305 1.00 93.44 333 TYR A CA 1
ATOM 2672 C C . TYR A 1 333 ? 7.248 -16.801 -4.496 1.00 93.44 333 TYR A C 1
ATOM 2674 O O . TYR A 1 333 ? 6.793 -16.276 -5.508 1.00 93.44 333 TYR A O 1
ATOM 2682 N N . ASN A 1 334 ? 7.267 -18.130 -4.343 1.00 90.25 334 ASN A N 1
ATOM 2683 C CA . ASN A 1 334 ? 6.839 -19.049 -5.400 1.00 90.25 334 ASN A CA 1
ATOM 2684 C C . ASN A 1 334 ? 5.340 -18.913 -5.747 1.00 90.25 334 ASN A C 1
ATOM 2686 O O . ASN A 1 334 ? 4.957 -19.099 -6.904 1.00 90.25 334 ASN A O 1
ATOM 2690 N N . GLU A 1 335 ? 4.485 -18.573 -4.775 1.00 94.00 335 GLU A N 1
ATOM 2691 C CA . GLU A 1 335 ? 3.072 -18.259 -5.030 1.00 94.00 335 GLU A CA 1
ATOM 2692 C C . GLU A 1 335 ? 2.938 -17.021 -5.933 1.00 94.00 335 GLU A C 1
ATOM 2694 O O . GLU A 1 335 ? 2.232 -17.082 -6.938 1.00 94.00 335 GLU A O 1
ATOM 2699 N N . MET A 1 336 ? 3.656 -15.927 -5.646 1.00 94.38 336 MET A N 1
ATOM 2700 C CA . MET A 1 336 ? 3.629 -14.713 -6.478 1.00 94.38 336 MET A CA 1
ATOM 2701 C C . MET A 1 336 ? 4.186 -14.954 -7.877 1.00 94.38 336 MET A C 1
ATOM 2703 O O . MET A 1 336 ? 3.558 -14.556 -8.856 1.00 94.38 336 MET A O 1
ATOM 2707 N N . ILE A 1 337 ? 5.301 -15.680 -7.980 1.00 89.62 337 ILE A N 1
ATOM 2708 C CA . ILE A 1 337 ? 5.856 -16.144 -9.257 1.00 89.62 337 ILE A CA 1
ATOM 2709 C C . ILE A 1 337 ? 4.778 -16.869 -10.072 1.00 89.62 337 ILE A C 1
ATOM 2711 O O . ILE A 1 337 ? 4.536 -16.525 -11.223 1.00 89.62 337 ILE A O 1
ATOM 2715 N N . THR A 1 338 ? 4.082 -17.835 -9.466 1.00 87.69 338 THR A N 1
ATOM 2716 C CA . THR A 1 338 ? 3.070 -18.652 -10.159 1.00 87.69 338 THR A CA 1
ATOM 2717 C C . THR A 1 338 ? 1.847 -17.836 -10.589 1.00 87.69 338 THR A C 1
ATOM 2719 O O . THR A 1 338 ? 1.243 -18.124 -11.619 1.00 87.69 338 THR A O 1
ATOM 2722 N N . ARG A 1 339 ? 1.465 -16.824 -9.801 1.00 91.06 339 ARG A N 1
ATOM 2723 C CA . ARG A 1 339 ? 0.300 -15.962 -10.063 1.00 91.06 339 ARG A CA 1
ATOM 2724 C C . ARG A 1 339 ? 0.562 -14.921 -11.145 1.00 91.06 339 ARG A C 1
ATOM 2726 O O . ARG A 1 339 ? -0.367 -14.545 -11.853 1.00 91.06 339 ARG A O 1
ATOM 2733 N N . ILE A 1 340 ? 1.792 -14.420 -11.216 1.00 90.44 340 ILE A N 1
ATOM 2734 C CA . ILE A 1 340 ? 2.166 -13.287 -12.069 1.00 90.44 340 ILE A CA 1
ATOM 2735 C C . ILE A 1 340 ? 2.781 -13.774 -13.381 1.00 90.44 340 ILE A C 1
ATOM 2737 O O . ILE A 1 340 ? 2.484 -13.230 -14.440 1.00 90.44 340 ILE A O 1
ATOM 2741 N N . MET A 1 341 ? 3.619 -14.809 -13.332 1.00 83.81 341 MET A N 1
ATOM 2742 C CA . MET A 1 341 ? 4.468 -15.186 -14.456 1.00 83.81 341 MET A CA 1
ATOM 2743 C C . MET A 1 341 ? 3.864 -16.342 -15.254 1.00 83.81 341 MET A C 1
ATOM 2745 O O . MET A 1 341 ? 3.895 -17.503 -14.838 1.00 83.81 341 MET A O 1
ATOM 2749 N N . SER A 1 342 ? 3.357 -16.032 -16.446 1.00 78.94 342 SER A N 1
ATOM 2750 C CA . SER A 1 342 ? 3.012 -17.054 -17.442 1.00 78.94 342 SER A CA 1
ATOM 2751 C C . SER A 1 342 ? 4.280 -17.618 -18.102 1.00 78.94 342 SER A C 1
ATOM 2753 O O . SER A 1 342 ? 5.314 -16.961 -18.089 1.00 78.94 342 SER A O 1
ATOM 2755 N N . PRO A 1 343 ? 4.261 -18.822 -18.703 1.00 70.25 343 PRO A N 1
ATOM 2756 C CA . PRO A 1 343 ? 5.421 -19.328 -19.440 1.00 70.25 343 PRO A CA 1
ATOM 2757 C C . PRO A 1 343 ? 5.904 -18.347 -20.522 1.00 70.25 343 PRO A C 1
ATOM 2759 O O . PRO A 1 343 ? 5.117 -17.932 -21.373 1.00 70.25 343 PRO A O 1
ATOM 2762 N N . ASN A 1 344 ? 7.205 -18.050 -20.531 1.00 68.31 344 ASN A N 1
ATOM 2763 C CA . ASN A 1 344 ? 7.880 -17.078 -21.400 1.00 68.31 344 ASN A CA 1
ATOM 2764 C C . ASN A 1 344 ? 7.454 -15.609 -21.196 1.00 68.31 344 ASN A C 1
ATOM 2766 O O . ASN A 1 344 ? 7.554 -14.810 -22.127 1.00 68.31 344 ASN A O 1
ATOM 2770 N N . SER A 1 345 ? 6.971 -15.243 -20.004 1.00 73.44 345 SER A N 1
ATOM 2771 C CA . SER A 1 345 ? 6.681 -13.843 -19.653 1.00 73.44 345 SER A CA 1
ATOM 2772 C C . SER A 1 345 ? 7.911 -13.096 -19.137 1.00 73.44 345 SER A C 1
ATOM 2774 O O . SER A 1 345 ? 8.810 -13.710 -18.552 1.00 73.44 345 SER A O 1
ATOM 2776 N N . SER A 1 346 ? 7.896 -11.761 -19.214 1.00 69.69 346 SER A N 1
ATOM 2777 C CA . SER A 1 346 ? 8.858 -10.946 -18.461 1.00 69.69 346 SER A CA 1
ATOM 2778 C C . SER A 1 346 ? 8.623 -11.031 -16.953 1.00 69.69 346 SER A C 1
ATOM 2780 O O . SER A 1 346 ? 9.568 -10.861 -16.189 1.00 69.69 346 SER A O 1
ATOM 2782 N N . GLY A 1 347 ? 7.385 -11.334 -16.537 1.00 67.88 347 GLY A N 1
ATOM 2783 C CA . GLY A 1 347 ? 6.992 -11.432 -15.137 1.00 67.88 347 GLY A CA 1
ATOM 2784 C C . GLY A 1 347 ? 6.908 -10.082 -14.437 1.00 67.88 347 GLY A C 1
ATOM 2785 O O . GLY A 1 347 ? 6.674 -10.048 -13.238 1.00 67.88 347 GLY A O 1
ATOM 2786 N N . SER A 1 348 ? 7.084 -8.988 -15.170 1.00 78.75 348 SER A N 1
ATOM 2787 C CA . SER A 1 348 ? 7.223 -7.641 -14.615 1.00 78.75 348 SER A CA 1
ATOM 2788 C C . SER A 1 348 ? 6.505 -6.600 -15.469 1.00 78.75 348 SER A C 1
ATOM 2790 O O . SER A 1 348 ? 6.820 -5.419 -15.408 1.00 78.75 348 SER A O 1
ATOM 2792 N N . THR A 1 349 ? 5.552 -7.009 -16.316 1.00 82.56 349 THR A N 1
ATOM 2793 C CA . THR A 1 349 ? 4.629 -6.023 -16.891 1.00 82.56 349 THR A CA 1
ATOM 2794 C C . THR A 1 349 ? 3.609 -5.604 -15.837 1.00 82.56 349 THR A C 1
ATOM 2796 O O . THR A 1 349 ? 3.128 -6.431 -15.053 1.00 82.56 349 THR A O 1
ATOM 2799 N N . ILE A 1 350 ? 3.180 -4.340 -15.864 1.00 85.50 350 ILE A N 1
ATOM 2800 C CA . ILE A 1 350 ? 2.186 -3.826 -14.912 1.00 85.50 350 ILE A CA 1
ATOM 2801 C C . ILE A 1 350 ? 0.891 -4.659 -14.916 1.00 85.50 350 ILE A C 1
ATOM 2803 O O . ILE A 1 350 ? 0.224 -4.822 -13.890 1.00 85.50 350 ILE A O 1
ATOM 2807 N N . ASN A 1 351 ? 0.534 -5.209 -16.083 1.00 83.88 351 ASN A N 1
ATOM 2808 C CA . ASN A 1 351 ? -0.654 -6.028 -16.291 1.00 83.88 351 ASN A CA 1
ATOM 2809 C C . ASN A 1 351 ? -0.529 -7.397 -15.628 1.00 83.88 351 ASN A C 1
ATOM 2811 O O . ASN A 1 351 ? -1.470 -7.826 -14.957 1.00 83.88 351 ASN A O 1
ATOM 2815 N N . GLU A 1 352 ? 0.612 -8.065 -15.788 1.00 86.94 352 GLU A N 1
ATOM 2816 C CA . GLU A 1 352 ? 0.891 -9.352 -15.147 1.00 86.94 352 GLU A CA 1
ATOM 2817 C C . GLU A 1 352 ? 0.902 -9.206 -13.630 1.00 86.94 352 GLU A C 1
ATOM 2819 O O . GLU A 1 352 ? 0.200 -9.945 -12.937 1.00 86.94 352 GLU A O 1
ATOM 2824 N N . VAL A 1 353 ? 1.615 -8.200 -13.115 1.00 93.12 353 VAL A N 1
ATOM 2825 C CA . VAL A 1 353 ? 1.714 -7.951 -11.671 1.00 93.12 353 VAL A CA 1
ATOM 2826 C C . VAL A 1 353 ? 0.337 -7.635 -11.088 1.00 93.12 353 VAL A C 1
ATOM 2828 O O . VAL A 1 353 ? -0.092 -8.273 -10.124 1.00 93.12 353 VAL A O 1
ATOM 2831 N N . THR A 1 354 ? -0.419 -6.723 -11.710 1.00 93.25 354 THR A N 1
ATOM 2832 C CA . THR A 1 354 ? -1.775 -6.377 -11.247 1.00 93.25 354 THR A CA 1
ATOM 2833 C C . THR A 1 354 ? -2.716 -7.580 -11.290 1.00 93.25 354 THR A C 1
ATOM 2835 O O . THR A 1 354 ? -3.497 -7.788 -10.357 1.00 93.25 354 THR A O 1
ATOM 2838 N N . SER A 1 355 ? -2.660 -8.380 -12.359 1.00 90.00 355 SER A N 1
ATOM 2839 C CA . SER A 1 355 ? -3.523 -9.556 -12.525 1.00 90.00 355 SER A CA 1
ATOM 2840 C C . SER A 1 355 ? -3.174 -10.659 -11.532 1.00 90.00 355 SER A C 1
ATOM 2842 O O . SER A 1 355 ? -4.080 -11.263 -10.958 1.00 90.00 355 SER A O 1
ATOM 2844 N N . GLY A 1 356 ? -1.886 -10.881 -11.269 1.00 94.12 356 GLY A N 1
ATOM 2845 C CA . GLY A 1 356 ? -1.428 -11.862 -10.293 1.00 94.12 356 GLY A CA 1
ATOM 2846 C C . GLY A 1 356 ? -1.780 -11.473 -8.858 1.00 94.12 356 GLY A C 1
ATOM 2847 O O . GLY A 1 356 ? -2.335 -12.300 -8.130 1.00 94.12 356 GLY A O 1
ATOM 2848 N N . ILE A 1 357 ? -1.579 -10.203 -8.471 1.00 98.00 357 ILE A N 1
ATOM 2849 C CA . ILE A 1 357 ? -2.032 -9.692 -7.164 1.00 98.00 357 ILE A CA 1
ATOM 2850 C C . ILE A 1 357 ? -3.552 -9.845 -7.047 1.00 98.00 357 ILE A C 1
ATOM 2852 O O . ILE A 1 357 ? -4.045 -10.361 -6.047 1.00 98.00 357 ILE A O 1
ATOM 2856 N N . ARG A 1 358 ? -4.310 -9.456 -8.080 1.00 96.81 358 ARG A N 1
ATOM 2857 C CA . ARG A 1 358 ? -5.775 -9.585 -8.101 1.00 96.81 358 ARG A CA 1
ATOM 2858 C C . ARG A 1 358 ? -6.221 -11.039 -7.954 1.00 96.81 358 ARG A C 1
ATOM 2860 O O . ARG A 1 358 ? -7.113 -11.321 -7.165 1.00 96.81 358 ARG A O 1
ATOM 2867 N N . SER A 1 359 ? -5.603 -11.956 -8.695 1.00 96.31 359 SER A N 1
ATOM 2868 C CA . SER A 1 359 ? -5.889 -13.389 -8.605 1.00 96.31 359 SER A CA 1
ATOM 2869 C C . SER A 1 359 ? -5.658 -13.909 -7.187 1.00 96.31 359 SER A C 1
ATOM 2871 O O . SER A 1 359 ? -6.513 -14.599 -6.641 1.00 96.31 359 SER A O 1
ATOM 2873 N N . TYR A 1 360 ? -4.538 -13.532 -6.570 1.00 97.69 360 TYR A N 1
ATOM 2874 C CA . TYR A 1 360 ? -4.220 -13.947 -5.211 1.00 97.69 360 TYR A CA 1
ATOM 2875 C C . TYR A 1 360 ? -5.192 -13.369 -4.169 1.00 97.69 360 TYR A C 1
ATOM 2877 O O . TYR A 1 360 ? -5.698 -14.104 -3.326 1.00 97.69 360 TYR A O 1
ATOM 2885 N N . LEU A 1 361 ? -5.485 -12.066 -4.231 1.00 97.00 361 LEU A N 1
ATOM 2886 C CA . LEU A 1 361 ? -6.384 -11.402 -3.281 1.00 97.00 361 LEU A CA 1
ATOM 2887 C C . LEU A 1 361 ? -7.831 -11.892 -3.391 1.00 97.00 361 LEU A C 1
ATOM 2889 O O . LEU A 1 361 ? -8.514 -12.030 -2.377 1.00 97.00 361 LEU A O 1
ATOM 2893 N N . ASN A 1 362 ? -8.291 -12.208 -4.602 1.00 96.00 362 ASN A N 1
ATOM 2894 C CA . ASN A 1 362 ? -9.602 -12.820 -4.807 1.00 96.00 362 ASN A CA 1
ATOM 2895 C C . ASN A 1 362 ? -9.734 -14.166 -4.086 1.00 96.00 362 ASN A C 1
ATOM 2897 O O . ASN A 1 362 ? -10.793 -14.444 -3.528 1.00 96.00 362 ASN A O 1
ATOM 2901 N N . ASP A 1 363 ? -8.671 -14.969 -4.073 1.00 95.25 363 ASP A N 1
ATOM 2902 C CA . ASP A 1 363 ? -8.669 -16.269 -3.401 1.00 95.25 363 ASP A CA 1
ATOM 2903 C C . ASP A 1 363 ? -8.565 -16.145 -1.873 1.00 95.25 363 ASP A C 1
ATOM 2905 O O . ASP A 1 363 ? -9.034 -17.029 -1.156 1.00 95.25 363 ASP A O 1
ATOM 2909 N N . THR A 1 364 ? -7.935 -15.082 -1.360 1.00 94.62 364 THR A N 1
ATOM 2910 C CA . THR A 1 364 ? -7.658 -14.938 0.081 1.00 94.62 364 THR A CA 1
ATOM 2911 C C . THR A 1 364 ? -8.692 -14.118 0.837 1.00 94.62 364 THR A C 1
ATOM 2913 O O . THR A 1 364 ? -9.107 -14.529 1.921 1.00 94.62 364 THR A O 1
ATOM 2916 N N . ILE A 1 365 ? -9.112 -12.977 0.289 1.00 93.50 365 ILE A N 1
ATOM 2917 C CA . ILE A 1 365 ? -10.051 -12.053 0.943 1.00 93.50 365 ILE A CA 1
ATOM 2918 C C . ILE A 1 365 ? -11.298 -11.773 0.095 1.00 93.50 365 ILE A C 1
ATOM 2920 O O . ILE A 1 365 ? -12.352 -11.477 0.644 1.00 93.50 365 ILE A O 1
ATOM 2924 N N . GLY A 1 366 ? -11.228 -11.952 -1.226 1.00 91.38 366 GLY A N 1
ATOM 2925 C CA . GLY A 1 366 ? -12.353 -11.752 -2.138 1.00 91.38 366 GLY A CA 1
ATOM 2926 C C . GLY A 1 366 ? -12.398 -10.356 -2.768 1.00 91.38 366 GLY A C 1
ATOM 2927 O O . GLY A 1 366 ? -11.939 -9.366 -2.204 1.00 91.38 366 GLY A O 1
ATOM 2928 N N . ALA A 1 367 ? -12.989 -10.277 -3.964 1.00 86.44 367 ALA A N 1
ATOM 2929 C CA . ALA A 1 367 ? -12.945 -9.104 -4.848 1.00 86.44 367 ALA A CA 1
ATOM 2930 C C . ALA A 1 367 ? -13.561 -7.811 -4.276 1.00 86.44 367 ALA A C 1
ATOM 2932 O O . ALA A 1 367 ? -13.307 -6.732 -4.803 1.00 86.44 367 ALA A O 1
ATOM 2933 N N . GLY A 1 368 ? -14.407 -7.913 -3.246 1.00 82.12 368 GLY A N 1
ATOM 2934 C CA . GLY A 1 368 ? -15.077 -6.769 -2.617 1.00 82.12 368 GLY A CA 1
ATOM 2935 C C . GLY A 1 368 ? -14.301 -6.132 -1.462 1.00 82.12 368 GLY A C 1
ATOM 2936 O O . GLY A 1 368 ? -14.685 -5.061 -1.006 1.00 82.12 368 GLY A O 1
ATOM 2937 N N . GLU A 1 369 ? -13.222 -6.765 -0.995 1.00 85.12 369 GLU A N 1
ATOM 2938 C CA . GLU A 1 369 ? -12.468 -6.332 0.191 1.00 85.12 369 GLU A CA 1
ATOM 2939 C C . GLU A 1 369 ? -11.277 -5.423 -0.161 1.00 85.12 369 GLU A C 1
ATOM 2941 O O . GLU A 1 369 ? -10.559 -4.963 0.726 1.00 85.12 369 GLU A O 1
ATOM 2946 N N . TYR A 1 370 ? -11.027 -5.160 -1.447 1.00 90.25 370 TYR A N 1
ATOM 2947 C CA . TYR A 1 370 ? -9.893 -4.347 -1.881 1.00 90.25 370 TYR A CA 1
ATOM 2948 C C . TYR A 1 370 ? -10.130 -3.633 -3.217 1.00 90.25 370 TYR A C 1
ATOM 2950 O O . TYR A 1 370 ? -10.948 -4.037 -4.042 1.00 90.25 370 TYR A O 1
ATOM 2958 N N . GLY A 1 371 ? -9.355 -2.575 -3.446 1.00 83.12 371 GLY A N 1
ATOM 2959 C CA . GLY A 1 371 ? -9.219 -1.872 -4.713 1.00 83.12 371 GLY A CA 1
ATOM 2960 C C . GLY A 1 371 ? -7.770 -1.911 -5.188 1.00 83.12 371 GLY A C 1
ATOM 2961 O O . GLY A 1 371 ? -6.856 -1.580 -4.433 1.00 83.12 371 GLY A O 1
ATOM 2962 N N . LEU A 1 372 ? -7.571 -2.311 -6.444 1.00 87.25 372 LEU A N 1
ATOM 2963 C CA . LEU A 1 372 ? -6.297 -2.196 -7.153 1.00 87.25 372 LEU A CA 1
ATOM 2964 C C . LEU A 1 372 ? -6.452 -1.188 -8.284 1.00 87.25 372 LEU A C 1
ATOM 2966 O O . LEU A 1 372 ? -7.258 -1.413 -9.193 1.00 87.25 372 LEU A O 1
ATOM 2970 N N . THR A 1 373 ? -5.643 -0.137 -8.248 1.00 83.19 373 THR A N 1
ATOM 2971 C CA . THR A 1 373 ? -5.558 0.856 -9.320 1.00 83.19 373 THR A CA 1
ATOM 2972 C C . THR A 1 373 ? -4.168 0.792 -9.926 1.00 83.19 373 THR A C 1
ATOM 2974 O O . THR A 1 373 ? -3.182 0.687 -9.202 1.00 83.19 373 THR A O 1
ATOM 2977 N N . LYS A 1 374 ? -4.091 0.864 -11.252 1.00 85.00 374 LYS A N 1
ATOM 2978 C CA . LYS A 1 374 ? -2.832 0.987 -11.981 1.00 85.00 374 LYS A CA 1
ATOM 2979 C C . LYS A 1 374 ? -2.937 2.103 -13.006 1.00 85.00 374 LYS A C 1
ATOM 2981 O O . LYS A 1 374 ? -4.035 2.365 -13.495 1.00 85.00 374 LYS A O 1
ATOM 2986 N N . ASP A 1 375 ? -1.800 2.677 -13.347 1.00 75.44 375 ASP A N 1
ATOM 2987 C CA . ASP A 1 375 ? -1.643 3.549 -14.506 1.00 75.44 375 ASP A CA 1
ATOM 2988 C C . ASP A 1 375 ? -0.284 3.262 -15.153 1.00 75.44 375 ASP A C 1
ATOM 2990 O O . ASP A 1 375 ? 0.639 2.803 -14.477 1.00 75.44 375 ASP A O 1
ATOM 2994 N N . GLU A 1 376 ? -0.195 3.461 -16.462 1.00 78.06 376 GLU A N 1
ATOM 2995 C CA . GLU A 1 376 ? 0.973 3.154 -17.285 1.00 78.06 376 GLU A CA 1
ATOM 2996 C C . GLU A 1 376 ? 1.022 4.115 -18.473 1.00 78.06 376 GLU A C 1
ATOM 2998 O O . GLU A 1 376 ? 0.077 4.218 -19.254 1.00 78.06 376 GLU A O 1
ATOM 3003 N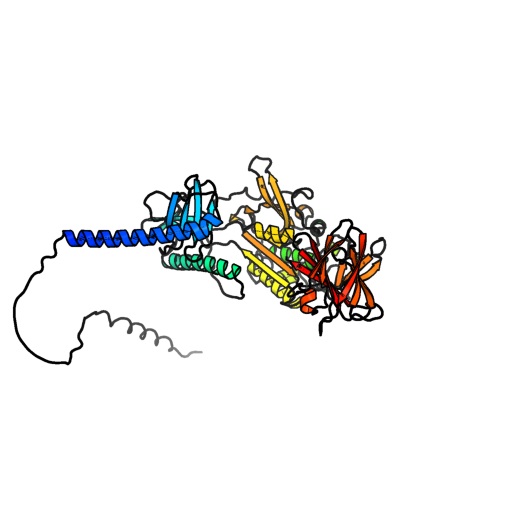 N . GLN A 1 377 ? 2.148 4.804 -18.619 1.00 64.50 377 GLN A N 1
ATOM 3004 C CA . GLN A 1 377 ? 2.454 5.664 -19.752 1.00 64.50 377 GLN A CA 1
ATOM 3005 C C . GLN A 1 377 ? 3.312 4.887 -20.748 1.00 64.50 377 GLN A C 1
ATOM 3007 O O . GLN A 1 377 ? 4.527 5.053 -20.836 1.00 64.50 377 GLN A O 1
ATOM 3012 N N . GLN A 1 378 ? 2.649 4.040 -21.530 1.00 52.06 378 GLN A N 1
ATOM 3013 C CA . GLN A 1 378 ? 3.204 3.509 -22.771 1.00 52.06 378 GLN A CA 1
ATOM 3014 C C . GLN A 1 378 ? 2.383 4.073 -23.923 1.00 52.06 378 GLN A C 1
ATOM 3016 O O . GLN A 1 378 ? 1.221 3.716 -24.116 1.00 52.06 378 GLN A O 1
ATOM 3021 N N . TRP A 1 379 ? 2.972 5.017 -24.654 1.00 40.94 379 TRP A N 1
ATOM 3022 C CA . TRP A 1 379 ? 2.288 5.701 -25.742 1.00 40.94 379 TRP A CA 1
ATOM 3023 C C . TRP A 1 379 ? 2.717 5.107 -27.090 1.00 40.94 379 TRP A C 1
ATOM 3025 O O . TRP A 1 379 ? 3.873 4.738 -27.286 1.00 40.94 379 TRP A O 1
ATOM 3035 N N . ALA A 1 380 ? 1.813 5.091 -28.076 1.00 39.12 380 ALA A N 1
ATOM 3036 C CA . ALA A 1 380 ? 2.034 4.610 -29.452 1.00 39.12 380 ALA A CA 1
ATOM 3037 C C . ALA A 1 380 ? 3.172 5.318 -30.248 1.00 39.12 380 ALA A C 1
ATOM 3039 O O . ALA A 1 380 ? 3.376 5.045 -31.428 1.00 39.12 380 ALA A O 1
ATOM 3040 N N . PHE A 1 381 ? 3.907 6.236 -29.616 1.00 38.03 381 PHE A N 1
ATOM 3041 C CA . PHE A 1 381 ? 4.934 7.136 -30.157 1.00 38.03 381 PHE A CA 1
ATOM 3042 C C . PHE A 1 381 ? 6.135 7.323 -29.211 1.00 38.03 381 PHE A C 1
ATOM 3044 O O . PHE A 1 381 ? 7.001 8.134 -29.541 1.00 38.03 381 PHE A O 1
ATOM 3051 N N . GLY A 1 382 ? 6.200 6.628 -28.065 1.00 47.06 382 GLY A N 1
ATOM 3052 C CA . GLY A 1 382 ? 7.300 6.808 -27.114 1.00 47.06 382 GLY A CA 1
ATOM 3053 C C . GLY A 1 382 ? 6.995 6.446 -25.657 1.00 47.06 382 GLY A C 1
ATOM 3054 O O . GLY A 1 382 ? 5.838 6.232 -25.287 1.00 47.06 382 GLY A O 1
ATOM 3055 N N . TYR A 1 383 ? 8.039 6.403 -24.830 1.00 56.19 383 TYR A N 1
ATOM 3056 C CA . TYR A 1 383 ? 7.953 6.277 -23.380 1.00 56.19 383 TYR A CA 1
ATOM 3057 C C . TYR A 1 383 ? 7.907 7.674 -22.754 1.00 56.19 383 TYR A C 1
ATOM 3059 O O . TYR A 1 383 ? 8.675 8.574 -23.094 1.00 56.19 383 TYR A O 1
ATOM 3067 N N . SER A 1 384 ? 6.997 7.868 -21.803 1.00 64.12 384 SER A N 1
ATOM 3068 C CA . SER A 1 384 ? 6.920 9.097 -21.013 1.00 64.12 384 SER A CA 1
ATOM 3069 C C . SER A 1 384 ? 6.900 8.745 -19.534 1.00 64.12 384 SER A C 1
ATOM 3071 O O . SER A 1 384 ? 6.309 7.728 -19.168 1.00 64.12 384 SER A O 1
ATOM 3073 N N . PRO A 1 385 ? 7.475 9.590 -18.664 1.00 72.69 385 PRO A N 1
ATOM 3074 C CA . PRO A 1 385 ? 7.293 9.420 -17.238 1.00 72.69 385 PRO A CA 1
ATOM 3075 C C . PRO A 1 385 ? 5.812 9.503 -16.850 1.00 72.69 385 PRO A C 1
ATOM 3077 O O . PRO A 1 385 ? 5.053 10.307 -17.404 1.00 72.69 385 PRO A O 1
ATOM 3080 N N . ILE A 1 386 ? 5.419 8.700 -15.866 1.00 76.44 386 ILE A N 1
ATOM 3081 C CA . ILE A 1 386 ? 4.104 8.728 -15.231 1.00 76.44 386 ILE A CA 1
ATOM 3082 C C . ILE A 1 386 ? 3.931 10.000 -14.391 1.00 76.44 386 ILE A C 1
ATOM 3084 O O . ILE A 1 386 ? 4.888 10.546 -13.836 1.00 76.44 386 ILE A O 1
ATOM 3088 N N . ASN A 1 387 ? 2.693 10.478 -14.254 1.00 74.25 387 ASN A N 1
ATOM 3089 C CA . ASN A 1 387 ? 2.405 11.641 -13.420 1.00 74.25 387 ASN A CA 1
ATOM 3090 C C . ASN A 1 387 ? 2.666 11.329 -11.932 1.00 74.25 387 ASN A C 1
ATOM 3092 O O . ASN A 1 387 ? 1.949 10.538 -11.312 1.00 74.25 387 ASN A O 1
ATOM 3096 N N . SER A 1 388 ? 3.655 12.001 -11.335 1.00 76.94 388 SER A N 1
ATOM 3097 C CA . SER A 1 388 ? 4.046 11.775 -9.939 1.00 76.94 388 SER A CA 1
ATOM 3098 C C . SER A 1 388 ? 2.996 12.215 -8.913 1.00 76.94 388 SER A C 1
ATOM 3100 O O . SER A 1 388 ? 3.059 11.784 -7.759 1.00 76.94 388 SER A O 1
ATOM 3102 N N . TYR A 1 389 ? 2.004 13.023 -9.308 1.00 72.25 389 TYR A N 1
ATOM 3103 C CA . TYR A 1 389 ? 0.931 13.490 -8.427 1.00 72.25 389 TYR A CA 1
ATOM 3104 C C . TYR A 1 389 ? 0.170 12.328 -7.772 1.00 72.25 389 TYR A C 1
ATOM 3106 O O . TYR A 1 389 ? 0.061 12.281 -6.550 1.00 72.25 389 TYR A O 1
ATOM 3114 N N . PHE A 1 390 ? -0.290 11.346 -8.553 1.00 75.75 390 PHE A N 1
ATOM 3115 C CA . PHE A 1 390 ? -1.091 10.233 -8.023 1.00 75.75 390 PHE A CA 1
ATOM 3116 C C . PHE A 1 390 ? -0.280 9.279 -7.137 1.00 75.75 390 PHE A C 1
ATOM 3118 O O . PHE A 1 390 ? -0.792 8.743 -6.151 1.00 75.75 390 PHE A O 1
ATOM 3125 N N . ILE A 1 391 ? 1.009 9.120 -7.444 1.00 82.75 391 ILE A N 1
ATOM 3126 C CA . ILE A 1 391 ? 1.953 8.382 -6.600 1.00 82.75 391 ILE A CA 1
ATOM 3127 C C . ILE A 1 391 ? 2.094 9.087 -5.247 1.00 82.75 391 ILE A C 1
ATOM 3129 O O . ILE A 1 391 ? 1.929 8.463 -4.195 1.00 82.75 391 ILE A O 1
ATOM 3133 N N . LYS A 1 392 ? 2.343 10.402 -5.265 1.00 81.75 392 LYS A N 1
ATOM 3134 C CA . LYS A 1 392 ? 2.453 11.222 -4.055 1.00 81.75 392 LYS A CA 1
ATOM 3135 C C . LYS A 1 392 ? 1.175 11.202 -3.227 1.00 81.75 392 LYS A C 1
ATOM 3137 O O . LYS A 1 392 ? 1.286 11.088 -2.014 1.00 81.75 392 LYS A O 1
ATOM 3142 N N . GLU A 1 393 ? -0.008 11.251 -3.835 1.00 79.06 393 GLU A N 1
ATOM 3143 C CA . GLU A 1 393 ? -1.281 11.159 -3.104 1.00 79.06 393 GLU A CA 1
ATOM 3144 C C . GLU A 1 393 ? -1.416 9.832 -2.348 1.00 79.06 393 GLU A C 1
ATOM 3146 O O . GLU A 1 393 ? -1.678 9.829 -1.145 1.00 79.06 393 GLU A O 1
ATOM 3151 N N . SER A 1 394 ? -1.101 8.702 -2.988 1.00 79.62 394 SER A N 1
ATOM 3152 C CA . SER A 1 394 ? -1.093 7.405 -2.297 1.00 79.62 394 SER A CA 1
ATOM 3153 C C . SER A 1 394 ? -0.110 7.380 -1.117 1.00 79.62 394 SER A C 1
ATOM 3155 O O . SER A 1 394 ? -0.461 6.937 -0.020 1.00 79.62 394 SER A O 1
ATOM 3157 N N . LEU A 1 395 ? 1.103 7.907 -1.307 1.00 85.62 395 LEU A N 1
ATOM 3158 C CA . LEU A 1 395 ? 2.105 8.015 -0.240 1.00 85.62 395 LEU A CA 1
ATOM 3159 C C . LEU A 1 395 ? 1.666 8.984 0.869 1.00 85.62 395 LEU A C 1
ATOM 3161 O O . LEU A 1 395 ? 1.929 8.748 2.049 1.00 85.62 395 LEU A O 1
ATOM 3165 N N . ASN A 1 396 ? 0.966 10.063 0.521 1.00 78.00 396 ASN A N 1
ATOM 3166 C CA . ASN A 1 396 ? 0.440 11.030 1.477 1.00 78.00 396 ASN A CA 1
ATOM 3167 C C . ASN A 1 396 ? -0.587 10.392 2.416 1.00 78.00 396 ASN A C 1
ATOM 3169 O O . ASN A 1 396 ? -0.613 10.732 3.602 1.00 78.00 396 ASN A O 1
ATOM 3173 N N . GLU A 1 397 ? -1.360 9.443 1.894 1.00 76.94 397 GLU A N 1
ATOM 3174 C CA . GLU A 1 397 ? -2.326 8.620 2.622 1.00 76.94 397 GLU A CA 1
ATOM 3175 C C . GLU A 1 397 ? -1.687 7.407 3.330 1.00 76.94 397 GLU A C 1
ATOM 3177 O O . GLU A 1 397 ? -2.391 6.539 3.843 1.00 76.94 397 GLU A O 1
ATOM 3182 N N . GLY A 1 398 ? -0.352 7.325 3.368 1.00 82.19 398 GLY A N 1
ATOM 3183 C CA . GLY A 1 398 ? 0.376 6.267 4.070 1.00 82.19 398 GLY A CA 1
ATOM 3184 C C . GLY A 1 398 ? 0.387 4.918 3.348 1.00 82.19 398 GLY A C 1
ATOM 3185 O O . GLY A 1 398 ? 0.771 3.914 3.951 1.00 82.19 398 GLY A O 1
ATOM 3186 N N . ARG A 1 399 ? -0.015 4.875 2.070 1.00 89.56 399 ARG A N 1
ATOM 3187 C CA . ARG A 1 399 ? -0.059 3.646 1.274 1.00 89.56 399 ARG A CA 1
ATOM 3188 C C . ARG A 1 399 ? 1.181 3.516 0.391 1.00 89.56 399 ARG A C 1
ATOM 3190 O O . ARG A 1 399 ? 1.319 4.302 -0.553 1.00 89.56 399 ARG A O 1
ATOM 3197 N N . PRO A 1 400 ? 2.057 2.525 0.642 1.00 98.19 400 PRO A N 1
ATOM 3198 C CA . PRO A 1 400 ? 3.100 2.188 -0.310 1.00 98.19 400 PRO A CA 1
ATOM 3199 C C . PRO A 1 400 ? 2.483 1.608 -1.583 1.00 98.19 400 PRO A C 1
ATOM 3201 O O . PRO A 1 400 ? 1.351 1.116 -1.583 1.00 98.19 400 PRO A O 1
ATOM 3204 N N . LEU A 1 401 ? 3.237 1.667 -2.671 1.00 98.44 401 LEU A N 1
ATOM 3205 C CA . LEU A 1 401 ? 2.782 1.251 -3.993 1.00 98.44 401 LEU A CA 1
ATOM 3206 C C . LEU A 1 401 ? 3.941 0.674 -4.806 1.00 98.44 401 LEU A C 1
ATOM 3208 O O . LEU A 1 401 ? 5.103 0.939 -4.501 1.00 98.44 401 LEU A O 1
ATOM 3212 N N . ILE A 1 402 ? 3.624 -0.103 -5.836 1.00 98.62 402 ILE A N 1
ATOM 3213 C CA . ILE A 1 402 ? 4.626 -0.567 -6.802 1.00 98.62 402 ILE A CA 1
ATOM 3214 C C . ILE A 1 402 ? 4.808 0.526 -7.850 1.00 98.62 402 ILE A C 1
ATOM 3216 O O . ILE A 1 402 ? 3.817 1.085 -8.315 1.00 98.62 402 ILE A O 1
ATOM 3220 N N . ILE A 1 403 ? 6.050 0.817 -8.216 1.00 96.69 403 ILE A N 1
ATOM 3221 C CA . ILE A 1 403 ? 6.416 1.689 -9.332 1.00 96.69 403 ILE A CA 1
ATOM 3222 C C . ILE A 1 403 ? 7.223 0.860 -10.325 1.00 96.69 403 ILE A C 1
ATOM 3224 O O . ILE A 1 403 ? 8.140 0.149 -9.910 1.00 96.69 403 ILE A O 1
ATOM 3228 N N . SER A 1 404 ? 6.890 0.977 -11.609 1.00 93.06 404 SER A N 1
ATOM 3229 C CA . SER A 1 404 ? 7.690 0.410 -12.694 1.00 93.06 404 SER A CA 1
ATOM 3230 C C . SER A 1 404 ? 8.652 1.461 -13.239 1.00 93.06 404 SER A C 1
ATOM 3232 O O . SER A 1 404 ? 8.297 2.635 -13.385 1.00 93.06 404 SER A O 1
ATOM 3234 N N . MET A 1 405 ? 9.894 1.041 -13.461 1.00 90.50 405 MET A N 1
ATOM 3235 C CA . MET A 1 405 ? 10.990 1.835 -14.004 1.00 90.50 405 MET A CA 1
ATOM 3236 C C . MET A 1 405 ? 11.337 1.331 -15.404 1.00 90.50 405 MET A C 1
ATOM 3238 O O . MET A 1 405 ? 11.321 0.123 -15.640 1.00 90.50 405 MET A O 1
ATOM 3242 N N . ASN A 1 406 ? 11.712 2.240 -16.310 1.00 85.00 406 ASN A N 1
ATOM 3243 C CA . ASN A 1 406 ? 11.926 1.905 -17.719 1.00 85.00 406 ASN A CA 1
ATOM 3244 C C . ASN A 1 406 ? 13.299 2.340 -18.246 1.00 85.00 406 ASN A C 1
ATOM 3246 O O . ASN A 1 406 ? 13.731 3.484 -18.073 1.00 85.00 406 ASN A O 1
ATOM 3250 N N . SER A 1 407 ? 13.974 1.444 -18.970 1.00 82.88 407 SER A N 1
ATOM 3251 C CA . SER A 1 407 ? 15.289 1.719 -19.558 1.00 82.88 407 SER A CA 1
ATOM 3252 C C . SER A 1 407 ? 15.299 2.830 -20.608 1.00 82.88 407 SER A C 1
ATOM 3254 O O . SER A 1 407 ? 16.301 3.535 -20.758 1.00 82.88 407 SER A O 1
ATOM 3256 N N . HIS A 1 408 ? 14.185 3.037 -21.309 1.00 75.88 408 HIS A N 1
ATOM 3257 C CA . HIS A 1 408 ? 14.048 4.114 -22.291 1.00 75.88 408 HIS A CA 1
ATOM 3258 C C . HIS A 1 408 ? 14.003 5.492 -21.626 1.00 75.88 408 HIS A C 1
ATOM 3260 O O . HIS A 1 408 ? 14.512 6.461 -22.185 1.00 75.88 408 HIS A O 1
ATOM 3266 N N . LEU A 1 409 ? 13.510 5.552 -20.388 1.00 76.94 409 LEU A N 1
ATOM 3267 C CA . LEU A 1 409 ? 13.439 6.766 -19.577 1.00 76.94 409 LEU A CA 1
ATOM 3268 C C . LEU A 1 409 ? 14.723 7.058 -18.782 1.00 76.94 409 LEU A C 1
ATOM 3270 O O . LEU A 1 409 ? 14.804 8.070 -18.092 1.00 76.94 409 LEU A O 1
ATOM 3274 N N . GLY A 1 410 ? 15.738 6.197 -18.891 1.00 78.56 410 GLY A N 1
ATOM 3275 C CA . GLY A 1 410 ? 17.017 6.340 -18.187 1.00 78.56 410 GLY A CA 1
ATOM 3276 C C . GLY A 1 410 ? 17.197 5.433 -16.979 1.00 78.56 410 GLY A C 1
ATOM 3277 O O . GLY A 1 410 ? 18.194 5.545 -16.276 1.00 78.56 410 GLY A O 1
ATOM 3278 N N . ALA A 1 411 ? 16.268 4.509 -16.753 1.00 86.69 411 ALA A N 1
ATOM 3279 C CA . ALA A 1 411 ? 16.336 3.537 -15.674 1.00 86.69 411 ALA A CA 1
ATOM 3280 C C . ALA A 1 411 ? 16.936 2.187 -16.122 1.00 86.69 411 ALA A C 1
ATOM 3282 O O . ALA A 1 411 ? 17.525 2.051 -17.193 1.00 86.69 411 ALA A O 1
ATOM 3283 N N . ILE A 1 412 ? 16.738 1.162 -15.295 1.00 86.62 412 ILE A N 1
ATOM 3284 C CA . ILE A 1 412 ? 16.667 -0.237 -15.726 1.00 86.62 412 ILE A CA 1
ATOM 3285 C C . ILE A 1 412 ? 15.198 -0.672 -15.714 1.00 86.62 412 ILE A C 1
ATOM 3287 O O . ILE A 1 412 ? 14.418 -0.118 -14.942 1.00 86.62 412 ILE A O 1
ATOM 3291 N N . ASN A 1 413 ? 14.827 -1.664 -16.528 1.00 85.88 413 ASN A N 1
ATOM 3292 C CA . ASN A 1 413 ? 13.487 -2.256 -16.459 1.00 85.88 413 ASN A CA 1
ATOM 3293 C C . ASN A 1 413 ? 13.331 -2.994 -15.127 1.00 85.88 413 ASN A C 1
ATOM 3295 O O . ASN A 1 413 ? 13.915 -4.066 -14.948 1.00 85.88 413 ASN A O 1
ATOM 3299 N N . HIS A 1 414 ? 12.615 -2.391 -14.178 1.00 91.19 414 HIS A N 1
ATOM 3300 C CA . HIS A 1 414 ? 12.562 -2.884 -12.803 1.00 91.19 414 HIS A CA 1
ATOM 3301 C C . HIS A 1 414 ? 11.325 -2.391 -12.055 1.00 91.19 414 HIS A C 1
ATOM 3303 O O . HIS A 1 414 ? 10.990 -1.213 -12.124 1.00 91.19 414 HIS A O 1
ATOM 3309 N N . ASP A 1 415 ? 10.691 -3.278 -11.290 1.00 94.12 415 ASP A N 1
ATOM 3310 C CA . ASP A 1 415 ? 9.606 -2.917 -10.378 1.00 94.12 415 ASP A CA 1
ATOM 3311 C C . ASP A 1 415 ? 10.149 -2.755 -8.957 1.00 94.12 415 ASP A C 1
ATOM 3313 O O . ASP A 1 415 ? 10.833 -3.644 -8.438 1.00 94.12 415 ASP A O 1
ATOM 3317 N N . VAL A 1 416 ? 9.786 -1.654 -8.302 1.00 96.81 416 VAL A N 1
ATOM 3318 C CA . VAL A 1 416 ? 10.192 -1.318 -6.928 1.00 96.81 416 VAL A CA 1
ATOM 3319 C C . VAL A 1 416 ? 8.986 -0.942 -6.071 1.00 96.81 416 VAL A C 1
ATOM 3321 O O . VAL A 1 416 ? 7.941 -0.558 -6.592 1.00 96.81 416 VAL A O 1
ATOM 3324 N N . VAL A 1 417 ? 9.121 -0.999 -4.741 1.00 98.56 417 VAL A N 1
ATOM 3325 C CA . VAL A 1 417 ? 8.058 -0.549 -3.823 1.00 98.56 417 VAL A CA 1
ATOM 3326 C C . VAL A 1 417 ? 8.398 0.821 -3.258 1.00 98.56 417 VAL A C 1
ATOM 3328 O O . VAL A 1 417 ? 9.324 0.954 -2.459 1.00 98.56 417 VAL A O 1
ATOM 3331 N N . ALA A 1 418 ? 7.631 1.839 -3.637 1.00 98.62 418 ALA A N 1
ATOM 3332 C CA . ALA A 1 418 ? 7.773 3.186 -3.107 1.00 98.62 418 ALA A CA 1
ATOM 3333 C C . ALA A 1 418 ? 7.041 3.355 -1.778 1.00 98.62 418 ALA A C 1
ATOM 3335 O O . ALA A 1 418 ? 5.897 2.927 -1.611 1.00 98.62 418 ALA A O 1
ATOM 3336 N N . TYR A 1 419 ? 7.706 4.030 -0.843 1.00 98.31 419 TYR A N 1
ATOM 3337 C CA . TYR A 1 419 ? 7.184 4.341 0.488 1.00 98.31 419 TYR A CA 1
ATOM 3338 C C . TYR A 1 419 ? 7.529 5.773 0.937 1.00 98.31 419 TYR A C 1
ATOM 3340 O O . TYR A 1 419 ? 7.378 6.135 2.108 1.00 98.31 419 TYR A O 1
ATOM 3348 N N . GLY A 1 420 ? 7.961 6.617 0.002 1.00 96.62 420 GLY A N 1
ATOM 3349 C CA . GLY A 1 420 ? 8.186 8.037 0.223 1.00 96.62 420 GLY A CA 1
ATOM 3350 C C . GLY A 1 420 ? 8.602 8.767 -1.047 1.00 96.62 420 GLY A C 1
ATOM 3351 O O . GLY A 1 420 ? 8.706 8.168 -2.117 1.00 96.62 420 GLY A O 1
ATOM 3352 N N . TYR A 1 421 ? 8.845 10.066 -0.926 1.00 95.94 421 TYR A N 1
ATOM 3353 C CA . TYR A 1 421 ? 9.376 10.907 -1.992 1.00 95.94 421 TYR A CA 1
ATOM 3354 C C . TYR A 1 421 ? 10.264 12.012 -1.421 1.00 95.94 421 TYR A C 1
ATOM 3356 O O . TYR A 1 421 ? 10.042 12.512 -0.316 1.00 95.94 421 TYR A O 1
ATOM 3364 N N . GLN A 1 422 ? 11.279 12.397 -2.184 1.00 91.19 422 GLN A N 1
ATOM 3365 C CA . GLN A 1 422 ? 12.206 13.467 -1.833 1.00 91.19 422 GLN A CA 1
ATOM 3366 C C . GLN A 1 422 ? 12.842 14.041 -3.102 1.00 91.19 422 GLN A C 1
ATOM 3368 O O . GLN A 1 422 ? 12.973 13.342 -4.109 1.00 91.19 422 GLN A O 1
ATOM 3373 N N . ASP A 1 423 ? 13.291 15.287 -3.024 1.00 87.56 423 ASP A N 1
ATOM 3374 C CA . ASP A 1 423 ? 14.124 15.876 -4.067 1.00 87.56 423 ASP A CA 1
ATOM 3375 C C . ASP A 1 423 ? 15.590 15.476 -3.851 1.00 87.56 423 ASP A C 1
ATOM 3377 O O . ASP A 1 423 ? 16.046 15.323 -2.713 1.00 87.56 423 ASP A O 1
ATOM 3381 N N . TYR A 1 424 ? 16.334 15.328 -4.942 1.00 84.12 424 TYR A N 1
ATOM 3382 C CA . TYR A 1 424 ? 17.765 15.051 -4.934 1.00 84.12 424 TYR A CA 1
ATOM 3383 C C . TYR A 1 424 ? 18.499 16.029 -5.848 1.00 84.12 424 TYR A C 1
ATOM 3385 O O . TYR A 1 424 ? 18.151 16.188 -7.019 1.00 84.12 424 TYR A O 1
ATOM 3393 N N . THR A 1 425 ? 19.531 16.679 -5.312 1.00 84.50 425 THR A N 1
ATOM 3394 C CA . THR A 1 425 ? 20.429 17.555 -6.070 1.00 84.50 425 THR A CA 1
ATOM 3395 C C . THR A 1 425 ? 21.713 16.803 -6.379 1.00 84.50 425 THR A C 1
ATOM 3397 O O . THR A 1 425 ? 22.460 16.453 -5.463 1.00 84.50 425 THR A O 1
ATOM 3400 N N . TYR A 1 426 ? 21.992 16.585 -7.663 1.00 77.38 426 TYR A N 1
ATOM 3401 C CA . TYR A 1 426 ? 23.190 15.870 -8.085 1.00 77.38 426 TYR A CA 1
ATOM 3402 C C . TYR A 1 426 ? 24.461 16.675 -7.744 1.00 77.38 426 TYR A C 1
ATOM 3404 O O . TYR A 1 426 ? 24.571 17.844 -8.133 1.00 77.38 426 TYR A O 1
ATOM 3412 N N . PRO A 1 427 ? 25.459 16.075 -7.061 1.00 77.88 427 PRO A N 1
ATOM 3413 C CA . PRO A 1 427 ? 26.680 16.778 -6.654 1.00 77.88 427 PRO A CA 1
ATOM 3414 C C . PRO A 1 427 ? 27.529 17.306 -7.818 1.00 77.88 427 PRO A C 1
ATOM 3416 O O . PRO A 1 427 ? 28.301 18.246 -7.649 1.00 77.88 427 PRO A O 1
ATOM 3419 N N . ASN A 1 428 ? 27.396 16.699 -8.998 1.00 76.94 428 ASN A N 1
ATOM 3420 C CA . ASN A 1 428 ? 28.116 17.061 -10.222 1.00 76.94 428 ASN A CA 1
ATOM 3421 C C . ASN A 1 428 ? 27.497 18.266 -10.966 1.00 76.94 428 ASN A C 1
ATOM 3423 O O . ASN A 1 428 ? 28.022 18.667 -12.004 1.00 76.94 428 ASN A O 1
ATOM 3427 N N . GLY A 1 429 ? 26.411 18.852 -10.448 1.00 72.06 429 GLY A N 1
ATOM 3428 C CA . GLY A 1 429 ? 25.745 20.004 -11.056 1.00 72.06 429 GLY A CA 1
ATOM 3429 C C . GLY A 1 429 ? 24.717 19.662 -12.138 1.00 72.06 429 GLY A C 1
ATOM 3430 O O . GLY A 1 429 ? 24.247 20.579 -12.807 1.00 72.06 429 GLY A O 1
ATOM 3431 N N . GLU A 1 430 ? 24.327 18.391 -12.292 1.00 68.69 430 GLU A N 1
ATOM 3432 C CA . GLU A 1 430 ? 23.297 17.949 -13.255 1.00 68.69 430 GLU A CA 1
ATOM 3433 C C . GLU A 1 430 ? 21.874 18.418 -12.915 1.00 68.69 430 GLU A C 1
ATOM 3435 O O . GLU A 1 430 ? 20.961 18.262 -13.718 1.00 68.69 430 GLU A O 1
ATOM 3440 N N . GLY A 1 431 ? 21.680 19.053 -11.757 1.00 74.00 431 GLY A N 1
ATOM 3441 C CA . GLY A 1 431 ? 20.426 19.694 -11.373 1.00 74.00 431 GLY A CA 1
ATOM 3442 C C . GLY A 1 431 ? 19.782 19.064 -10.145 1.00 74.00 431 GLY A C 1
ATOM 3443 O O . GLY A 1 431 ? 20.386 18.255 -9.440 1.00 74.00 431 GLY A O 1
ATOM 3444 N N . SER A 1 432 ? 18.555 19.499 -9.859 1.00 79.69 432 SER A N 1
ATOM 3445 C CA . SER A 1 432 ? 17.722 18.941 -8.792 1.00 79.69 432 SER A CA 1
ATOM 3446 C C . SER A 1 432 ? 16.490 18.300 -9.397 1.00 79.69 432 SER A C 1
ATOM 3448 O O . SER A 1 432 ? 15.817 18.925 -10.216 1.00 79.69 432 SER A O 1
ATOM 3450 N N . TYR A 1 433 ? 16.207 17.075 -8.979 1.00 82.12 433 TYR A N 1
ATOM 3451 C CA . TYR A 1 433 ? 15.112 16.274 -9.499 1.00 82.12 433 TYR A CA 1
ATOM 3452 C C . TYR A 1 433 ? 14.253 15.760 -8.357 1.00 82.12 433 TYR A C 1
ATOM 3454 O O . TYR A 1 433 ? 14.755 15.416 -7.288 1.00 82.12 433 TYR A O 1
ATOM 3462 N N . GLU A 1 434 ? 12.957 15.678 -8.613 1.00 86.69 434 GLU A N 1
ATOM 3463 C CA . GLU A 1 434 ? 12.038 14.941 -7.762 1.00 86.69 434 GLU A CA 1
ATOM 3464 C C . GLU A 1 434 ? 12.275 13.436 -7.927 1.00 86.69 434 GLU A C 1
ATOM 3466 O O . GLU A 1 434 ? 12.564 12.949 -9.021 1.00 86.69 434 GLU A O 1
ATOM 3471 N N . GLY A 1 435 ? 12.105 12.677 -6.849 1.00 89.19 435 GLY A N 1
ATOM 3472 C CA . GLY A 1 435 ? 12.095 11.229 -6.939 1.00 89.19 435 GLY A CA 1
ATOM 3473 C C . GLY A 1 435 ? 11.417 10.546 -5.766 1.00 89.19 435 GLY A C 1
ATOM 3474 O O . GLY A 1 435 ? 10.933 11.177 -4.821 1.00 89.19 435 GLY A O 1
ATOM 3475 N N . PHE A 1 436 ? 11.381 9.226 -5.846 1.00 97.69 436 PHE A N 1
ATOM 3476 C CA . PHE A 1 436 ? 10.721 8.359 -4.885 1.00 97.69 436 PHE A CA 1
ATOM 3477 C C . PHE A 1 436 ? 11.745 7.666 -3.995 1.00 97.69 436 PHE A C 1
ATOM 3479 O O . PHE A 1 436 ? 12.839 7.320 -4.435 1.00 97.69 436 PHE A O 1
ATOM 3486 N N . VAL A 1 437 ? 11.378 7.464 -2.732 1.00 98.19 437 VAL A N 1
ATOM 3487 C CA . VAL A 1 437 ? 12.115 6.618 -1.794 1.00 98.19 437 VAL A CA 1
ATOM 3488 C C . VAL A 1 437 ? 11.523 5.219 -1.874 1.00 98.19 437 VAL A C 1
ATOM 3490 O O . VAL A 1 437 ? 10.326 5.040 -1.624 1.00 98.19 437 VAL A O 1
ATOM 3493 N N . VAL A 1 438 ? 12.351 4.246 -2.245 1.00 98.25 438 VAL A N 1
ATOM 3494 C CA . VAL A 1 438 ? 11.905 2.902 -2.611 1.00 98.25 438 VAL A CA 1
ATOM 3495 C C . VAL A 1 438 ? 12.702 1.809 -1.918 1.00 98.25 438 VAL A C 1
ATOM 3497 O O . VAL A 1 438 ? 13.888 1.960 -1.614 1.00 98.25 438 VAL A O 1
ATOM 3500 N N . HIS A 1 439 ? 12.038 0.672 -1.736 1.00 97.62 439 HIS A N 1
ATOM 3501 C CA . HIS A 1 439 ? 12.679 -0.607 -1.506 1.00 97.62 439 HIS A CA 1
ATOM 3502 C C . HIS A 1 439 ? 12.940 -1.240 -2.873 1.00 97.62 439 HIS A C 1
ATOM 3504 O O . HIS A 1 439 ? 12.002 -1.579 -3.598 1.00 97.62 439 HIS A O 1
ATOM 3510 N N . PHE A 1 440 ? 14.214 -1.406 -3.224 1.00 93.81 440 PHE A N 1
ATOM 3511 C CA . PHE A 1 440 ? 14.641 -1.848 -4.553 1.00 93.81 440 PHE A CA 1
ATOM 3512 C C . PHE A 1 440 ? 14.418 -3.352 -4.792 1.00 93.81 440 PHE A C 1
ATOM 3514 O O . PHE A 1 440 ? 14.563 -3.835 -5.907 1.00 93.81 440 PHE A O 1
ATOM 3521 N N . GLY A 1 441 ? 14.084 -4.116 -3.745 1.00 92.62 441 GLY A N 1
ATOM 3522 C CA . GLY A 1 441 ? 13.753 -5.547 -3.848 1.00 92.62 441 GLY A CA 1
ATOM 3523 C C . GLY A 1 441 ? 14.970 -6.454 -4.043 1.00 92.62 441 GLY A C 1
ATOM 3524 O O . GLY A 1 441 ? 14.837 -7.601 -4.461 1.00 92.62 441 GLY A O 1
ATOM 3525 N N . TRP A 1 442 ? 16.171 -5.939 -3.794 1.00 90.00 442 TRP A N 1
ATOM 3526 C CA . TRP A 1 442 ? 17.408 -6.713 -3.776 1.00 90.00 442 TRP A CA 1
ATOM 3527 C C . TRP A 1 442 ? 17.781 -7.040 -2.331 1.00 90.00 442 TRP A C 1
ATOM 3529 O O . TRP A 1 442 ? 17.628 -6.200 -1.449 1.00 90.00 442 TRP A O 1
ATOM 3539 N N . SER A 1 443 ? 18.326 -8.232 -2.095 1.00 79.31 443 SER A N 1
ATOM 3540 C CA . SER A 1 443 ? 18.447 -8.819 -0.754 1.00 79.31 443 SER A CA 1
ATOM 3541 C C . SER A 1 443 ? 19.346 -8.059 0.232 1.00 79.31 443 SER A C 1
ATOM 3543 O O . SER A 1 443 ? 19.192 -8.213 1.446 1.00 79.31 443 SER A O 1
ATOM 3545 N N . GLN A 1 444 ? 20.261 -7.206 -0.241 1.00 83.38 444 GLN A N 1
ATOM 3546 C CA . GLN A 1 444 ? 21.084 -6.378 0.648 1.00 83.38 444 GLN A CA 1
ATOM 3547 C C . GLN A 1 444 ? 20.261 -5.255 1.293 1.00 83.38 444 GLN A C 1
ATOM 3549 O O . GLN A 1 444 ? 19.588 -4.497 0.604 1.00 83.38 444 GLN A O 1
ATOM 3554 N N . ALA A 1 445 ? 20.399 -5.075 2.610 1.00 80.50 445 ALA A N 1
ATOM 3555 C CA . ALA A 1 445 ? 19.654 -4.060 3.362 1.00 80.50 445 ALA A CA 1
ATOM 3556 C C . ALA A 1 445 ? 19.907 -2.613 2.891 1.00 80.50 445 ALA A C 1
ATOM 3558 O O . ALA A 1 445 ? 19.049 -1.753 3.070 1.00 80.50 445 ALA A O 1
ATOM 3559 N N . SER A 1 446 ? 21.050 -2.330 2.256 1.00 86.44 446 SER A N 1
ATOM 3560 C CA . SER A 1 446 ? 21.325 -1.032 1.620 1.00 86.44 446 SER A CA 1
ATOM 3561 C C . SER A 1 446 ? 20.338 -0.697 0.498 1.00 86.44 446 SER A C 1
ATOM 3563 O O . SER A 1 446 ? 20.089 0.474 0.238 1.00 86.44 446 SER A O 1
ATOM 3565 N N . ASN A 1 447 ? 19.720 -1.709 -0.112 1.00 91.62 447 ASN A N 1
ATOM 3566 C CA . ASN A 1 447 ? 18.743 -1.555 -1.185 1.00 91.62 447 ASN A CA 1
ATOM 3567 C C . ASN A 1 447 ? 17.318 -1.322 -0.667 1.00 91.62 447 ASN A C 1
ATOM 3569 O O . ASN A 1 447 ? 16.393 -1.152 -1.459 1.00 91.62 447 ASN A O 1
ATOM 3573 N N . ALA A 1 448 ? 17.121 -1.301 0.652 1.00 94.06 448 ALA A N 1
ATOM 3574 C CA . ALA A 1 448 ? 15.820 -1.035 1.244 1.00 94.06 448 ALA A CA 1
ATOM 3575 C C . ALA A 1 448 ? 15.432 0.449 1.210 1.00 94.06 448 ALA A C 1
ATOM 3577 O O . ALA A 1 448 ? 14.264 0.736 1.435 1.00 94.06 448 ALA A O 1
ATOM 3578 N N . CYS A 1 449 ? 16.389 1.360 0.967 1.00 96.12 449 CYS A N 1
ATOM 3579 C CA . CYS A 1 449 ? 16.202 2.811 1.030 1.00 96.12 449 CYS A CA 1
ATOM 3580 C C . CYS A 1 449 ? 16.963 3.541 -0.080 1.00 96.12 449 CYS A C 1
ATOM 3582 O O . CYS A 1 449 ? 17.970 4.214 0.158 1.00 96.12 449 CYS A O 1
ATOM 3584 N N . ILE A 1 450 ? 16.458 3.407 -1.302 1.00 96.94 450 ILE A N 1
ATOM 3585 C CA . ILE A 1 450 ? 17.050 3.977 -2.514 1.00 96.94 450 ILE A CA 1
ATOM 3586 C C . ILE A 1 450 ? 16.189 5.131 -3.019 1.00 96.94 450 ILE A C 1
ATOM 3588 O O . ILE A 1 450 ? 14.965 5.101 -2.913 1.00 96.94 450 ILE A O 1
ATOM 3592 N N . TRP A 1 451 ? 16.831 6.162 -3.554 1.00 96.62 451 TRP A N 1
ATOM 3593 C CA . TRP A 1 451 ? 16.173 7.226 -4.291 1.00 96.62 451 TRP A CA 1
ATOM 3594 C C . TRP A 1 451 ? 16.154 6.885 -5.781 1.00 96.62 451 TRP A C 1
ATOM 3596 O O . TRP A 1 451 ? 17.194 6.573 -6.361 1.00 96.62 451 TRP A O 1
ATOM 3606 N N . VAL A 1 452 ? 14.980 6.969 -6.401 1.00 95.38 452 VAL A N 1
ATOM 3607 C CA . VAL A 1 452 ? 14.809 6.807 -7.851 1.00 95.38 452 VAL A CA 1
ATOM 3608 C C . VAL A 1 452 ? 14.176 8.059 -8.438 1.00 95.38 452 VAL A C 1
ATOM 3610 O O . VAL A 1 452 ? 13.232 8.601 -7.867 1.00 95.38 452 VAL A O 1
ATOM 3613 N N . ASN A 1 453 ? 14.689 8.531 -9.571 1.00 91.19 453 ASN A N 1
ATOM 3614 C CA . ASN A 1 453 ? 14.180 9.730 -10.228 1.00 91.19 453 ASN A CA 1
ATOM 3615 C C . ASN A 1 453 ? 12.746 9.499 -10.729 1.00 91.19 453 ASN A C 1
ATOM 3617 O O . ASN A 1 453 ? 12.466 8.473 -11.351 1.00 91.19 453 ASN A O 1
ATOM 3621 N N . SER A 1 454 ? 11.836 10.450 -10.509 1.00 87.75 454 SER A N 1
ATOM 3622 C CA . SER A 1 454 ? 10.456 10.314 -10.997 1.00 87.75 454 SER A CA 1
ATOM 3623 C C . SER A 1 454 ? 10.384 10.253 -12.526 1.00 87.75 454 SER A C 1
ATOM 3625 O O . SER A 1 454 ? 9.504 9.590 -13.068 1.00 87.75 454 SER A O 1
ATOM 3627 N N . ALA A 1 455 ? 11.356 10.854 -13.223 1.00 83.62 455 ALA A N 1
ATOM 3628 C CA . ALA A 1 455 ? 11.473 10.799 -14.677 1.00 83.62 455 ALA A CA 1
ATOM 3629 C C . ALA A 1 455 ? 11.797 9.397 -15.220 1.00 83.62 455 ALA A C 1
ATOM 3631 O O . ALA A 1 455 ? 11.667 9.178 -16.414 1.00 83.62 455 ALA A O 1
ATOM 3632 N N . TRP A 1 456 ? 12.219 8.452 -14.378 1.00 88.69 456 TRP A N 1
ATOM 3633 C CA . TRP A 1 456 ? 12.530 7.074 -14.779 1.00 88.69 456 TRP A CA 1
ATOM 3634 C C . TRP A 1 456 ? 11.317 6.140 -14.768 1.00 88.69 456 TRP A C 1
ATOM 3636 O O . TRP A 1 456 ? 11.422 4.993 -15.204 1.00 88.69 456 TRP A O 1
ATOM 3646 N N . CYS A 1 457 ? 10.199 6.602 -14.210 1.00 89.44 457 CYS A N 1
ATOM 3647 C CA . CYS A 1 457 ? 9.065 5.766 -13.845 1.00 89.44 457 CYS A CA 1
ATOM 3648 C C . CYS A 1 457 ? 7.965 5.879 -14.901 1.00 89.44 457 CYS A C 1
ATOM 3650 O O . CYS A 1 457 ? 7.516 6.989 -15.162 1.00 89.44 457 CYS A O 1
ATOM 3652 N N . ASP A 1 458 ? 7.497 4.772 -15.471 1.00 85.06 458 ASP A N 1
ATOM 3653 C CA . ASP A 1 458 ? 6.460 4.755 -16.517 1.00 85.06 458 ASP A CA 1
ATOM 3654 C C . ASP A 1 458 ? 5.119 4.186 -16.036 1.00 85.06 458 ASP A C 1
ATOM 3656 O O . ASP A 1 458 ? 4.105 4.382 -16.701 1.00 85.06 458 ASP A O 1
ATOM 3660 N N . ALA A 1 459 ? 5.065 3.537 -14.870 1.00 86.88 459 ALA A N 1
ATOM 3661 C CA . ALA A 1 459 ? 3.825 2.968 -14.349 1.00 86.88 459 ALA A CA 1
ATOM 3662 C C . ALA A 1 459 ? 3.784 2.873 -12.817 1.00 86.88 459 ALA A C 1
ATOM 3664 O O . ALA A 1 459 ? 4.812 2.936 -12.137 1.00 86.88 459 ALA A O 1
ATOM 3665 N N . TYR A 1 460 ? 2.585 2.672 -12.261 1.00 93.38 460 TYR A N 1
ATOM 3666 C CA . TYR A 1 460 ? 2.398 2.344 -10.846 1.00 93.38 460 TYR A CA 1
ATOM 3667 C C . TYR A 1 460 ? 1.221 1.391 -10.585 1.00 93.38 460 TYR A C 1
ATOM 3669 O O . TYR A 1 460 ? 0.286 1.305 -11.380 1.00 93.38 460 TYR A O 1
ATOM 3677 N N . ILE A 1 461 ? 1.233 0.724 -9.422 1.00 95.81 461 ILE A N 1
ATOM 3678 C CA . ILE A 1 461 ? 0.115 -0.067 -8.872 1.00 95.81 461 ILE A CA 1
ATOM 3679 C C . ILE A 1 461 ? -0.117 0.322 -7.413 1.00 95.81 461 ILE A C 1
ATOM 3681 O O . ILE A 1 461 ? 0.766 0.139 -6.574 1.00 95.81 461 ILE A O 1
ATOM 3685 N N . THR A 1 462 ? -1.323 0.779 -7.081 1.00 90.19 462 THR A N 1
ATOM 3686 C CA . THR A 1 462 ? -1.755 1.030 -5.700 1.00 90.19 462 THR A CA 1
ATOM 3687 C C . THR A 1 462 ? -2.728 -0.044 -5.220 1.00 90.19 462 THR A C 1
ATOM 3689 O O . THR A 1 462 ? -3.542 -0.563 -5.987 1.00 90.19 462 THR A O 1
ATOM 3692 N N . LEU A 1 463 ? -2.655 -0.363 -3.924 1.00 91.88 463 LEU A N 1
ATOM 3693 C CA . LEU A 1 463 ? -3.562 -1.277 -3.232 1.00 91.88 463 LEU A CA 1
ATOM 3694 C C . LEU A 1 463 ? -4.244 -0.542 -2.075 1.00 91.88 463 LEU A C 1
ATOM 3696 O O . LEU A 1 463 ? -3.575 -0.002 -1.195 1.00 91.88 463 LEU A O 1
ATOM 3700 N N . LYS A 1 464 ? -5.578 -0.551 -2.060 1.00 87.94 464 LYS A N 1
ATOM 3701 C CA . LYS A 1 464 ? -6.410 -0.066 -0.953 1.00 87.94 464 LYS A CA 1
ATOM 3702 C C . LYS A 1 464 ? -7.243 -1.223 -0.420 1.00 87.94 464 LYS A C 1
ATOM 3704 O O . LYS A 1 464 ? -7.903 -1.900 -1.197 1.00 87.94 464 LYS A O 1
ATOM 3709 N N . LEU A 1 465 ? -7.233 -1.441 0.888 1.00 86.19 465 LEU A N 1
ATOM 3710 C CA . LEU A 1 465 ? -8.078 -2.446 1.532 1.00 86.19 465 LEU A CA 1
ATOM 3711 C C . LEU A 1 465 ? -9.334 -1.769 2.071 1.00 86.19 465 LEU A C 1
ATOM 3713 O O . LEU A 1 465 ? -9.265 -0.688 2.659 1.00 86.19 465 LEU A O 1
ATOM 3717 N N . PHE A 1 466 ? -10.481 -2.395 1.851 1.00 80.75 466 PHE A N 1
ATOM 3718 C CA . PHE A 1 466 ? -11.784 -1.920 2.298 1.00 80.75 466 PHE A CA 1
ATOM 3719 C C . PHE A 1 466 ? -12.170 -2.647 3.581 1.00 80.75 466 PHE A C 1
ATOM 3721 O O . PHE A 1 466 ? -13.141 -3.396 3.622 1.00 80.75 466 PHE A O 1
ATOM 3728 N N . HIS A 1 467 ? -11.375 -2.444 4.630 1.00 79.31 467 HIS A N 1
ATOM 3729 C CA . HIS A 1 467 ? -11.605 -3.080 5.916 1.00 79.31 467 HIS A CA 1
ATOM 3730 C C . HIS A 1 467 ? -11.593 -2.056 7.052 1.00 79.31 467 HIS A C 1
ATOM 3732 O O . HIS A 1 467 ? -10.661 -1.265 7.186 1.00 79.31 467 HIS A O 1
ATOM 3738 N N . THR A 1 468 ? -12.635 -2.085 7.880 1.00 76.25 468 THR A N 1
ATOM 3739 C CA . THR A 1 468 ? -12.726 -1.287 9.105 1.00 76.25 468 THR A CA 1
ATOM 3740 C C . THR A 1 468 ? -12.399 -2.177 10.294 1.00 76.25 468 THR A C 1
ATOM 3742 O O . THR A 1 468 ? -13.039 -3.207 10.497 1.00 76.25 468 THR A O 1
ATOM 3745 N N . HIS A 1 469 ? -11.417 -1.764 11.091 1.00 78.00 469 HIS A N 1
ATOM 3746 C CA . HIS A 1 469 ? -10.976 -2.527 12.249 1.00 78.00 469 HIS A CA 1
ATOM 3747 C C . HIS A 1 469 ? -11.913 -2.373 13.443 1.00 78.00 469 HIS A C 1
ATOM 3749 O O . HIS A 1 469 ? -12.042 -1.286 14.001 1.00 78.00 469 HIS A O 1
ATOM 3755 N N . ASP A 1 470 ? -12.490 -3.493 13.866 1.00 80.44 470 ASP A N 1
ATOM 3756 C CA . ASP A 1 470 ? -13.097 -3.650 15.185 1.00 80.44 470 ASP A CA 1
ATOM 3757 C C . ASP A 1 470 ? -12.090 -4.346 16.109 1.00 80.44 470 ASP A C 1
ATOM 3759 O O . ASP A 1 470 ? -11.852 -5.552 15.980 1.00 80.44 470 ASP A O 1
ATOM 3763 N N . CYS A 1 471 ? -11.402 -3.558 16.940 1.00 83.38 471 CYS A N 1
ATOM 3764 C CA . CYS A 1 471 ? -10.271 -4.006 17.750 1.00 83.38 471 CYS A CA 1
ATOM 3765 C C . CYS A 1 471 ? -10.639 -4.194 19.222 1.00 83.38 471 CYS A C 1
ATOM 3767 O O . CYS A 1 471 ? -11.111 -3.267 19.883 1.00 83.38 471 CYS A O 1
ATOM 3769 N N . GLU A 1 472 ? -10.282 -5.350 19.769 1.00 86.00 472 GLU A N 1
ATOM 3770 C CA . GLU A 1 472 ? -10.347 -5.633 21.200 1.00 86.00 472 GLU A CA 1
ATOM 3771 C C . GLU A 1 472 ? -8.971 -5.504 21.864 1.00 86.00 472 GLU A C 1
ATOM 3773 O O . GLU A 1 472 ? -7.927 -5.603 21.212 1.00 86.00 472 GLU A O 1
ATOM 3778 N N 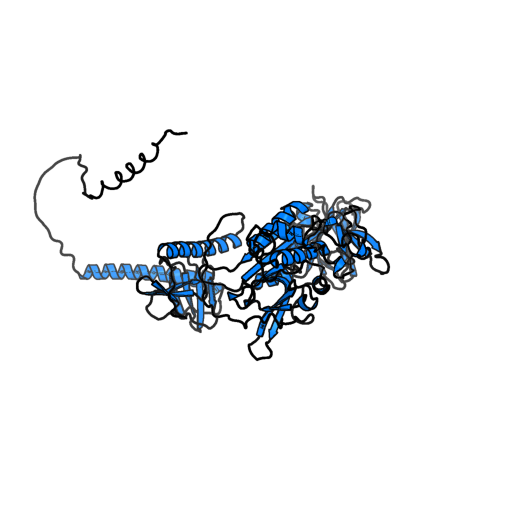. ILE A 1 473 ? -8.970 -5.283 23.180 1.00 88.75 473 ILE A N 1
ATOM 3779 C CA . ILE A 1 473 ? -7.755 -5.332 23.995 1.00 88.75 473 ILE A CA 1
ATOM 3780 C C . ILE A 1 473 ? -7.439 -6.799 24.282 1.00 88.75 473 ILE A C 1
ATOM 3782 O O . ILE A 1 473 ? -8.212 -7.475 24.958 1.00 88.75 473 ILE A O 1
ATOM 3786 N N . VAL A 1 474 ? -6.284 -7.273 23.816 1.00 88.75 474 VAL A N 1
ATOM 3787 C CA . VAL A 1 474 ? -5.823 -8.649 24.072 1.00 88.75 474 VAL A CA 1
ATOM 3788 C C . VAL A 1 474 ? -5.130 -8.749 25.430 1.00 88.75 474 VAL A C 1
ATOM 3790 O O . VAL A 1 474 ? -5.292 -9.728 26.155 1.00 88.75 474 VAL A O 1
ATOM 3793 N N . GLY A 1 475 ? -4.356 -7.726 25.790 1.00 87.75 475 GLY A N 1
ATOM 3794 C CA . GLY A 1 475 ? -3.572 -7.697 27.020 1.00 87.75 475 GLY A CA 1
ATOM 3795 C C . GLY A 1 475 ? -2.300 -6.873 26.868 1.00 87.75 475 GLY A C 1
ATOM 3796 O O . GLY A 1 475 ? -2.153 -6.098 25.924 1.00 87.75 475 GLY A O 1
ATOM 3797 N N . ASN A 1 476 ? -1.375 -7.033 27.811 1.00 91.62 476 ASN A N 1
ATOM 3798 C CA . ASN A 1 476 ? -0.064 -6.396 27.726 1.00 91.62 476 ASN A CA 1
ATOM 3799 C C . ASN A 1 476 ? 0.867 -7.221 26.836 1.00 91.62 476 ASN A C 1
ATOM 3801 O O . ASN A 1 476 ? 0.935 -8.441 26.981 1.00 91.62 476 ASN A O 1
ATOM 3805 N N . ILE A 1 477 ? 1.611 -6.543 25.963 1.00 90.06 477 ILE A N 1
ATOM 3806 C CA . ILE A 1 477 ? 2.661 -7.163 25.155 1.00 90.06 477 ILE A CA 1
ATOM 3807 C C . ILE A 1 477 ? 3.810 -7.548 26.092 1.00 90.06 477 ILE A C 1
ATOM 3809 O O . ILE A 1 477 ? 4.326 -6.700 26.830 1.00 90.06 477 ILE A O 1
ATOM 3813 N N . GLU A 1 478 ? 4.200 -8.823 26.068 1.00 86.00 478 GLU A N 1
ATOM 3814 C CA . GLU A 1 478 ? 5.197 -9.382 26.984 1.00 86.00 478 GLU A CA 1
ATOM 3815 C C . GLU A 1 478 ? 6.509 -8.586 26.950 1.00 86.00 478 GLU A C 1
ATOM 3817 O O . GLU A 1 478 ? 6.986 -8.188 25.891 1.00 86.00 478 GLU A O 1
ATOM 3822 N N . ASN A 1 479 ? 7.107 -8.355 28.121 1.00 84.00 479 ASN A N 1
ATOM 3823 C CA . ASN A 1 479 ? 8.350 -7.589 28.281 1.00 84.00 479 ASN A CA 1
ATOM 3824 C C . ASN A 1 479 ? 8.267 -6.123 27.810 1.00 84.00 479 ASN A C 1
ATOM 3826 O O . ASN A 1 479 ? 9.293 -5.459 27.652 1.00 84.00 479 ASN A O 1
ATOM 3830 N N . THR A 1 480 ? 7.055 -5.584 27.649 1.00 83.19 480 THR A N 1
ATOM 3831 C CA . THR A 1 480 ? 6.820 -4.166 27.366 1.00 83.19 480 THR A CA 1
ATOM 3832 C C . THR A 1 480 ? 5.758 -3.583 28.304 1.00 83.19 480 THR A C 1
ATOM 3834 O O . THR A 1 480 ? 5.031 -4.302 28.984 1.00 83.19 480 THR A O 1
ATOM 3837 N N . ASN A 1 481 ? 5.639 -2.254 28.314 1.00 83.81 481 ASN A N 1
ATOM 3838 C CA . ASN A 1 481 ? 4.549 -1.543 28.995 1.00 83.81 481 ASN A CA 1
ATOM 3839 C C . ASN A 1 481 ? 3.399 -1.189 28.036 1.00 83.81 481 ASN A C 1
ATOM 3841 O O . ASN A 1 481 ? 2.639 -0.258 28.304 1.00 83.81 481 ASN A O 1
ATOM 3845 N N . LYS A 1 482 ? 3.325 -1.855 26.880 1.00 86.81 482 LYS A N 1
ATOM 3846 C CA . LYS A 1 482 ? 2.359 -1.552 25.825 1.00 86.81 482 LYS A CA 1
ATOM 3847 C C . LYS A 1 482 ? 1.198 -2.542 25.854 1.00 86.81 482 LYS A C 1
ATOM 3849 O O . LYS A 1 482 ? 1.355 -3.691 26.261 1.00 86.81 482 LYS A O 1
ATOM 3854 N N . THR A 1 483 ? 0.044 -2.088 25.387 1.00 89.31 483 THR A N 1
ATOM 3855 C CA . THR A 1 483 ? -1.170 -2.897 25.251 1.00 89.31 483 THR A CA 1
ATOM 3856 C C . THR A 1 483 ? -1.330 -3.329 23.802 1.00 89.31 483 THR A C 1
ATOM 3858 O O . THR A 1 483 ? -1.215 -2.496 22.907 1.00 89.31 483 THR A O 1
ATOM 3861 N N . GLU A 1 484 ? -1.614 -4.608 23.575 1.00 91.94 484 GLU A N 1
ATOM 3862 C CA . GLU A 1 484 ? -1.983 -5.115 22.258 1.00 91.94 484 GLU A CA 1
ATOM 3863 C C . GLU A 1 484 ? -3.475 -4.898 21.997 1.00 91.94 484 GLU A C 1
ATOM 3865 O O . GLU A 1 484 ? -4.337 -5.316 22.779 1.00 91.94 484 GLU A O 1
ATOM 3870 N N . TYR A 1 485 ? -3.753 -4.303 20.843 1.00 90.56 485 TYR A N 1
ATOM 3871 C CA . TYR A 1 485 ? -5.065 -4.238 20.224 1.00 90.56 485 TYR A CA 1
ATOM 3872 C C . TYR A 1 485 ? -5.098 -5.201 19.047 1.00 90.56 485 TYR A C 1
ATOM 3874 O O . TYR A 1 485 ? -4.192 -5.178 18.207 1.00 90.56 485 TYR A O 1
ATOM 3882 N N . ARG A 1 486 ? -6.151 -6.015 18.959 1.00 91.50 486 ARG A N 1
ATOM 3883 C CA . ARG A 1 486 ? -6.322 -6.978 17.872 1.00 91.50 486 ARG A CA 1
ATOM 3884 C C . ARG A 1 486 ? -7.696 -6.873 17.243 1.00 91.50 486 ARG A C 1
ATOM 3886 O O . ARG A 1 486 ? -8.702 -6.899 17.940 1.00 91.50 486 ARG A O 1
ATOM 3893 N N . CYS A 1 487 ? -7.739 -6.810 15.919 1.00 89.81 487 CYS A N 1
ATOM 3894 C CA . CYS A 1 487 ? -8.988 -6.858 15.187 1.00 89.81 487 CYS A CA 1
ATOM 3895 C C . CYS A 1 487 ? -9.550 -8.281 15.166 1.00 89.81 487 CYS A C 1
ATOM 3897 O O . CYS A 1 487 ? -8.860 -9.225 14.770 1.00 89.81 487 CYS A O 1
ATOM 3899 N N . THR A 1 488 ? -10.811 -8.426 15.557 1.00 87.38 488 THR A N 1
ATOM 3900 C CA . THR A 1 488 ? -11.487 -9.725 15.695 1.00 87.38 488 THR A CA 1
ATOM 3901 C C . THR A 1 488 ? -11.780 -10.397 14.351 1.00 87.38 488 THR A C 1
ATOM 3903 O O . THR A 1 488 ? -11.839 -11.623 14.269 1.00 87.38 488 THR A O 1
ATOM 3906 N N . SER A 1 489 ? -11.922 -9.615 13.279 1.00 89.75 489 SER A N 1
ATOM 3907 C CA . SER A 1 489 ? -12.331 -10.095 11.953 1.00 89.75 489 SER A CA 1
ATOM 3908 C C . SER A 1 489 ? -11.155 -10.381 11.016 1.00 89.75 489 SER A C 1
ATOM 3910 O O . SER A 1 489 ? -11.141 -11.413 10.346 1.00 89.75 489 SER A O 1
ATOM 3912 N N . CYS A 1 490 ? -10.156 -9.497 10.976 1.00 90.88 490 CYS A N 1
ATOM 3913 C CA . CYS A 1 490 ? -8.997 -9.636 10.088 1.00 90.88 490 CYS A CA 1
ATOM 3914 C C . CYS A 1 490 ? -7.698 -10.006 10.810 1.00 90.88 490 CYS A C 1
ATOM 3916 O O . CYS A 1 490 ? -6.670 -10.223 10.174 1.00 90.88 490 CYS A O 1
ATOM 3918 N N . GLY A 1 491 ? -7.709 -10.045 12.143 1.00 91.81 491 GLY A N 1
ATOM 3919 C CA . GLY A 1 491 ? -6.534 -10.352 12.943 1.00 91.81 491 GLY A CA 1
ATOM 3920 C C . GLY A 1 491 ? -5.493 -9.240 13.016 1.00 91.81 491 GLY A C 1
ATOM 3921 O O . GLY A 1 491 ? -4.476 -9.490 13.651 1.00 91.81 491 GLY A O 1
ATOM 3922 N N . TYR A 1 492 ? -5.702 -8.061 12.403 1.00 91.31 492 TYR A N 1
ATOM 3923 C CA . TYR A 1 492 ? -4.807 -6.893 12.520 1.00 91.31 492 TYR A CA 1
ATOM 3924 C C . TYR A 1 492 ? -4.370 -6.672 13.968 1.00 91.31 492 TYR A C 1
ATOM 3926 O O . TYR A 1 492 ? -5.160 -6.881 14.882 1.00 91.31 492 TYR A O 1
ATOM 3934 N N . ARG A 1 493 ? -3.111 -6.276 14.174 1.00 91.12 493 ARG A N 1
ATOM 3935 C CA . ARG A 1 493 ? -2.502 -6.153 15.505 1.00 91.12 493 ARG A CA 1
ATOM 3936 C C . ARG A 1 493 ? -1.758 -4.835 15.593 1.00 91.12 493 ARG A C 1
ATOM 3938 O O . ARG A 1 493 ? -1.036 -4.503 14.654 1.00 91.12 493 ARG A O 1
ATOM 3945 N N . SER A 1 494 ? -1.899 -4.135 16.711 1.00 87.69 494 SER A N 1
ATOM 3946 C CA . SER A 1 494 ? -1.244 -2.851 16.959 1.00 87.69 494 SER A CA 1
ATOM 3947 C C . SER A 1 494 ? -0.949 -2.657 18.438 1.00 87.69 494 SER A C 1
ATOM 3949 O O . SER A 1 494 ? -1.702 -3.118 19.293 1.00 87.69 494 SER A O 1
ATOM 3951 N N . ASP A 1 495 ? 0.127 -1.941 18.737 1.00 85.94 495 ASP A N 1
ATOM 3952 C CA . ASP A 1 495 ? 0.418 -1.395 20.063 1.00 85.94 495 ASP A CA 1
ATOM 3953 C C . ASP A 1 495 ? -0.081 0.056 20.223 1.00 85.94 495 ASP A C 1
ATOM 3955 O O . ASP A 1 495 ? -0.082 0.613 21.325 1.00 85.94 495 ASP A O 1
ATOM 3959 N N . ALA A 1 496 ? -0.527 0.673 19.126 1.00 80.88 496 ALA A N 1
ATOM 3960 C CA . ALA A 1 496 ? -1.174 1.972 19.116 1.00 80.88 496 ALA A CA 1
ATOM 3961 C C . ALA A 1 496 ? -2.686 1.798 19.271 1.00 80.88 496 ALA A C 1
ATOM 3963 O O . ALA A 1 496 ? -3.309 1.034 18.533 1.00 80.88 496 ALA A O 1
ATOM 3964 N N . ASN A 1 497 ? -3.284 2.546 20.203 1.00 73.50 497 ASN A N 1
ATOM 3965 C CA . ASN A 1 497 ? -4.732 2.549 20.386 1.00 73.50 497 ASN A CA 1
ATOM 3966 C C . ASN A 1 497 ? -5.413 2.984 19.068 1.00 73.50 497 ASN A C 1
ATOM 3968 O O . ASN A 1 497 ? -5.276 4.157 18.689 1.00 73.50 497 ASN A O 1
ATOM 3972 N N . PRO A 1 498 ? -6.156 2.093 18.383 1.00 67.94 498 PRO A N 1
ATOM 3973 C CA . PRO A 1 498 ? -6.782 2.398 17.094 1.00 67.94 498 PRO A CA 1
ATOM 3974 C C . PRO A 1 498 ? -7.877 3.465 17.229 1.00 67.94 498 PRO A C 1
ATOM 3976 O O . PRO A 1 498 ? -8.218 4.143 16.262 1.00 67.94 498 PRO A O 1
ATOM 3979 N N . TYR A 1 499 ? -8.367 3.684 18.450 1.00 68.50 499 TYR A N 1
ATOM 3980 C CA . TYR A 1 499 ? -9.365 4.692 18.789 1.00 68.50 499 TYR A CA 1
ATOM 3981 C C . TYR A 1 499 ? -8.750 6.048 19.156 1.00 68.50 499 TYR A C 1
ATOM 3983 O O . TYR A 1 499 ? -9.472 7.001 19.431 1.00 68.50 499 TYR A O 1
ATOM 3991 N N . SER A 1 500 ? -7.417 6.172 19.137 1.00 72.50 500 SER A N 1
ATOM 3992 C CA . SER A 1 500 ? -6.717 7.414 19.498 1.00 72.50 500 SER A CA 1
ATOM 3993 C C . SER A 1 500 ? -7.040 8.591 18.586 1.00 72.50 500 SER A C 1
ATOM 3995 O O . SER A 1 500 ? -6.856 9.722 19.018 1.00 72.50 500 SER A O 1
ATOM 3997 N N . SER A 1 501 ? -7.529 8.330 17.368 1.00 82.56 501 SER A N 1
ATOM 3998 C CA . SER A 1 501 ? -7.983 9.337 16.401 1.00 82.56 501 SER A CA 1
ATOM 3999 C C . SER A 1 501 ? -9.480 9.632 16.489 1.00 82.56 501 SER A C 1
ATOM 4001 O O . SER A 1 501 ? -9.990 10.383 15.671 1.00 82.56 501 SER A O 1
ATOM 4003 N N . TYR A 1 502 ? -10.211 9.057 17.443 1.00 88.62 502 TYR A N 1
ATOM 4004 C CA . TYR A 1 502 ? -11.662 9.189 17.530 1.00 88.62 502 TYR A CA 1
ATOM 4005 C C . TYR A 1 502 ? -12.087 9.924 18.794 1.00 88.62 502 TYR A C 1
ATOM 4007 O O . TYR A 1 502 ? -11.400 9.933 19.812 1.00 88.62 502 TYR A O 1
ATOM 4015 N N . ILE A 1 503 ? -13.257 10.552 18.721 1.00 93.69 503 ILE A N 1
ATOM 4016 C CA . ILE A 1 503 ? -13.924 11.100 19.900 1.00 93.69 503 ILE A CA 1
ATOM 4017 C C . ILE A 1 503 ? -14.505 9.929 20.686 1.00 93.69 503 ILE A C 1
ATOM 4019 O O . ILE A 1 503 ? -15.113 9.038 20.093 1.00 93.69 503 ILE A O 1
ATOM 4023 N N . LEU A 1 504 ? -14.363 9.942 22.007 1.00 93.19 504 LEU A N 1
ATOM 4024 C CA . LEU A 1 504 ? -14.965 8.916 22.855 1.00 93.19 504 LEU A CA 1
ATOM 4025 C C . LEU A 1 504 ? -16.373 9.350 23.262 1.00 93.19 504 LEU A C 1
ATOM 4027 O O . LEU A 1 504 ? -16.602 10.527 23.562 1.00 93.19 504 LEU A O 1
ATOM 4031 N N . ILE A 1 505 ? -17.310 8.405 23.266 1.00 95.69 505 ILE A N 1
ATOM 4032 C CA . ILE A 1 505 ? -18.681 8.634 23.718 1.00 95.69 505 ILE A CA 1
ATOM 4033 C C . ILE A 1 505 ? -19.090 7.588 24.745 1.00 95.69 505 ILE A C 1
ATOM 4035 O O . ILE A 1 505 ? -18.780 6.418 24.563 1.00 95.69 505 ILE A O 1
ATOM 4039 N N . ASP A 1 506 ? -19.837 8.010 25.767 1.00 95.75 506 ASP A N 1
ATOM 4040 C CA . ASP A 1 506 ? -20.471 7.120 26.748 1.00 95.75 506 ASP A CA 1
ATOM 4041 C C . ASP A 1 506 ? -21.964 7.446 26.868 1.00 95.75 506 ASP A C 1
ATOM 4043 O O . ASP A 1 506 ? -22.360 8.619 26.876 1.00 95.75 506 ASP A O 1
ATOM 4047 N N . ASN A 1 507 ? -22.800 6.418 27.013 1.00 97.06 507 ASN A N 1
ATOM 4048 C CA . ASN A 1 507 ? -24.214 6.579 27.335 1.00 97.06 507 ASN A CA 1
ATOM 4049 C C . ASN A 1 507 ? -24.375 6.709 28.861 1.00 97.06 507 ASN A C 1
ATOM 4051 O O . ASN A 1 507 ? -24.185 5.756 29.606 1.00 97.06 507 ASN A O 1
ATOM 4055 N N . LEU A 1 508 ? -24.752 7.897 29.340 1.00 96.62 508 LEU A N 1
ATOM 4056 C CA . LEU A 1 508 ? -25.013 8.163 30.763 1.00 96.62 508 LEU A CA 1
ATOM 4057 C C . LEU A 1 508 ? -26.469 7.861 31.165 1.00 96.62 508 LEU A C 1
ATOM 4059 O O . LEU A 1 508 ? -26.924 8.268 32.235 1.00 96.62 508 LEU A O 1
ATOM 4063 N N . GLY A 1 509 ? -27.223 7.194 30.291 1.00 94.06 509 GLY A N 1
ATOM 4064 C CA . GLY A 1 509 ? -28.630 6.870 30.472 1.00 94.06 509 GLY A CA 1
ATOM 4065 C C . GLY A 1 509 ? -29.571 7.899 29.848 1.00 94.06 509 GLY A C 1
ATOM 4066 O O . GLY A 1 509 ? -29.181 8.818 29.119 1.00 94.06 509 GLY A O 1
ATOM 4067 N N . LYS A 1 510 ? -30.863 7.736 30.134 1.00 94.69 510 LYS A N 1
ATOM 4068 C CA . LYS A 1 510 ? -31.945 8.472 29.469 1.00 94.69 510 LYS A CA 1
ATOM 4069 C C . LYS A 1 510 ? -32.702 9.378 30.441 1.00 94.69 510 LYS A C 1
ATOM 4071 O O . LYS A 1 510 ? -33.011 8.974 31.557 1.00 94.69 510 LYS A O 1
ATOM 4076 N N . ASN A 1 511 ? -33.050 10.588 30.001 1.00 89.69 511 ASN A N 1
ATOM 4077 C CA . ASN A 1 511 ? -33.931 11.510 30.720 1.00 89.69 511 ASN A CA 1
ATOM 4078 C C . ASN A 1 511 ? -35.083 11.968 29.808 1.00 89.69 511 ASN A C 1
ATOM 4080 O O . ASN A 1 511 ? -34.893 12.763 28.881 1.00 89.69 511 ASN A O 1
ATOM 4084 N N . GLY A 1 512 ? -36.287 11.448 30.059 1.00 91.81 512 GLY A N 1
ATOM 4085 C CA . GLY A 1 512 ? -37.448 11.665 29.194 1.00 91.81 512 GLY A CA 1
ATOM 4086 C C . GLY A 1 512 ? -37.194 11.130 27.783 1.00 91.81 512 GLY A C 1
ATOM 4087 O O . GLY A 1 512 ? -36.851 9.961 27.619 1.00 91.81 512 GLY A O 1
ATOM 4088 N N . ASN A 1 513 ? -37.315 11.997 26.775 1.00 93.94 513 ASN A N 1
ATOM 4089 C CA . ASN A 1 513 ? -37.071 11.660 25.364 1.00 93.94 513 ASN A CA 1
ATOM 4090 C C . ASN A 1 513 ? -35.633 11.972 24.909 1.00 93.94 513 ASN A C 1
ATOM 4092 O O . ASN A 1 513 ? -35.378 12.046 23.709 1.00 93.94 513 ASN A O 1
ATOM 4096 N N . ASN A 1 514 ? -34.706 12.213 25.842 1.00 96.19 514 ASN A N 1
ATOM 4097 C CA . ASN A 1 514 ? -33.320 12.558 25.533 1.00 96.19 514 ASN A CA 1
ATOM 4098 C C . ASN A 1 514 ? -32.348 11.532 26.110 1.00 96.19 514 ASN A C 1
ATOM 4100 O O . ASN A 1 514 ? -32.458 11.141 27.273 1.00 96.19 514 ASN A O 1
ATOM 4104 N N . TRP A 1 515 ? -31.359 11.161 25.306 1.00 97.25 515 TRP A N 1
ATOM 4105 C CA . TRP A 1 515 ? -30.183 10.411 25.726 1.00 97.25 515 TRP A CA 1
ATOM 4106 C C . TRP A 1 515 ? -29.110 11.375 26.230 1.00 97.25 515 TRP A C 1
ATOM 4108 O O . TRP A 1 515 ? -28.814 12.372 25.565 1.00 97.25 515 TRP A O 1
ATOM 4118 N N . ASN A 1 516 ? -28.545 11.091 27.403 1.00 97.12 516 ASN A N 1
ATOM 4119 C CA . ASN A 1 516 ? -27.424 11.841 27.960 1.00 97.12 516 ASN A CA 1
ATOM 4120 C C . ASN A 1 516 ? -26.126 11.208 27.467 1.00 97.12 516 ASN A C 1
ATOM 4122 O O . ASN A 1 516 ? -25.722 10.163 27.969 1.00 97.12 516 ASN A O 1
ATOM 4126 N N . ILE A 1 517 ? -25.471 11.832 26.495 1.00 98.06 517 ILE A N 1
ATOM 4127 C CA . ILE A 1 517 ? -24.241 11.299 25.911 1.00 98.06 517 ILE A CA 1
ATOM 4128 C C . ILE A 1 517 ? -23.060 12.117 26.404 1.00 98.06 517 ILE A C 1
ATOM 4130 O O . ILE A 1 517 ? -22.978 13.324 26.150 1.00 98.06 517 ILE A O 1
ATOM 4134 N N . LYS A 1 518 ? -22.140 11.466 27.114 1.00 98.06 518 LYS A N 1
ATOM 4135 C CA . LYS A 1 518 ? -20.832 12.046 27.409 1.00 98.06 518 LYS A CA 1
ATOM 4136 C C . LYS A 1 518 ? -20.011 12.013 26.128 1.00 98.06 518 LYS A C 1
ATOM 4138 O O . LYS A 1 518 ? -19.959 10.988 25.465 1.00 98.06 518 LYS A O 1
ATOM 4143 N N . ILE A 1 519 ? -19.381 13.127 25.793 1.00 98.19 519 ILE A N 1
ATOM 4144 C CA . ILE A 1 519 ? -18.477 13.279 24.658 1.00 98.19 519 ILE A CA 1
ATOM 4145 C C . ILE A 1 519 ? -17.134 13.732 25.215 1.00 98.19 519 ILE A C 1
ATOM 4147 O O . ILE A 1 519 ? -17.060 14.769 25.878 1.00 98.19 519 ILE A O 1
ATOM 4151 N N . GLU A 1 520 ? -16.080 12.970 24.954 1.00 97.19 520 GLU A N 1
ATOM 4152 C CA . GLU A 1 520 ? -14.739 13.213 25.475 1.00 97.19 520 GLU A CA 1
ATOM 4153 C C . GLU A 1 520 ? -13.733 13.400 24.337 1.00 97.19 520 GLU A C 1
ATOM 4155 O O . GLU A 1 520 ? -13.696 12.635 23.374 1.00 97.19 520 GLU A O 1
ATOM 4160 N N . ASN A 1 521 ? -12.921 14.452 24.458 1.00 94.31 521 ASN A N 1
ATOM 4161 C CA . ASN A 1 521 ? -11.792 14.723 23.583 1.00 94.31 521 ASN A CA 1
ATOM 4162 C C . ASN A 1 521 ? -10.529 14.072 24.179 1.00 94.31 521 ASN A C 1
ATOM 4164 O O . ASN A 1 521 ? -9.955 14.630 25.123 1.00 94.31 521 ASN A O 1
ATOM 4168 N N . PRO A 1 522 ? -10.044 12.946 23.621 1.00 86.38 522 PRO A N 1
ATOM 4169 C CA . PRO A 1 522 ? -8.834 12.302 24.113 1.00 86.38 522 PRO A CA 1
ATOM 4170 C C . PRO A 1 522 ? -7.549 12.996 23.636 1.00 86.38 522 PRO A C 1
ATOM 4172 O O . PRO A 1 522 ? -6.461 12.610 24.067 1.00 86.38 522 PRO A O 1
ATOM 4175 N N . PHE A 1 523 ? -7.616 14.008 22.769 1.00 85.00 523 PHE A N 1
ATOM 4176 C CA . PHE A 1 523 ? -6.445 14.675 22.201 1.00 85.00 523 PHE A CA 1
ATOM 4177 C C . PHE A 1 523 ? -5.789 15.652 23.185 1.00 85.00 523 PHE A C 1
ATOM 4179 O O . PHE A 1 523 ? -6.399 16.152 24.132 1.00 85.00 523 PHE A O 1
ATOM 4186 N N . ASN A 1 524 ? -4.511 15.951 22.946 1.00 84.75 524 ASN A N 1
ATOM 4187 C CA . ASN A 1 524 ? -3.751 16.990 23.653 1.00 84.75 524 ASN A CA 1
ATOM 4188 C C . ASN A 1 524 ? -3.925 18.395 23.034 1.00 84.75 524 ASN A C 1
ATOM 4190 O O . ASN A 1 524 ? -3.259 19.335 23.460 1.00 84.75 524 ASN A O 1
ATOM 4194 N N . TYR A 1 525 ? -4.836 18.546 22.072 1.00 85.88 525 TYR A N 1
ATOM 4195 C CA . TYR A 1 525 ? -5.260 19.812 21.472 1.00 85.88 525 TYR A CA 1
ATOM 4196 C C . TYR A 1 525 ? -6.794 19.896 21.435 1.00 85.88 525 TYR A C 1
ATOM 4198 O O . TYR A 1 525 ? -7.494 18.894 21.588 1.00 85.88 525 TYR A O 1
ATOM 4206 N N . GLY A 1 526 ? -7.332 21.107 21.287 1.00 92.50 526 GLY A N 1
ATOM 4207 C CA . GLY A 1 526 ? -8.776 21.308 21.170 1.00 92.50 526 GLY A CA 1
ATOM 4208 C C . GLY A 1 526 ? -9.297 20.988 19.771 1.00 92.50 526 GLY A C 1
ATOM 4209 O O . GLY A 1 526 ? -8.588 21.177 18.785 1.00 92.50 526 GLY A O 1
ATOM 4210 N N . ILE A 1 527 ? -10.543 20.525 19.692 1.00 96.38 527 ILE A N 1
ATOM 4211 C CA . ILE A 1 527 ? -11.198 20.128 18.440 1.00 96.38 527 ILE A CA 1
ATOM 4212 C C . ILE A 1 527 ? -12.573 20.774 18.303 1.00 96.38 527 ILE A C 1
ATOM 4214 O O . ILE A 1 527 ? -13.246 21.058 19.296 1.00 96.38 527 ILE A O 1
ATOM 4218 N N . THR A 1 528 ? -13.022 20.946 17.062 1.00 97.88 528 THR A N 1
ATOM 4219 C CA . THR A 1 528 ? -14.439 21.178 16.770 1.00 97.88 528 THR A CA 1
ATOM 4220 C C . THR A 1 528 ? -15.128 19.830 16.613 1.00 97.88 528 THR A C 1
ATOM 4222 O O . THR A 1 528 ? -14.795 19.057 15.715 1.00 97.88 528 THR A O 1
ATOM 4225 N N . VAL A 1 529 ? -16.089 19.563 17.493 1.00 98.31 529 VAL A N 1
ATOM 4226 C CA . VAL A 1 529 ? -16.925 18.365 17.477 1.00 98.31 529 VAL A CA 1
ATOM 4227 C C . VAL A 1 529 ? -18.237 18.678 16.779 1.00 98.31 529 VAL A C 1
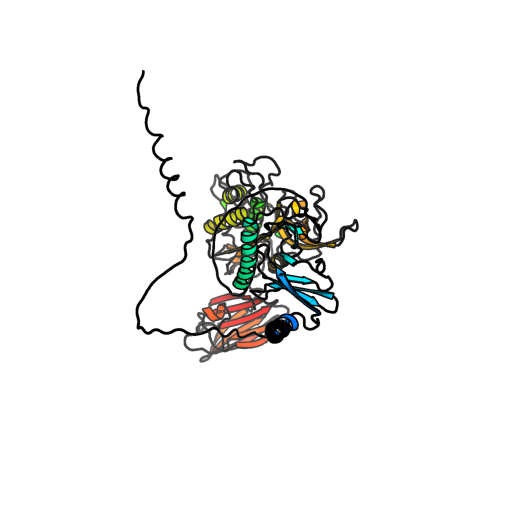ATOM 4229 O O . VAL A 1 529 ? -18.884 19.670 17.103 1.00 98.31 529 VAL A O 1
ATOM 4232 N N . TYR A 1 530 ? -18.646 17.804 15.868 1.00 98.31 530 TYR A N 1
ATOM 4233 C CA . TYR A 1 530 ? -19.964 17.780 15.245 1.00 98.31 530 TYR A CA 1
ATOM 4234 C C . TYR A 1 530 ? -20.754 16.606 15.813 1.00 98.31 530 TYR A C 1
ATOM 4236 O O . TYR A 1 530 ? -20.186 15.539 16.023 1.00 98.31 530 TYR A O 1
ATOM 4244 N N . TYR A 1 531 ? -22.051 16.767 16.045 1.00 98.25 531 TYR A N 1
ATOM 4245 C CA . TYR A 1 531 ? -22.906 15.683 16.530 1.00 98.25 531 TYR A CA 1
ATOM 4246 C C . TYR A 1 531 ? -24.343 15.839 16.041 1.00 98.25 531 TYR A C 1
ATOM 4248 O O . TYR A 1 531 ? -24.777 16.949 15.724 1.00 98.25 531 TYR A O 1
ATOM 4256 N N . ASN A 1 532 ? -25.095 14.741 15.988 1.00 97.00 532 ASN A N 1
ATOM 4257 C CA . ASN A 1 532 ? -26.529 14.796 15.724 1.00 97.00 532 ASN A CA 1
ATOM 4258 C C . ASN A 1 532 ? -27.304 15.133 17.011 1.00 97.00 532 ASN A C 1
ATOM 4260 O O . ASN A 1 532 ? -27.259 14.414 18.003 1.00 97.00 532 ASN A O 1
ATOM 4264 N N . LYS A 1 533 ? -28.074 16.219 16.989 1.00 97.31 533 LYS A N 1
ATOM 4265 C CA . LYS A 1 533 ? -28.942 16.644 18.098 1.00 97.31 533 LYS A CA 1
ATOM 4266 C C . LYS A 1 533 ? -30.175 15.755 18.264 1.00 97.31 533 LYS A C 1
ATOM 4268 O O . LYS A 1 533 ? -30.769 15.694 19.339 1.00 97.31 533 LYS A O 1
ATOM 4273 N N . LYS A 1 534 ? -30.567 15.073 17.192 1.00 96.62 534 LYS A N 1
ATOM 4274 C CA . LYS A 1 534 ? -31.640 14.080 17.158 1.00 96.62 534 LYS A CA 1
ATOM 4275 C C . LYS A 1 534 ? -31.102 12.769 16.623 1.00 96.62 534 LYS A C 1
ATOM 4277 O O . LYS A 1 534 ? -30.279 12.802 15.710 1.00 96.62 534 LYS A O 1
ATOM 4282 N N . MET A 1 535 ? -31.584 11.642 17.142 1.00 95.19 535 MET A N 1
ATOM 4283 C CA . MET A 1 535 ? -31.184 10.315 16.668 1.00 95.19 535 MET A CA 1
ATOM 4284 C C . MET A 1 535 ? -31.305 10.206 15.137 1.00 95.19 535 MET A C 1
ATOM 4286 O O . MET A 1 535 ? -32.185 10.809 14.517 1.00 95.19 535 MET A O 1
ATOM 4290 N N . CYS A 1 536 ? -30.400 9.448 14.525 1.00 93.56 536 CYS A N 1
ATOM 4291 C CA . CYS A 1 536 ? -30.345 9.199 13.082 1.00 93.56 536 CYS A CA 1
ATOM 4292 C C . CYS A 1 536 ? -30.344 7.691 12.779 1.00 93.56 536 CYS A C 1
ATOM 4294 O O . CYS A 1 536 ? -30.299 6.864 13.694 1.00 93.56 536 CYS A O 1
ATOM 4296 N N . PHE A 1 537 ? -30.468 7.321 11.505 1.00 90.06 537 PHE A N 1
ATOM 4297 C CA . PHE A 1 537 ? -30.341 5.924 11.093 1.00 90.06 537 PHE A CA 1
ATOM 4298 C C . PHE A 1 537 ? -28.867 5.512 11.073 1.00 90.06 537 PHE A C 1
ATOM 4300 O O . PHE A 1 537 ? -28.000 6.314 10.735 1.00 90.06 537 PHE A O 1
ATOM 4307 N N . SER A 1 538 ? -28.575 4.252 11.395 1.00 83.25 538 SER A N 1
ATOM 4308 C CA . SER A 1 538 ? -27.198 3.743 11.484 1.00 83.25 538 SER A CA 1
ATOM 4309 C C . SER A 1 538 ? -26.407 3.899 10.182 1.00 83.25 538 SER A C 1
ATOM 4311 O O . SER A 1 538 ? -25.230 4.254 10.214 1.00 83.25 538 SER A O 1
ATOM 4313 N N . GLY A 1 539 ? -27.061 3.704 9.031 1.00 79.12 539 GLY A N 1
ATOM 4314 C CA . GLY A 1 539 ? -26.449 3.901 7.714 1.00 79.12 539 GLY A CA 1
ATOM 4315 C C . GLY A 1 539 ? -26.015 5.346 7.451 1.00 79.12 539 GLY A C 1
ATOM 4316 O O . GLY A 1 539 ? -24.976 5.562 6.828 1.00 79.12 539 GLY A O 1
ATOM 4317 N N . ASP A 1 540 ? -26.769 6.316 7.969 1.00 88.62 540 ASP A N 1
ATOM 4318 C CA . ASP A 1 540 ? -26.464 7.746 7.869 1.00 88.62 540 ASP A CA 1
ATOM 4319 C C . ASP A 1 540 ? -25.375 8.136 8.874 1.00 88.62 540 ASP A C 1
ATOM 4321 O O . ASP A 1 540 ? -24.433 8.849 8.528 1.00 88.62 540 ASP A O 1
ATOM 4325 N N . ALA A 1 541 ? -25.478 7.617 10.104 1.00 89.81 541 ALA A N 1
ATOM 4326 C CA . ALA A 1 541 ? -24.536 7.841 11.196 1.00 89.81 541 ALA A CA 1
ATOM 4327 C C . ALA A 1 541 ? -23.108 7.461 10.793 1.00 89.81 541 ALA A C 1
ATOM 4329 O O . ALA A 1 541 ? -22.213 8.303 10.825 1.00 89.81 541 ALA A O 1
ATOM 4330 N N . GLY A 1 542 ? -22.914 6.214 10.351 1.00 78.69 542 GLY A N 1
ATOM 4331 C CA . GLY A 1 542 ? -21.596 5.698 9.993 1.00 78.69 542 GLY A CA 1
ATOM 4332 C C . GLY A 1 542 ? -20.993 6.367 8.758 1.00 78.69 542 GLY A C 1
ATOM 4333 O O . GLY A 1 542 ? -19.776 6.432 8.650 1.00 78.69 542 GLY A O 1
ATOM 4334 N N . LYS A 1 543 ? -21.807 6.890 7.833 1.00 85.69 543 LYS A N 1
ATOM 4335 C CA . LYS A 1 543 ? -21.334 7.542 6.594 1.00 85.69 543 LYS A CA 1
ATOM 4336 C C . LYS A 1 543 ? -21.294 9.066 6.678 1.00 85.69 543 LYS A C 1
ATOM 4338 O O . LYS A 1 543 ? -20.872 9.714 5.726 1.00 85.69 543 LYS A O 1
ATOM 4343 N N . TRP A 1 544 ? -21.777 9.635 7.781 1.00 91.19 544 TRP A N 1
ATOM 4344 C CA . TRP A 1 544 ? -22.027 11.069 7.930 1.00 91.19 544 TRP A CA 1
ATOM 4345 C C . TRP A 1 544 ? -22.845 11.678 6.774 1.00 91.19 544 TRP A C 1
ATOM 4347 O O . TRP A 1 544 ? -22.617 12.813 6.354 1.00 91.19 544 TRP A O 1
ATOM 4357 N N . LEU A 1 545 ? -23.801 10.915 6.240 1.00 89.50 545 LEU A N 1
ATOM 4358 C CA . LEU A 1 545 ? -24.553 11.254 5.031 1.00 89.50 545 LEU A CA 1
ATOM 4359 C C . LEU A 1 545 ? -26.027 11.492 5.373 1.00 89.50 545 LEU A C 1
ATOM 4361 O O . LEU A 1 545 ? -26.599 10.761 6.167 1.00 89.50 545 LEU A O 1
ATOM 4365 N N . GLY A 1 546 ? -26.657 12.519 4.794 1.00 86.12 546 GLY A N 1
ATOM 4366 C CA . GLY A 1 546 ? -28.099 12.767 4.976 1.00 86.12 546 GLY A CA 1
ATOM 4367 C C . GLY A 1 546 ? -28.522 13.272 6.367 1.00 86.12 546 GLY A C 1
ATOM 4368 O O . GLY A 1 546 ? -29.716 13.452 6.616 1.00 86.12 546 GLY A O 1
ATOM 4369 N N . LEU A 1 547 ? -27.568 13.548 7.262 1.00 90.94 547 LEU A N 1
ATOM 4370 C CA . LEU A 1 547 ? -27.815 14.067 8.608 1.00 90.94 547 LEU A CA 1
ATOM 4371 C C . LEU A 1 547 ? -28.321 15.522 8.559 1.00 90.94 547 LEU A C 1
ATOM 4373 O O . LEU A 1 547 ? -27.665 16.398 8.000 1.00 90.94 547 LEU A O 1
ATOM 4377 N N . LYS A 1 548 ? -29.489 15.788 9.160 1.00 88.56 548 LYS A N 1
ATOM 4378 C CA . LYS A 1 548 ? -30.149 17.113 9.124 1.00 88.56 548 LYS A CA 1
ATOM 4379 C C . LYS A 1 548 ? -29.961 17.929 10.400 1.00 88.56 548 LYS A C 1
ATOM 4381 O O . LYS A 1 548 ? -29.715 19.128 10.334 1.00 88.56 548 LYS A O 1
ATOM 4386 N N . ASP A 1 549 ? -30.081 17.292 11.559 1.00 93.81 549 ASP A N 1
ATOM 4387 C CA . ASP A 1 549 ? -30.032 17.956 12.865 1.00 93.81 549 ASP A CA 1
ATOM 4388 C C . ASP A 1 549 ? -28.598 17.959 13.432 1.00 93.81 549 ASP A C 1
ATOM 4390 O O . ASP A 1 549 ? -28.362 17.433 14.518 1.00 93.81 549 ASP A O 1
ATOM 4394 N N . ILE A 1 550 ? -27.625 18.499 12.690 1.00 97.12 550 ILE A N 1
ATOM 4395 C CA . ILE A 1 550 ? -26.219 18.566 13.129 1.00 97.12 550 ILE A CA 1
ATOM 4396 C C . ILE A 1 550 ? -25.976 19.843 13.936 1.00 97.12 550 ILE A C 1
ATOM 4398 O O . ILE A 1 550 ? -26.351 20.938 13.521 1.00 97.12 550 ILE A O 1
ATOM 4402 N N . GLU A 1 551 ? -25.282 19.714 15.060 1.00 97.81 551 GLU A N 1
ATOM 4403 C CA . GLU A 1 551 ? -24.765 20.837 15.837 1.00 97.81 551 GLU A CA 1
ATOM 4404 C C . GLU A 1 551 ? -23.247 20.686 16.014 1.00 97.81 551 GLU A C 1
ATOM 4406 O O . GLU A 1 551 ? -22.710 19.577 15.962 1.00 97.81 551 GLU A O 1
ATOM 4411 N N . ALA A 1 552 ? -22.544 21.804 16.194 1.00 97.75 552 ALA A N 1
ATOM 4412 C CA . ALA A 1 552 ? -21.102 21.822 16.391 1.00 97.75 552 ALA A CA 1
ATOM 4413 C C . ALA A 1 552 ? -20.720 22.622 17.636 1.00 97.75 552 ALA A C 1
ATOM 4415 O O . ALA A 1 552 ? -21.366 23.615 17.973 1.00 97.75 552 ALA A O 1
ATOM 4416 N N . PHE A 1 553 ? -19.655 22.204 18.312 1.00 98.25 553 PHE A N 1
ATOM 4417 C CA . PHE A 1 553 ? -19.094 22.928 19.449 1.00 98.25 553 PHE A CA 1
ATOM 4418 C C . PHE A 1 553 ? -17.588 22.685 19.567 1.00 98.25 553 PHE A C 1
ATOM 4420 O O . PHE A 1 553 ? -17.069 21.669 19.111 1.00 98.25 553 PHE A O 1
ATOM 4427 N N . TYR A 1 554 ? -16.883 23.623 20.195 1.00 98.12 554 TYR A N 1
ATOM 4428 C CA . TYR A 1 554 ? -15.464 23.466 20.501 1.00 98.12 554 TYR A CA 1
ATOM 4429 C C . TYR A 1 554 ? -15.280 22.706 21.818 1.00 98.12 554 TYR A C 1
ATOM 4431 O O . TYR A 1 554 ? -15.881 23.069 22.832 1.00 98.12 554 TYR A O 1
ATOM 4439 N N . LEU A 1 555 ? -14.435 21.675 21.809 1.00 98.00 555 LEU A N 1
ATOM 4440 C CA . LEU A 1 555 ? -14.087 20.876 22.979 1.00 98.00 555 LEU A CA 1
ATOM 4441 C C . LEU A 1 555 ? -12.573 20.980 23.237 1.00 98.00 555 LEU A C 1
ATOM 4443 O O . LEU A 1 555 ? -11.783 20.508 22.412 1.00 98.00 555 LEU A O 1
ATOM 4447 N N . PRO A 1 556 ? -12.138 21.599 24.355 1.00 97.50 556 PRO A N 1
ATOM 4448 C CA . PRO A 1 556 ? -10.720 21.716 24.691 1.00 97.50 556 PRO A CA 1
ATOM 4449 C C . PRO A 1 556 ? -10.015 20.362 24.820 1.00 97.50 556 PRO A C 1
ATOM 4451 O O . PRO A 1 556 ? -10.661 19.329 24.999 1.00 97.50 556 PRO A O 1
ATOM 4454 N N . ALA A 1 557 ? -8.682 20.387 24.757 1.00 92.06 557 ALA A N 1
ATOM 4455 C CA . ALA A 1 557 ? -7.830 19.219 24.970 1.00 92.06 557 ALA A CA 1
ATOM 4456 C C . ALA A 1 557 ? -8.167 18.500 26.284 1.00 92.06 557 ALA A C 1
ATOM 4458 O O . ALA A 1 557 ? -8.363 19.161 27.306 1.00 92.06 557 ALA A O 1
ATOM 4459 N N . LYS A 1 558 ? -8.179 17.160 26.258 1.00 90.38 558 LYS A N 1
ATOM 4460 C CA . LYS A 1 558 ? -8.378 16.296 27.438 1.00 90.38 558 LYS A CA 1
ATOM 4461 C C . LYS A 1 558 ? -9.618 16.648 28.272 1.00 90.38 558 LYS A C 1
ATOM 4463 O O . LYS A 1 558 ? -9.610 16.494 29.491 1.00 90.38 558 LYS A O 1
ATOM 4468 N N . ASN A 1 559 ? -10.667 17.158 27.630 1.00 97.19 559 ASN A N 1
ATOM 4469 C CA . ASN A 1 559 ? -11.886 17.604 28.296 1.00 97.19 559 ASN A CA 1
ATOM 4470 C C . ASN A 1 559 ? -13.099 16.801 27.811 1.00 97.19 559 ASN A C 1
ATOM 4472 O O . ASN A 1 559 ? -13.080 16.211 26.731 1.00 97.19 559 ASN A O 1
ATOM 4476 N N . SER A 1 560 ? -14.170 16.799 28.601 1.00 97.62 560 SER A N 1
ATOM 4477 C CA . SER A 1 560 ? -15.431 16.147 28.256 1.00 97.62 560 SER A CA 1
ATOM 4478 C C . SER A 1 560 ? -16.626 17.062 28.504 1.00 97.62 560 SER A C 1
ATOM 4480 O O . SER A 1 560 ? -16.571 18.019 29.275 1.00 97.62 560 SER A O 1
ATOM 4482 N N . THR A 1 561 ? -17.727 16.783 27.815 1.00 98.31 561 THR A N 1
ATOM 4483 C CA . THR A 1 561 ? -19.010 17.455 28.020 1.00 98.31 561 THR A CA 1
ATOM 4484 C C . THR A 1 561 ? -20.149 16.454 27.883 1.00 98.31 561 THR A C 1
ATOM 4486 O O . THR A 1 561 ? -19.964 15.376 27.333 1.00 98.31 561 THR A O 1
ATOM 4489 N N . THR A 1 562 ? -21.336 16.792 28.377 1.00 98.06 562 THR A N 1
ATOM 4490 C CA . THR A 1 562 ? -22.543 15.985 28.161 1.00 98.06 562 THR A CA 1
ATOM 4491 C C . THR A 1 562 ? -23.463 16.711 27.193 1.00 98.06 562 THR A C 1
ATOM 4493 O O . THR A 1 562 ? -23.756 17.895 27.376 1.00 98.06 562 THR A O 1
ATOM 4496 N N . LYS A 1 563 ? -23.922 16.003 26.161 1.00 97.56 563 LYS A N 1
ATOM 4497 C CA . LYS A 1 563 ? -24.909 16.491 25.199 1.00 97.56 563 LYS A CA 1
ATOM 4498 C C . LYS A 1 563 ? -26.189 15.678 25.294 1.00 97.56 563 LYS A C 1
ATOM 4500 O O . LYS A 1 563 ? -26.167 14.475 25.532 1.00 97.56 563 LYS A O 1
ATOM 4505 N N . LEU A 1 564 ? -27.304 16.374 25.105 1.00 97.25 564 LEU A N 1
ATOM 4506 C CA . LEU A 1 564 ? -28.622 15.767 25.004 1.00 97.25 564 LEU A CA 1
ATOM 4507 C C . LEU A 1 564 ? -28.902 15.459 23.539 1.00 97.25 564 LEU A C 1
ATOM 4509 O O . LEU A 1 564 ? -28.858 16.369 22.710 1.00 97.25 564 LEU A O 1
ATOM 4513 N N . ILE A 1 565 ? -29.212 14.198 23.245 1.00 97.44 565 ILE A N 1
ATOM 4514 C CA . ILE A 1 565 ? -29.644 13.768 21.914 1.00 97.44 565 ILE A CA 1
ATOM 4515 C C . ILE A 1 565 ? -31.084 13.276 22.011 1.00 97.44 565 ILE A C 1
ATOM 4517 O O . ILE A 1 565 ? -31.371 12.298 22.703 1.00 97.44 565 ILE A O 1
ATOM 4521 N N . SER A 1 566 ? -32.003 13.972 21.344 1.00 96.75 566 SER A N 1
ATOM 4522 C CA . SER A 1 566 ? -33.427 13.636 21.384 1.00 96.75 566 SER A CA 1
ATOM 4523 C C . SER A 1 566 ? -33.749 12.440 20.495 1.00 96.75 566 SER A C 1
ATOM 4525 O O . SER A 1 566 ? -33.181 12.280 19.414 1.00 96.75 566 SER A O 1
ATOM 4527 N N . GLU A 1 567 ? -34.717 11.630 20.907 1.00 95.31 567 GLU A N 1
ATOM 4528 C CA . GLU A 1 567 ? -35.291 10.596 20.045 1.00 95.31 567 GLU A CA 1
ATOM 4529 C C . GLU A 1 567 ? -35.902 11.188 18.770 1.00 95.31 567 GLU A C 1
ATOM 4531 O O . GLU A 1 567 ? -36.357 12.336 18.738 1.00 95.31 567 GLU A O 1
ATOM 4536 N N . ASN A 1 568 ? -35.909 10.389 17.704 1.00 93.06 568 ASN A N 1
ATOM 4537 C CA . ASN A 1 568 ? -36.357 10.827 16.388 1.00 93.06 568 ASN A CA 1
ATOM 4538 C C . ASN A 1 568 ? -37.061 9.699 15.630 1.00 93.06 568 ASN A C 1
ATOM 4540 O O . ASN A 1 568 ? -36.484 9.052 14.757 1.00 93.06 568 ASN A O 1
ATOM 4544 N N . PHE A 1 569 ? -38.332 9.470 15.961 1.00 89.25 569 PHE A N 1
ATOM 4545 C CA . PHE A 1 569 ? -39.143 8.425 15.331 1.00 89.25 569 PHE A CA 1
ATOM 4546 C C . PHE A 1 569 ? -38.463 7.044 15.419 1.00 89.25 569 PHE A C 1
ATOM 4548 O O . PHE A 1 569 ? -38.263 6.539 16.517 1.00 89.25 569 PHE A O 1
ATOM 4555 N N . LEU A 1 570 ? -38.129 6.436 14.279 1.00 89.56 570 LEU A N 1
ATOM 4556 C CA . LEU A 1 570 ? -37.557 5.095 14.157 1.00 89.56 570 LEU A CA 1
ATOM 4557 C C . LEU A 1 570 ? -36.023 5.101 14.174 1.00 89.56 570 LEU A C 1
ATOM 4559 O O . LEU A 1 570 ? -35.408 4.055 13.995 1.00 89.56 570 LEU A O 1
ATOM 4563 N N . ALA A 1 571 ? -35.400 6.268 14.326 1.00 88.69 571 ALA A N 1
ATOM 4564 C CA . ALA A 1 571 ? -33.955 6.391 14.354 1.00 88.69 571 ALA A CA 1
ATOM 4565 C C . ALA A 1 571 ? -33.379 5.852 15.671 1.00 88.69 571 ALA A C 1
ATOM 4567 O O . ALA A 1 571 ? -33.845 6.210 16.752 1.00 88.69 571 ALA A O 1
ATOM 4568 N N . THR A 1 572 ? -32.339 5.025 15.572 1.00 91.88 572 THR A N 1
ATOM 4569 C CA . THR A 1 572 ? -31.764 4.282 16.705 1.00 91.88 572 THR A CA 1
ATOM 4570 C C . THR A 1 572 ? -30.305 4.624 16.993 1.00 91.88 572 THR A C 1
ATOM 4572 O O . THR A 1 572 ? -29.738 4.071 17.934 1.00 91.88 572 THR A O 1
ATOM 4575 N N . SER A 1 573 ? -29.701 5.542 16.231 1.00 94.75 573 SER A N 1
ATOM 4576 C CA . SER A 1 573 ? -28.273 5.844 16.328 1.00 94.75 573 SER A CA 1
ATOM 4577 C C . SER A 1 573 ? -27.965 7.268 16.785 1.00 94.75 573 SER A C 1
ATOM 4579 O O . SER A 1 573 ? -28.666 8.235 16.465 1.00 94.75 573 SER A O 1
ATOM 4581 N N . ILE A 1 574 ? -26.852 7.389 17.499 1.00 97.06 574 ILE A N 1
ATOM 4582 C CA . ILE A 1 574 ? -26.162 8.641 17.814 1.00 97.06 574 ILE A CA 1
ATOM 4583 C C . ILE A 1 574 ? -24.827 8.673 17.068 1.00 97.06 574 ILE A C 1
ATOM 4585 O O . ILE A 1 574 ? -24.246 7.625 16.815 1.00 97.06 574 ILE A O 1
ATOM 4589 N N . ALA A 1 575 ? -24.342 9.853 16.710 1.00 97.25 575 ALA A N 1
ATOM 4590 C CA . ALA A 1 575 ? -23.124 10.050 15.943 1.00 97.25 575 ALA A CA 1
ATOM 4591 C C . ALA A 1 575 ? -22.433 11.352 16.361 1.00 97.25 575 ALA A C 1
ATOM 4593 O O . ALA A 1 575 ? -23.047 12.420 16.423 1.00 97.25 575 ALA A O 1
ATOM 4594 N N . VAL A 1 576 ? -21.130 11.263 16.594 1.00 97.94 576 VAL A N 1
ATOM 4595 C CA . VAL A 1 576 ? -20.225 12.393 16.792 1.00 97.94 576 VAL A CA 1
ATOM 4596 C C . VAL A 1 576 ? -19.084 12.300 15.784 1.00 97.94 576 VAL A C 1
ATOM 4598 O O . VAL A 1 576 ? -18.718 11.214 15.341 1.00 97.94 576 VAL A O 1
ATOM 4601 N N . SER A 1 577 ? -18.503 13.428 15.399 1.00 97.50 577 SER A N 1
ATOM 4602 C CA . SER A 1 577 ? -17.301 13.439 14.571 1.00 97.50 577 SER A CA 1
ATOM 4603 C C . SER A 1 577 ? -16.438 14.666 14.810 1.00 97.50 577 SER A C 1
ATOM 4605 O O . SER A 1 577 ? -16.892 15.682 15.336 1.00 97.50 577 SER A O 1
ATOM 4607 N N . HIS A 1 578 ? -15.189 14.583 14.372 1.00 96.56 578 HIS A N 1
ATOM 4608 C CA . HIS A 1 578 ? -14.349 15.750 14.119 1.00 96.56 578 HIS A CA 1
ATOM 4609 C C . HIS A 1 578 ? -13.640 15.584 12.775 1.00 96.56 578 HIS A C 1
ATOM 4611 O O . HIS A 1 578 ? -13.614 14.492 12.205 1.00 96.56 578 HIS A O 1
ATOM 4617 N N . ILE A 1 579 ? -13.091 16.683 12.265 1.00 91.44 579 ILE A N 1
ATOM 4618 C CA . ILE A 1 579 ? -12.363 16.712 10.998 1.00 91.44 579 ILE A CA 1
ATOM 4619 C C . ILE A 1 579 ? -10.900 17.017 11.295 1.00 91.44 579 ILE A C 1
ATOM 4621 O O . ILE A 1 579 ? -10.599 17.986 11.994 1.00 91.44 579 ILE A O 1
ATOM 4625 N N . SER A 1 580 ? -9.999 16.214 10.741 1.00 81.31 580 SER A N 1
ATOM 4626 C CA . SER A 1 580 ? -8.558 16.430 10.805 1.00 81.31 580 SER A CA 1
ATOM 4627 C C . SER A 1 580 ? -7.945 16.106 9.448 1.00 81.31 580 SER A C 1
ATOM 4629 O O . SER A 1 580 ? -8.189 15.040 8.894 1.00 81.31 580 SER A O 1
ATOM 4631 N N . LYS A 1 581 ? -7.166 17.046 8.895 1.00 78.06 581 LYS A N 1
ATOM 4632 C CA . LYS A 1 581 ? -6.459 16.898 7.607 1.00 78.06 581 LYS A CA 1
ATOM 4633 C C . LYS A 1 581 ? -7.355 16.447 6.434 1.00 78.06 581 LYS A C 1
ATOM 4635 O O . LYS A 1 581 ? -6.946 15.611 5.643 1.00 78.06 581 LYS A O 1
ATOM 4640 N N . GLY A 1 582 ? -8.571 16.987 6.332 1.00 72.94 582 GLY A N 1
ATOM 4641 C CA . GLY A 1 582 ? -9.518 16.629 5.263 1.00 72.94 582 GLY A CA 1
ATOM 4642 C C . GLY A 1 582 ? -10.249 15.297 5.471 1.00 72.94 582 GLY A C 1
ATOM 4643 O O . GLY A 1 582 ? -11.083 14.939 4.653 1.00 72.94 582 GLY A O 1
ATOM 4644 N N . ILE A 1 583 ? -9.997 14.596 6.579 1.00 73.25 583 ILE A N 1
ATOM 4645 C CA . ILE A 1 583 ? -10.661 13.337 6.926 1.00 73.25 583 ILE A CA 1
ATOM 4646 C C . ILE A 1 583 ? -11.605 13.585 8.099 1.00 73.25 583 ILE A C 1
ATOM 4648 O O . ILE A 1 583 ? -11.238 14.216 9.097 1.00 73.25 583 ILE A O 1
ATOM 4652 N N . ARG A 1 584 ? -12.831 13.073 8.001 1.00 91.50 584 ARG A N 1
ATOM 4653 C CA . ARG A 1 584 ? -13.794 13.052 9.099 1.00 91.50 584 ARG A CA 1
ATOM 4654 C C . ARG A 1 584 ? -13.722 11.716 9.820 1.00 91.50 584 ARG A C 1
ATOM 4656 O O . ARG A 1 584 ? -14.012 10.676 9.241 1.00 91.50 584 ARG A O 1
ATOM 4663 N N . PHE A 1 585 ? -13.427 11.780 11.111 1.00 88.81 585 PHE A N 1
ATOM 4664 C CA . PHE A 1 585 ? -13.436 10.637 12.018 1.00 88.81 585 PHE A CA 1
ATOM 4665 C C . PHE A 1 585 ? -14.761 10.616 12.764 1.00 88.81 585 PHE A C 1
ATOM 4667 O O . PHE A 1 585 ? -15.101 11.584 13.451 1.00 88.81 585 PHE A O 1
ATOM 4674 N N . ILE A 1 586 ? -15.503 9.529 12.606 1.00 94.62 586 ILE A N 1
ATOM 4675 C CA . ILE A 1 586 ? -16.862 9.348 13.098 1.00 94.62 586 ILE A CA 1
ATOM 4676 C C . ILE A 1 586 ? -16.840 8.310 14.212 1.00 94.62 586 ILE A C 1
ATOM 4678 O O . ILE A 1 586 ? -16.348 7.202 14.012 1.00 94.62 586 ILE A O 1
ATOM 4682 N N . THR A 1 587 ? -17.444 8.651 15.344 1.00 95.31 587 THR A N 1
ATOM 4683 C CA . THR A 1 587 ? -17.818 7.695 16.385 1.00 95.31 587 THR A CA 1
ATOM 4684 C C . THR A 1 587 ? -19.332 7.680 16.469 1.00 95.31 587 THR A C 1
ATOM 4686 O O . THR A 1 587 ? -19.956 8.725 16.657 1.00 95.31 587 THR A O 1
ATOM 4689 N N . TYR A 1 588 ? -19.948 6.519 16.311 1.00 94.69 588 TYR A N 1
ATOM 4690 C CA . TYR A 1 588 ? -21.396 6.380 16.361 1.00 94.69 588 TYR A CA 1
ATOM 4691 C C . TYR A 1 588 ? -21.786 5.188 17.219 1.00 94.69 588 TYR A C 1
ATOM 4693 O O . TYR A 1 588 ? -21.008 4.257 17.388 1.00 94.69 588 TYR A O 1
ATOM 4701 N N . GLY A 1 589 ? -22.988 5.229 17.778 1.00 92.25 589 GLY A N 1
ATOM 4702 C CA . GLY A 1 589 ? -23.490 4.138 18.596 1.00 92.25 589 GLY A CA 1
ATOM 4703 C C . GLY A 1 589 ? -24.968 3.876 18.392 1.00 92.25 589 GLY A C 1
ATOM 4704 O O . GLY A 1 589 ? -25.723 4.768 17.993 1.00 92.25 589 GLY A O 1
ATOM 4705 N N . TYR A 1 590 ? -25.375 2.636 18.634 1.00 92.00 590 TYR A N 1
ATOM 4706 C CA . TYR A 1 590 ? -26.767 2.190 18.596 1.00 92.00 590 TYR A CA 1
ATOM 4707 C C . TYR A 1 590 ? -27.030 1.169 19.714 1.00 92.00 590 TYR A C 1
ATOM 4709 O O . TYR A 1 590 ? -26.163 0.930 20.550 1.00 92.00 590 TYR A O 1
ATOM 4717 N N . ASN A 1 591 ? -28.257 0.641 19.798 1.00 89.31 591 ASN A N 1
ATOM 4718 C CA . ASN A 1 591 ? -28.696 -0.239 20.893 1.00 89.31 591 ASN A CA 1
ATOM 4719 C C . ASN A 1 591 ? -28.539 0.385 22.294 1.00 89.31 591 ASN A C 1
ATOM 4721 O O . ASN A 1 591 ? -28.227 -0.301 23.262 1.00 89.31 591 ASN A O 1
ATOM 4725 N N . LEU A 1 592 ? -28.782 1.695 22.413 1.00 94.44 592 LEU A N 1
ATOM 4726 C CA . LEU A 1 592 ? -28.681 2.398 23.690 1.00 94.44 592 LEU A CA 1
ATOM 4727 C C . LEU A 1 592 ? -29.680 1.819 24.703 1.00 94.44 592 LEU A C 1
ATOM 4729 O O . LEU A 1 592 ? -30.882 1.731 24.429 1.00 94.44 592 LEU A O 1
ATOM 4733 N N . THR A 1 593 ? -29.203 1.484 25.900 1.00 92.50 593 THR A N 1
ATOM 4734 C CA . THR A 1 593 ? -30.047 1.045 27.019 1.00 92.50 593 THR A CA 1
ATOM 4735 C C . THR A 1 593 ? -30.198 2.163 28.046 1.00 92.50 593 THR A C 1
ATOM 4737 O O . THR A 1 593 ? -29.324 3.013 28.218 1.00 92.50 593 THR A O 1
ATOM 4740 N N . GLN A 1 594 ? -31.314 2.176 28.780 1.00 91.81 594 GLN A N 1
ATOM 4741 C CA . GLN A 1 594 ? -31.526 3.172 29.842 1.00 91.81 594 GLN A CA 1
ATOM 4742 C C . GLN A 1 594 ? -30.489 3.071 30.974 1.00 91.81 594 GLN A C 1
ATOM 4744 O O . GLN A 1 594 ? -30.294 4.050 31.691 1.00 91.81 594 GLN A O 1
ATOM 4749 N N . ASN A 1 595 ? -29.820 1.921 31.099 1.00 85.56 595 ASN A N 1
ATOM 4750 C CA . ASN A 1 595 ? -28.824 1.639 32.131 1.00 85.56 595 ASN A CA 1
ATOM 4751 C C . ASN A 1 595 ? -27.402 2.074 31.742 1.00 85.56 595 ASN A C 1
ATOM 4753 O O . ASN A 1 595 ? -26.497 1.930 32.559 1.00 85.56 595 ASN A O 1
ATOM 4757 N N . GLY A 1 596 ? -27.217 2.632 30.541 1.00 87.69 596 GLY A N 1
ATOM 4758 C CA . GLY A 1 596 ? -25.943 3.203 30.103 1.00 87.69 596 GLY A CA 1
ATOM 4759 C C . GLY A 1 596 ? -25.147 2.350 29.115 1.00 87.69 596 GLY A C 1
ATOM 4760 O O . GLY A 1 596 ? -24.046 2.740 28.744 1.00 87.69 596 GLY A O 1
ATOM 4761 N N . ASP A 1 597 ? -25.690 1.231 28.634 1.00 89.25 597 ASP A N 1
ATOM 4762 C CA . ASP A 1 597 ? -25.018 0.435 27.602 1.00 89.25 597 ASP A CA 1
ATOM 4763 C C . ASP A 1 597 ? -25.271 1.030 26.212 1.00 89.25 597 ASP A C 1
ATOM 4765 O O . ASP A 1 597 ? -26.318 1.644 25.967 1.00 89.25 597 ASP A O 1
ATOM 4769 N N . MET A 1 598 ? -24.319 0.846 25.298 1.00 93.62 598 MET A N 1
ATOM 4770 C CA . MET A 1 598 ? -24.488 1.064 23.861 1.00 93.62 598 MET A CA 1
ATOM 4771 C C . MET A 1 598 ? -23.399 0.326 23.081 1.00 93.62 598 MET A C 1
ATOM 4773 O O . MET A 1 598 ? -22.282 0.172 23.575 1.00 93.62 598 MET A O 1
ATOM 4777 N N . ASP A 1 599 ? -23.707 -0.046 21.844 1.00 84.38 599 ASP A N 1
ATOM 4778 C CA . ASP A 1 599 ? -22.717 -0.581 20.912 1.00 84.38 599 ASP A CA 1
ATOM 4779 C C . ASP A 1 599 ? -22.016 0.595 20.227 1.00 84.38 599 ASP A C 1
ATOM 4781 O O . ASP A 1 599 ? -22.687 1.445 19.634 1.00 84.38 599 ASP A O 1
ATOM 4785 N N . ILE A 1 600 ? -20.687 0.677 20.339 1.00 87.31 600 ILE A N 1
ATOM 4786 C CA . ILE A 1 600 ? -19.873 1.771 19.788 1.00 87.31 600 ILE A CA 1
ATOM 4787 C C . ILE A 1 600 ? -19.160 1.299 18.529 1.00 87.31 600 ILE A C 1
ATOM 4789 O O . ILE A 1 600 ? -18.537 0.243 18.504 1.00 87.31 600 ILE A O 1
ATOM 4793 N N . HIS A 1 601 ? -19.203 2.137 17.502 1.00 83.00 601 HIS A N 1
ATOM 4794 C CA . HIS A 1 601 ? -18.585 1.899 16.213 1.00 83.00 601 HIS A CA 1
ATOM 4795 C C . HIS A 1 601 ? -17.840 3.138 15.731 1.00 83.00 601 HIS A C 1
ATOM 4797 O O . HIS A 1 601 ? -18.158 4.278 16.082 1.00 83.00 601 HIS A O 1
ATOM 4803 N N . TYR A 1 602 ? -16.865 2.897 14.864 1.00 83.31 602 TYR A N 1
ATOM 4804 C CA . TYR A 1 602 ? -15.976 3.915 14.330 1.00 83.31 602 TYR A CA 1
ATOM 4805 C C . TYR A 1 602 ? -15.980 3.855 12.806 1.00 83.31 602 TYR A C 1
ATOM 4807 O O . TYR A 1 602 ? -16.105 2.776 12.225 1.00 83.31 602 TYR A O 1
ATOM 4815 N N . ASN A 1 603 ? -15.871 5.006 12.149 1.00 80.50 603 ASN A N 1
ATOM 4816 C CA . ASN A 1 603 ? -15.676 5.065 10.704 1.00 80.50 603 ASN A CA 1
ATOM 4817 C C . ASN A 1 603 ? -14.920 6.330 10.281 1.00 80.50 603 ASN A C 1
ATOM 4819 O O . ASN A 1 603 ? -14.914 7.327 11.002 1.00 80.50 603 ASN A O 1
ATOM 4823 N N . ILE A 1 604 ? -14.331 6.309 9.089 1.00 80.50 604 ILE A N 1
ATOM 4824 C CA . ILE A 1 604 ? -13.718 7.480 8.458 1.00 80.50 604 ILE A CA 1
ATOM 4825 C C . ILE A 1 604 ? -14.368 7.762 7.109 1.00 80.50 604 ILE A C 1
ATOM 4827 O O . ILE A 1 604 ? -14.736 6.839 6.383 1.00 80.50 604 ILE A O 1
ATOM 4831 N N . VAL A 1 605 ? -14.507 9.042 6.775 1.00 74.44 605 VAL A N 1
ATOM 4832 C CA . VAL A 1 605 ? -14.946 9.495 5.449 1.00 74.44 605 VAL A CA 1
ATOM 4833 C C . VAL A 1 605 ? -14.125 10.705 5.016 1.00 74.44 605 VAL A C 1
ATOM 4835 O O . VAL A 1 605 ? -13.778 11.547 5.847 1.00 74.44 605 VAL A O 1
ATOM 4838 N N . ASP A 1 606 ? -13.825 10.794 3.725 1.00 67.88 606 ASP A N 1
ATOM 4839 C CA . ASP A 1 606 ? -13.193 11.975 3.129 1.00 67.88 606 ASP A CA 1
ATOM 4840 C C . ASP A 1 606 ? -14.192 13.152 3.114 1.00 67.88 606 ASP A C 1
ATOM 4842 O O . ASP A 1 606 ? -15.406 12.935 3.000 1.00 67.88 606 ASP A O 1
ATOM 4846 N N . VAL A 1 607 ? -13.700 14.385 3.307 1.00 73.88 607 VAL A N 1
ATOM 4847 C CA . VAL A 1 607 ? -14.518 15.617 3.418 1.00 73.88 607 VAL A CA 1
ATOM 4848 C C . VAL A 1 607 ? -14.521 16.436 2.140 1.00 73.88 607 VAL A C 1
ATOM 4850 O O . VAL A 1 607 ? -13.423 16.666 1.590 1.00 73.88 607 VAL A O 1
#

Foldseek 3Di:
DDDDDDDDDPPDPPPPVVPPPDDDDDDDDDDDDDDDDDDDDDDDDDDDDDPVVVVVVVVVVVVVVVVVVVVVVVVLCPPQPCVVCVPWAWPDKDFAAALLGHRQKIKTATPQAKIWIAGPVQRHTQDIDPHHDDLDDPPFRWHDLGPQQIWGADPNWIARSVPRDTDPDDSVRRVVSSVVSVVVVVVVVDVVVDDDDYDDDDDDDDDDDDDDFPAAFDDPVDFAFFDPVFFDFFPPLVLLLLVADAAAWPQDDQDPQQEHIQQLLLQLQLQLLQCCLAPFVLLADQLFAAQQDPVVRGRRPQCLDCLRRLDSPDRHRRHSYTAHPCDDPSHSSVLSCVLQDDRNYNSQDPVSSQRSSCVSCCVRPRDVFKDKDKDFPDDPRDFWFDDCVVVVVCLVVSFKKKWAFPVSNNYHGHIWIFRTKHWDQDPVRSGIAIWTFTQRSHNDSSSSGGTDGSSRTGMIMTMDGNDDFDWDFPADRPPDPFTWIAGPPRRRIDSDDPCLQDWDWWFPFDDDQWTWIKTWAQAQAKFKKKWALEAAAPVCQQAVHPRDRIDIDIDGHGGMDIHIYGYDPPGFKIKMWTDDPQKIKIWMWGPADRNIDIDIDIHIDGD

Organism: NCBI:txid2840751

Secondary structure (DSSP, 8-state):
--------SSSSSSSSTTSSSS------------S---------------HHHHHHHHHHHHHHHHHHHHHHHHHHIIIIIHHH-TT--EEEEEEEB-TTS---EEEEEETTS-EEEEETTT--EEEEESS----PPTTS--EE-STT-EEEEETTEEEETTT-PEE---HHHHHHHHHHHHHHHHHHHHHHT--------------------SSPPP-TTS--BPPSSSSEE-TTTHHHHT----PPP--SS-BTTTB---HHHHHHHHHHHHHHHHT-TTSS-GGGBTTEETTTTEES-GGG-TTT-S-TT---HHHHSB---SS-TT-HHHHHHHHH--TT--S--HHHHHHHHHHHHHHHT-TTSEEEEEEE-EETTEE----HHHHHHHHHTT--EEEEE-GGGTS-SEEEEEEEEEEEE-TTSS-EEEEEEEE---SSGGGGSEEEEGGGEEEEEEEEE-----EEEEEEPTTSSPEEEEETTT--EESS-GGGGS-EEEEEEEETTEEEEEEE--SSS-EEEEEESB-B-HHHHHHT-S--SEEEEEE-TT-EEEEEEE-BTTB-BEEEEEEETTEEEEEEEES--TTS--EEEEEEEE-